Protein 8F90 (pdb70)

Secondary structure (DSSP, 8-state):
----PPP--EEEEEEEETTEE--SSS-EEEEHHHHHH-EEEEEEEEEES--TT-EEEEEEEEEEEETTEEEEEEEEEEEEEEPPTTS-EEEEEEEEEE----TT-EEEEEEEEEESS--B-SSSSSS--B----EE--TT-GGGEEEEE-/--PPP--EEEEEEEETTEE--SSS-EEEEHHHHHH-EEEEEEEEEESPPTT-EEEEEEEEEEEETTEEEEEEEEEEEEEEPPTTS-EEEEEEEEEEP---TT-EEEEEEEEEESSEEE-SSSSSS--EE---EE--TT-GGGEEEEE-/------EEEEEEEETTEE--SSS-EEEEHHHHHH-EEEEEEEEEESPPTT-EEEEEEEEEEEETTEEEEEEEEEEEEEEPPTTS-EEEEEEEEEE----TT-EEEEEEEEEESSEEE--SSSSS--EE---EE--TT-GGGEEEEE-/------EEEEEEEETTEE--SSS-EEEEHHHHHH-EEEEEEEEEESPPTT-EEEEEEEEEEEETTEEEEEEEEEEEEEEPPTTS-EEEEEEEEEE----TT-EEEEEEEEEESS--B-SSSSSS--B----EE--TT-GGGEEEEE-

Foldseek 3Di:
DDDADFFDKAKDKWKDWANFIFDQPAATEDEQVSQQVWIWIKMKIWMARAAAFFKWWKKKFKFWDDPQDGDDGQFMFIDIDGQHNRRTDMDMTTRGTGHDDHAATKIFMKMKTWTPDQRCDPPPPSDRDGTDIHIDDGSPRRSRMYHYHD/DADFFDKAKDKWKDKANFIFDQPAATEDEVVCQQVFIWIKMKIWMARAAAFFKWWKKKFKFWDDPQDRDDTQFMFIDIDGQHNRRTDMDMTTRGTGHDDDAPTKIFMKMKTWTPDQRCDPPPPSDRDGTDIHIDDGSPRRSGMYHYHD/DDFFDKAKDKWKDWANFIFDQPAATEDEQVCQQVFIWIKMKIWMARAAAFFKWWKKKFKFWDDPQRGDDTQFMWIDTDGAHNNRTDIDMTTRGTGHDDDAQIKIFMKMKIWTPDQRCDDPPPPDRDGIDIHIGDGSPRRSRMYHYHD/DDFFDKAKDKWKDWANFIFDQPAATEDEQVSQQVWIWIKMKIWMARAAAFFKWWKKKFKFWDDPFDGDDTQFMFIDIDGQHNRRTDIDMTTRGTGHDDHAAIKIFMKMKIWTPDQRCDDPPPPDRDGIDIHIDDGSPRRSGMYHYHD

B-factor: mean 24.86, std 7.73, range [13.95, 69.33]

Structure (mmCIF, N/CA/C/O backbone):
data_8F90
#
_entry.id   8F90
#
_cell.length_a   82.075
_cell.length_b   90.603
_cell.length_c   89.686
_cell.angle_alpha   90.000
_cell.angle_beta   90.000
_cell.angle_gamma   90.000
#
_symmetry.space_group_name_H-M   'P 21 21 2'
#
loop_
_entity.id
_entity.type
_entity.pdbx_description
1 polymer Adhesin
2 non-polymer 'MAGNESIUM ION'
3 water water
#
loop_
_atom_site.group_PDB
_atom_site.id
_atom_site.type_symbol
_atom_site.label_atom_id
_atom_site.label_alt_id
_atom_site.label_comp_id
_atom_site.label_asym_id
_atom_site.label_entity_id
_atom_site.label_seq_id
_atom_site.pdbx_PDB_ins_code
_atom_site.Cartn_x
_atom_site.Cartn_y
_atom_site.Cartn_z
_atom_site.occupancy
_atom_site.B_iso_or_equiv
_atom_site.auth_seq_id
_atom_site.auth_comp_id
_atom_site.auth_asym_id
_atom_site.auth_atom_id
_atom_site.pdbx_PDB_model_num
ATOM 1 N N . ALA A 1 2 ? -19.139 34.199 22.323 0.500 20.997 0 ALA A N 1
ATOM 2 C CA . ALA A 1 2 ? -20.063 33.505 21.381 0.500 20.910 0 ALA A CA 1
ATOM 3 C C . ALA A 1 2 ? -20.101 32.010 21.688 0.500 22.057 0 ALA A C 1
ATOM 4 O O . ALA A 1 2 ? -19.239 31.504 22.400 0.500 21.828 0 ALA A O 1
ATOM 6 N N . PRO A 1 3 ? -21.087 31.257 21.142 0.500 24.482 1 PRO A N 1
ATOM 7 C CA . PRO A 1 3 ? -21.159 29.806 21.339 0.500 25.058 1 PRO A CA 1
ATOM 8 C C . PRO A 1 3 ? -20.149 29.009 20.497 0.500 27.794 1 PRO A C 1
ATOM 9 O O . PRO A 1 3 ? -19.513 29.601 19.626 0.500 28.231 1 PRO A O 1
ATOM 13 N N . GLY A 1 4 ? -20.010 27.710 20.799 0.500 27.628 2 GLY A N 1
ATOM 14 C CA . GLY A 1 4 ? -19.088 26.757 20.144 0.500 27.710 2 GLY A CA 1
ATOM 15 C C . GLY A 1 4 ? -18.985 27.017 18.649 0.500 28.013 2 GLY A C 1
ATOM 16 O O . GLY A 1 4 ? -20.032 26.972 17.988 0.500 29.485 2 GLY A O 1
ATOM 17 N N . TYR A 1 5 ? -17.783 27.294 18.129 1.000 26.562 3 TYR A N 1
ATOM 18 C CA . TYR A 1 5 ? -17.532 27.459 16.670 1.000 25.826 3 TYR A CA 1
ATOM 19 C C . TYR A 1 5 ? -16.360 26.577 16.224 1.000 25.948 3 TYR A C 1
ATOM 20 O O . TYR A 1 5 ? -15.187 26.917 16.471 1.000 26.711 3 TYR A O 1
ATOM 29 N N . GLU A 1 6 ? -16.689 25.482 15.541 1.000 25.427 4 GLU A N 1
ATOM 30 C CA . GLU A 1 6 ? -15.711 24.557 14.923 1.000 25.876 4 GLU A CA 1
ATOM 31 C C . GLU A 1 6 ? -15.378 25.119 13.538 1.000 22.288 4 GLU A C 1
ATOM 32 O O . GLU A 1 6 ? -16.304 25.281 12.731 1.000 23.007 4 GLU A O 1
ATOM 38 N N . ASN A 1 7 ? -14.112 25.442 13.281 1.000 19.237 5 ASN A N 1
ATOM 39 C CA . ASN A 1 7 ? -13.702 26.019 11.977 1.000 18.996 5 ASN A CA 1
ATOM 40 C C . ASN A 1 7 ? -13.951 25.006 10.865 1.000 19.164 5 ASN A C 1
ATOM 41 O O . ASN A 1 7 ? -13.620 23.824 10.991 1.000 19.606 5 ASN A O 1
ATOM 46 N N . PRO A 1 8 ? -14.509 25.450 9.719 1.000 19.953 6 PRO A N 1
ATOM 47 C CA . PRO A 1 8 ? -14.570 24.596 8.534 1.000 20.577 6 PRO A CA 1
ATOM 48 C C . PRO A 1 8 ? -13.136 24.371 8.037 1.000 21.370 6 PRO A C 1
ATOM 49 O O . PRO A 1 8 ? -12.301 25.228 8.242 1.000 21.671 6 PRO A O 1
ATOM 53 N N . ALA A 1 9 ? -12.886 23.210 7.445 1.000 21.749 7 ALA A N 1
ATOM 54 C CA . ALA A 1 9 ? -11.580 22.799 6.895 1.000 22.280 7 ALA A CA 1
ATOM 55 C C . ALA A 1 9 ? -11.852 22.236 5.506 1.000 21.663 7 ALA A C 1
ATOM 56 O O . ALA A 1 9 ? -12.428 21.124 5.410 1.000 25.414 7 ALA A O 1
ATOM 58 N N . GLY A 1 10 ? -11.531 23.028 4.487 1.000 21.640 8 GLY A N 1
ATOM 59 C CA . GLY A 1 10 ? -11.932 22.769 3.098 1.000 22.468 8 GLY A CA 1
ATOM 60 C C . GLY A 1 10 ? -10.767 22.311 2.246 1.000 20.516 8 GLY A C 1
ATOM 61 O O . GLY A 1 10 ? -9.612 22.531 2.628 1.000 21.238 8 GLY A O 1
ATOM 62 N N . GLU A 1 11 ? -11.095 21.711 1.106 1.000 20.789 9 GLU A N 1
ATOM 63 C CA . GLU A 1 11 ? -10.140 21.231 0.081 1.000 21.172 9 GLU A CA 1
ATOM 64 C C . GLU A 1 11 ? -10.798 21.434 -1.279 1.000 19.404 9 GLU A C 1
ATOM 65 O O . GLU A 1 11 ? -12.008 21.162 -1.393 1.000 20.012 9 GLU A O 1
ATOM 71 N N . ILE A 1 12 ? -10.039 21.895 -2.265 1.000 18.791 10 ILE A N 1
ATOM 72 C CA . ILE A 1 12 ? -10.515 21.901 -3.675 1.000 19.546 10 ILE A CA 1
ATOM 73 C C . ILE A 1 12 ? -9.504 21.145 -4.550 1.000 20.172 10 ILE A C 1
ATOM 74 O O . ILE A 1 12 ? -8.287 21.187 -4.284 1.000 21.070 10 ILE A O 1
ATOM 79 N N . ARG A 1 13 ? -10.033 20.418 -5.526 1.000 19.325 11 ARG A N 1
ATOM 80 C CA . ARG A 1 13 ? -9.279 19.735 -6.600 1.000 17.858 11 ARG A CA 1
ATOM 81 C C . ARG A 1 13 ? -9.830 20.279 -7.919 1.000 18.156 11 ARG A C 1
ATOM 82 O O . ARG A 1 13 ? -10.951 20.835 -7.915 1.000 18.418 11 ARG A O 1
ATOM 84 N N . THR A 1 14 ? -9.071 20.159 -9.001 1.000 17.162 12 THR A N 1
ATOM 85 C CA . THR A 1 14 ? -9.425 20.797 -10.288 1.000 17.455 12 THR A CA 1
ATOM 86 C C . THR A 1 14 ? -9.215 19.822 -11.447 1.000 17.827 12 THR A C 1
ATOM 87 O O . THR A 1 14 ? -8.273 19.024 -11.410 1.000 19.547 12 THR A O 1
ATOM 91 N N . THR A 1 15 ? -10.070 19.922 -12.458 1.000 17.714 13 THR A N 1
ATOM 92 C CA . THR A 1 15 ? -9.931 19.165 -13.723 1.000 17.612 13 THR A CA 1
ATOM 93 C C . THR A 1 15 ? -10.198 20.120 -14.881 1.000 16.209 13 THR A C 1
ATOM 94 O O . THR A 1 15 ? -11.312 20.678 -14.953 1.000 18.975 13 THR A O 1
ATOM 98 N N . VAL A 1 16 ? -9.213 20.307 -15.750 1.000 16.665 14 VAL A N 1
ATOM 99 C CA . VAL A 1 16 ? -9.338 21.225 -16.915 1.000 16.838 14 VAL A CA 1
ATOM 100 C C . VAL A 1 16 ? -9.917 20.454 -18.103 1.000 17.556 14 VAL A C 1
ATOM 101 O O . VAL A 1 16 ? -9.609 19.269 -18.272 1.000 17.598 14 VAL A O 1
ATOM 105 N N . LYS A 1 17 ? -10.738 21.133 -18.900 1.000 17.079 15 LYS A N 1
ATOM 106 C CA . LYS A 1 17 ? -11.174 20.628 -20.218 1.000 17.930 15 LYS A CA 1
ATOM 107 C C . LYS A 1 17 ? -10.804 21.686 -21.252 1.000 18.127 15 LYS A C 1
ATOM 108 O O . LYS A 1 17 ? -11.143 22.872 -21.058 1.000 19.738 15 LYS A O 1
ATOM 114 N N . ALA A 1 18 ? -10.116 21.248 -22.299 1.000 17.946 16 ALA A N 1
ATOM 115 C CA . ALA A 1 18 ? -9.666 22.087 -23.428 1.000 18.310 16 ALA A CA 1
ATOM 116 C C . ALA A 1 18 ? -10.291 21.499 -24.695 1.000 18.153 16 ALA A C 1
ATOM 117 O O . ALA A 1 18 ? -9.950 20.361 -25.020 1.000 17.345 16 ALA A O 1
ATOM 119 N N . ASN A 1 19 ? -11.226 22.219 -25.324 1.000 18.792 17 ASN A N 1
ATOM 120 C CA . ASN A 1 19 ? -12.083 21.679 -26.414 1.000 20.154 17 ASN A CA 1
ATOM 121 C C . ASN A 1 19 ? -12.720 20.376 -25.900 1.000 21.190 17 ASN A C 1
ATOM 122 O O . ASN A 1 19 ? -13.453 20.450 -24.896 1.000 23.617 17 ASN A O 1
ATOM 127 N N . SER A 1 20 ? -12.434 19.218 -26.504 1.000 20.997 18 SER A N 1
ATOM 128 C CA . SER A 1 20 ? -13.065 17.933 -26.108 1.000 22.784 18 SER A CA 1
ATOM 129 C C . SER A 1 20 ? -12.108 17.076 -25.261 1.000 20.967 18 SER A C 1
ATOM 130 O O . SER A 1 20 ? -12.474 15.942 -24.973 1.000 23.879 18 SER A O 1
ATOM 133 N N . SER A 1 21 ? -10.945 17.593 -24.853 1.000 19.553 19 SER A N 1
ATOM 134 C CA . SER A 1 21 ? -9.911 16.833 -24.101 1.000 18.963 19 SER A CA 1
ATOM 135 C C . SER A 1 21 ? -9.940 17.242 -22.623 1.000 18.248 19 SER A C 1
ATOM 136 O O . SER A 1 21 ? -9.894 18.440 -22.344 1.000 20.104 19 SER A O 1
ATOM 139 N N . THR A 1 22 ? -9.988 16.271 -21.715 1.000 18.983 20 THR A N 1
ATOM 140 C CA . THR A 1 22 ? -10.033 16.486 -20.246 1.000 18.107 20 THR A CA 1
ATOM 141 C C . THR A 1 22 ? -8.737 15.947 -19.626 1.000 18.858 20 THR A C 1
ATOM 142 O O . THR A 1 22 ? -8.359 14.811 -19.940 1.000 19.609 20 THR A O 1
ATOM 146 N N . GLY A 1 23 ? -8.080 16.733 -18.770 1.000 18.814 21 GLY A N 1
ATOM 147 C CA . GLY A 1 23 ? -6.915 16.261 -18.005 1.000 18.603 21 GLY A CA 1
ATOM 148 C C . GLY A 1 23 ? -7.348 15.208 -17.004 1.000 18.421 21 GLY A C 1
ATOM 149 O O . GLY A 1 23 ? -8.522 15.221 -16.599 1.000 18.781 21 GLY A O 1
ATOM 150 N N . ASN A 1 24 ? -6.449 14.313 -16.611 1.000 17.688 22 ASN A N 1
ATOM 151 C CA . ASN A 1 24 ? -6.738 13.356 -15.508 1.000 18.375 22 ASN A CA 1
ATOM 152 C C . ASN A 1 24 ? -5.487 13.189 -14.642 1.000 18.225 22 ASN A C 1
ATOM 153 O O . ASN A 1 24 ? -4.476 13.875 -14.890 1.000 19.160 22 ASN A O 1
ATOM 158 N N . GLU A 1 25 ? -5.568 12.303 -13.650 1.000 19.979 23 GLU A N 1
ATOM 159 C CA . GLU A 1 25 ? -4.520 12.099 -12.620 1.000 23.121 23 GLU A CA 1
ATOM 160 C C . GLU A 1 25 ? -3.208 11.674 -13.292 1.000 21.771 23 GLU A C 1
ATOM 161 O O . GLU A 1 25 ? -2.146 11.867 -12.696 1.000 22.393 23 GLU A O 1
ATOM 167 N N . THR A 1 26 ? -3.278 11.115 -14.496 1.000 20.900 24 THR A N 1
ATOM 168 C CA . THR A 1 26 ? -2.119 10.495 -15.185 1.000 22.575 24 THR A CA 1
ATOM 169 C C . THR A 1 26 ? -1.557 11.433 -16.256 1.000 21.434 24 THR A C 1
ATOM 170 O O . THR A 1 26 ? -0.326 11.509 -16.364 1.000 27.558 24 THR A O 1
ATOM 174 N N . ALA A 1 27 ? -2.410 12.079 -17.050 1.000 21.565 25 ALA A N 1
ATOM 175 C CA . ALA A 1 27 ? -1.992 12.752 -18.302 1.000 21.678 25 ALA A CA 1
ATOM 176 C C . ALA A 1 27 ? -2.771 14.041 -18.512 1.000 18.976 25 ALA A C 1
ATOM 177 O O . ALA A 1 27 ? -3.984 14.096 -18.314 1.000 18.770 25 ALA A O 1
ATOM 179 N N . PRO A 1 28 ? -2.072 15.108 -18.943 1.000 19.789 26 PRO A N 1
ATOM 180 C CA . PRO A 1 28 ? -2.727 16.351 -19.333 1.000 19.027 26 PRO A CA 1
ATOM 181 C C . PRO A 1 28 ? -3.722 16.204 -20.487 1.000 19.145 26 PRO A C 1
ATOM 182 O O . PRO A 1 28 ? -3.613 15.289 -21.293 1.000 19.722 26 PRO A O 1
ATOM 186 N N . ALA A 1 29 ? -4.676 17.125 -20.540 1.000 19.894 27 ALA A N 1
ATOM 187 C CA . ALA A 1 29 ? -5.456 17.412 -21.760 1.000 21.028 27 ALA A CA 1
ATOM 188 C C . ALA A 1 29 ? -4.478 17.773 -22.880 1.000 20.468 27 ALA A C 1
ATOM 189 O O . ALA A 1 29 ? -3.380 18.307 -22.594 1.000 21.076 27 ALA A O 1
ATOM 191 N N . GLN A 1 30 ? -4.844 17.449 -24.115 1.000 21.551 28 GLN A N 1
ATOM 192 C CA . GLN A 1 30 ? -4.028 17.753 -25.314 1.000 21.988 28 GLN A CA 1
ATOM 193 C C . GLN A 1 30 ? -4.912 18.425 -26.359 1.000 21.058 28 GLN A C 1
ATOM 194 O O . GLN A 1 30 ? -6.066 17.984 -26.540 1.000 21.858 28 GLN A O 1
ATOM 200 N N . VAL A 1 31 ? -4.369 19.453 -27.006 1.000 21.538 29 VAL A N 1
ATOM 201 C CA . VAL A 1 31 ? -4.953 20.090 -28.220 1.000 22.192 29 VAL A CA 1
ATOM 202 C C . VAL A 1 31 ? -3.840 20.189 -29.266 1.000 21.015 29 VAL A C 1
ATOM 203 O O . VAL A 1 31 ? -2.671 20.330 -28.886 1.000 21.501 29 VAL A O 1
ATOM 207 N N . SER A 1 32 ? -4.195 20.076 -30.541 1.000 22.611 30 SER A N 1
ATOM 208 C CA . SER A 1 32 ? -3.246 20.202 -31.672 1.000 23.002 30 SER A CA 1
ATOM 209 C C . SER A 1 32 ? -2.857 21.671 -31.847 1.000 23.428 30 SER A C 1
ATOM 210 O O . SER A 1 32 ? -3.592 22.551 -31.356 1.000 23.689 30 SER A O 1
ATOM 213 N N . GLU A 1 33 ? -1.772 21.920 -32.578 1.000 24.600 31 GLU A N 1
ATOM 214 C CA . GLU A 1 33 ? -1.352 23.289 -32.970 1.000 25.509 31 GLU A CA 1
ATOM 215 C C . GLU A 1 33 ? -2.496 23.961 -33.747 1.000 25.804 31 GLU A C 1
ATOM 216 O O . GLU A 1 33 ? -2.728 25.156 -33.510 1.000 24.496 31 GLU A O 1
ATOM 222 N N . ASN A 1 34 ? -3.196 23.227 -34.622 1.000 27.148 32 ASN A N 1
ATOM 223 C CA . ASN A 1 34 ? -4.316 23.779 -35.438 1.000 29.123 32 ASN A CA 1
ATOM 224 C C . ASN A 1 34 ? -5.451 24.206 -34.500 1.000 26.575 32 ASN A C 1
ATOM 225 O O . ASN A 1 34 ? -5.993 25.307 -34.695 1.000 25.698 32 ASN A O 1
ATOM 230 N N . GLU A 1 35 ? -5.763 23.388 -33.491 1.000 21.564 33 GLU A N 1
ATOM 231 C CA . GLU A 1 35 ? -6.778 23.730 -32.459 1.000 21.759 33 GLU A CA 1
ATOM 232 C C . GLU A 1 35 ? -6.362 25.006 -31.721 1.000 20.930 33 GLU A C 1
ATOM 233 O O . GLU A 1 35 ? -7.231 25.857 -31.489 1.000 21.807 33 GLU A O 1
ATOM 239 N N . ALA A 1 36 ? -5.083 25.133 -31.362 1.000 20.046 34 ALA A N 1
ATOM 240 C CA . ALA A 1 36 ? -4.545 26.311 -30.643 1.000 21.424 34 ALA A CA 1
ATOM 241 C C . ALA A 1 36 ? -4.716 27.561 -31.523 1.000 22.612 34 ALA A C 1
ATOM 242 O O . ALA A 1 36 ? -5.170 28.599 -31.005 1.000 22.458 34 ALA A O 1
ATOM 244 N N . GLU A 1 37 ? -4.427 27.449 -32.823 1.000 22.469 35 GLU A N 1
ATOM 245 C CA . GLU A 1 37 ? -4.577 28.568 -33.795 1.000 24.814 35 GLU A CA 1
ATOM 246 C C . GLU A 1 37 ? -6.055 28.969 -33.935 1.000 22.483 35 GLU A C 1
ATOM 247 O O . GLU A 1 37 ? -6.304 30.144 -34.253 1.000 27.095 35 GLU A O 1
ATOM 253 N N . SER A 1 38 ? -6.997 28.048 -33.697 1.000 21.098 36 SER A N 1
ATOM 254 C CA . SER A 1 38 ? -8.455 28.232 -33.931 1.000 21.669 36 SER A CA 1
ATOM 255 C C . SER A 1 38 ? -9.179 28.777 -32.692 1.000 21.717 36 SER A C 1
ATOM 256 O O . SER A 1 38 ? -10.376 29.117 -32.817 1.000 20.998 36 SER A O 1
ATOM 259 N N . GLY A 1 39 ? -8.509 28.841 -31.542 1.000 22.742 37 GLY A N 1
ATOM 260 C CA . GLY A 1 39 ? -9.119 29.278 -30.273 1.000 21.819 37 GLY A CA 1
ATOM 261 C C . GLY A 1 39 ? -9.621 28.084 -29.490 1.000 22.159 37 GLY A C 1
ATOM 262 O O . GLY A 1 39 ? -10.452 27.318 -30.028 1.000 21.917 37 GLY A O 1
ATOM 263 N N . VAL A 1 40 ? -9.133 27.923 -28.261 1.000 20.396 38 VAL A N 1
ATOM 264 C CA . VAL A 1 40 ? -9.394 26.721 -27.423 1.000 20.508 38 VAL A CA 1
ATOM 265 C C . VAL A 1 40 ? -10.389 27.100 -26.323 1.000 19.495 38 VAL A C 1
ATOM 266 O O . VAL A 1 40 ? -10.080 28.015 -25.548 1.000 19.337 38 VAL A O 1
ATOM 270 N N . THR A 1 41 ? -11.535 26.419 -26.256 1.000 18.512 39 THR A N 1
ATOM 271 C CA A THR A 1 41 ? -12.502 26.609 -25.145 0.500 18.894 39 THR A CA 1
ATOM 272 C CA B THR A 1 41 ? -12.515 26.583 -25.151 0.500 19.336 39 THR A CA 1
ATOM 273 C C . THR A 1 41 ? -11.917 25.934 -23.900 1.000 18.737 39 THR A C 1
ATOM 274 O O . THR A 1 41 ? -11.588 24.724 -23.964 1.000 19.549 39 THR A O 1
ATOM 281 N N . VAL A 1 42 ? -11.755 26.709 -22.835 1.000 18.498 40 VAL A N 1
ATOM 282 C CA . VAL A 1 42 ? -11.166 26.198 -21.568 1.000 18.687 40 VAL A CA 1
ATOM 283 C C . VAL A 1 42 ? -12.198 26.361 -20.460 1.000 19.060 40 VAL A C 1
ATOM 284 O O . VAL A 1 42 ? -12.676 27.488 -20.226 1.000 18.021 40 VAL A O 1
ATOM 288 N N . THR A 1 43 ? -12.536 25.250 -19.819 1.000 18.922 41 THR A N 1
ATOM 289 C CA . THR A 1 43 ? -13.377 25.227 -18.603 1.000 19.078 41 THR A CA 1
ATOM 290 C C . THR A 1 43 ? -12.618 24.436 -17.546 1.000 17.957 41 THR A C 1
ATOM 291 O O . THR A 1 43 ? -11.795 23.573 -17.897 1.000 20.437 41 THR A O 1
ATOM 295 N N . ASP A 1 44 ? -12.884 24.737 -16.288 1.000 17.749 42 ASP A N 1
ATOM 296 C CA . ASP A 1 44 ? -12.229 24.029 -15.169 1.000 18.374 42 ASP A CA 1
ATOM 297 C C . ASP A 1 44 ? -13.327 23.581 -14.219 1.000 18.147 42 ASP A C 1
ATOM 298 O O . ASP A 1 44 ? -14.138 24.421 -13.827 1.000 19.980 42 ASP A O 1
ATOM 303 N N . THR A 1 45 ? -13.353 22.293 -13.895 1.000 18.494 43 THR A N 1
ATOM 304 C CA . THR A 1 45 ? -14.249 21.751 -12.854 1.000 18.587 43 THR A CA 1
ATOM 305 C C . THR A 1 45 ? -13.527 21.891 -11.515 1.000 18.519 43 THR A C 1
ATOM 306 O O . THR A 1 45 ? -12.381 21.430 -11.419 1.000 19.769 43 THR A O 1
ATOM 310 N N . ILE A 1 46 ? -14.168 22.517 -10.535 1.000 17.365 44 ILE A N 1
ATOM 311 C CA . ILE A 1 46 ? -13.625 22.634 -9.153 1.000 18.506 44 ILE A CA 1
ATOM 312 C C . ILE A 1 46 ? -14.440 21.700 -8.262 1.000 18.991 44 ILE A C 1
ATOM 313 O O . ILE A 1 46 ? -15.633 21.965 -8.081 1.000 19.482 44 ILE A O 1
ATOM 318 N N . SER A 1 47 ? -13.830 20.610 -7.796 1.000 18.598 45 SER A N 1
ATOM 319 C CA . SER A 1 47 ? -14.459 19.663 -6.840 1.000 19.802 45 SER A CA 1
ATOM 320 C C . SER A 1 47 ? -14.082 20.104 -5.428 1.000 19.403 45 SER A C 1
ATOM 321 O O . SER A 1 47 ? -12.887 20.207 -5.140 1.000 21.334 45 SER A O 1
ATOM 324 N N . TYR A 1 48 ? -15.072 20.393 -4.591 1.000 17.952 46 TYR A N 1
ATOM 325 C CA . TYR A 1 48 ? -14.836 20.939 -3.237 1.000 18.422 46 TYR A CA 1
ATOM 326 C C . TYR A 1 48 ? -15.431 20.023 -2.173 1.000 18.690 46 TYR A C 1
ATOM 327 O O . TYR A 1 48 ? -16.463 19.360 -2.411 1.000 19.977 46 TYR A O 1
ATOM 336 N N A THR A 1 49 ? -14.787 20.001 -1.005 0.500 19.531 47 THR A N 1
ATOM 337 N N B THR A 1 49 ? -14.764 19.994 -1.014 0.500 18.487 47 THR A N 1
ATOM 338 C CA A THR A 1 49 ? -15.300 19.349 0.226 0.500 20.516 47 THR A CA 1
ATOM 339 C CA B THR A 1 49 ? -15.214 19.331 0.238 0.500 18.626 47 THR A CA 1
ATOM 340 C C A THR A 1 49 ? -14.939 20.236 1.421 0.500 19.401 47 THR A C 1
ATOM 341 C C B THR A 1 49 ? -14.962 20.292 1.405 0.500 18.382 47 THR A C 1
ATOM 342 O O A THR A 1 49 ? -13.936 20.971 1.333 0.500 17.976 47 THR A O 1
ATOM 343 O O B THR A 1 49 ? -14.047 21.132 1.284 0.500 16.881 47 THR A O 1
ATOM 350 N N . GLY A 1 50 ? -15.759 20.185 2.471 1.000 19.707 48 GLY A N 1
ATOM 351 C CA . GLY A 1 50 ? -15.528 20.908 3.734 1.000 19.877 48 GLY A CA 1
ATOM 352 C C . GLY A 1 50 ? -15.754 22.405 3.620 1.000 19.608 48 GLY A C 1
ATOM 353 O O . GLY A 1 50 ? -15.196 23.151 4.457 1.000 20.115 48 GLY A O 1
ATOM 354 N N . LEU A 1 51 ? -16.542 22.851 2.640 1.000 18.884 49 LEU A N 1
ATOM 355 C CA . LEU A 1 51 ? -17.011 24.257 2.591 1.000 18.777 49 LEU A CA 1
ATOM 356 C C . LEU A 1 51 ? -18.245 24.379 3.489 1.000 18.858 49 LEU A C 1
ATOM 357 O O . LEU A 1 51 ? -18.743 23.356 4.008 1.000 20.132 49 LEU A O 1
ATOM 362 N N . VAL A 1 52 ? -18.710 25.602 3.691 1.000 20.335 50 VAL A N 1
ATOM 363 C CA . VAL A 1 52 ? -19.911 25.876 4.519 1.000 21.225 50 VAL A CA 1
ATOM 364 C C . VAL A 1 52 ? -21.111 25.914 3.576 1.000 21.699 50 VAL A C 1
ATOM 365 O O . VAL A 1 52 ? -21.130 26.769 2.676 1.000 20.829 50 VAL A O 1
ATOM 369 N N . GLY A 1 53 ? -22.035 24.966 3.754 1.000 23.529 51 GLY A N 1
ATOM 370 C CA . GLY A 1 53 ? -23.239 24.809 2.925 1.000 23.318 51 GLY A CA 1
ATOM 371 C C . GLY A 1 53 ? -23.997 26.117 2.792 1.000 22.131 51 GLY A C 1
ATOM 372 O O . GLY A 1 53 ? -24.237 26.770 3.815 1.000 23.099 51 GLY A O 1
ATOM 373 N N . GLY A 1 54 ? -24.327 26.501 1.559 1.000 22.671 52 GLY A N 1
ATOM 374 C CA . GLY A 1 54 ? -25.161 27.679 1.256 1.000 22.579 52 GLY A CA 1
ATOM 375 C C . GLY A 1 54 ? -24.371 28.980 1.217 1.000 22.459 52 GLY A C 1
ATOM 376 O O . GLY A 1 54 ? -24.976 30.009 0.848 1.000 24.542 52 GLY A O 1
ATOM 377 N N . LYS A 1 55 ? -23.083 28.966 1.574 1.000 21.064 53 LYS A N 1
ATOM 378 C CA . LYS A 1 55 ? -22.232 30.186 1.561 1.000 21.316 53 LYS A CA 1
ATOM 379 C C . LYS A 1 55 ? -21.656 30.403 0.158 1.000 20.796 53 LYS A C 1
ATOM 380 O O . LYS A 1 55 ? -21.412 29.420 -0.568 1.000 19.496 53 LYS A O 1
ATOM 386 N N . THR A 1 56 ? -21.443 31.667 -0.200 1.000 20.757 54 THR A N 1
ATOM 387 C CA . THR A 1 56 ? -20.922 32.062 -1.528 1.000 21.238 54 THR A CA 1
ATOM 388 C C . THR A 1 56 ? -19.404 32.227 -1.438 1.000 19.874 54 THR A C 1
ATOM 389 O O . THR A 1 56 ? -18.910 32.804 -0.456 1.000 20.347 54 THR A O 1
ATOM 393 N N . TYR A 1 57 ? -18.700 31.709 -2.439 1.000 20.492 55 TYR A N 1
ATOM 394 C CA . TYR A 1 57 ? -17.229 31.781 -2.575 1.000 19.057 55 TYR A CA 1
ATOM 395 C C . TYR A 1 57 ? -16.903 32.543 -3.859 1.000 19.202 55 TYR A C 1
ATOM 396 O O . TYR A 1 57 ? -17.496 32.240 -4.911 1.000 20.797 55 TYR A O 1
ATOM 405 N N . LYS A 1 58 ? -16.018 33.535 -3.760 1.000 19.101 56 LYS A N 1
ATOM 406 C CA . LYS A 1 58 ? -15.414 34.187 -4.943 1.000 21.006 56 LYS A CA 1
ATOM 407 C C . LYS A 1 58 ? -14.317 33.247 -5.425 1.000 20.824 56 LYS A C 1
ATOM 408 O O . LYS A 1 58 ? -13.306 33.100 -4.724 1.000 21.729 56 LYS A O 1
ATOM 414 N N . VAL A 1 59 ? -14.557 32.583 -6.548 1.000 20.324 57 VAL A N 1
ATOM 415 C CA . VAL A 1 59 ? -13.574 31.670 -7.175 1.000 18.684 57 VAL A CA 1
ATOM 416 C C . VAL A 1 59 ? -12.803 32.486 -8.206 1.000 18.282 57 VAL A C 1
ATOM 417 O O . VAL A 1 59 ? -13.456 33.137 -9.072 1.000 20.059 57 VAL A O 1
ATOM 421 N N . THR A 1 60 ? -11.478 32.478 -8.095 1.000 17.249 58 THR A N 1
ATOM 422 C CA . THR A 1 60 ? -10.570 33.019 -9.129 1.000 17.620 58 THR A CA 1
ATOM 423 C C . THR A 1 60 ? -9.725 31.871 -9.662 1.000 17.330 58 THR A C 1
ATOM 424 O O . THR A 1 60 ? -9.202 31.085 -8.853 1.000 19.032 58 THR A O 1
ATOM 428 N N . GLY A 1 61 ? -9.665 31.762 -10.983 1.000 17.532 59 GLY A N 1
ATOM 429 C CA . GLY A 1 61 ? -8.830 30.781 -11.683 1.000 18.639 59 GLY A CA 1
ATOM 430 C C . GLY A 1 61 ? -7.787 31.473 -12.527 1.000 17.560 59 GLY A C 1
ATOM 431 O O . GLY A 1 61 ? -8.052 32.576 -13.037 1.000 17.696 59 GLY A O 1
ATOM 432 N N . SER A 1 62 ? -6.624 30.850 -12.672 1.000 17.470 60 SER A N 1
ATOM 433 C CA . SER A 1 62 ? -5.552 31.339 -13.569 1.000 18.118 60 SER A CA 1
ATOM 434 C C . SER A 1 62 ? -5.073 30.183 -14.445 1.000 18.371 60 SER A C 1
ATOM 435 O O . SER A 1 62 ? -4.956 29.059 -13.939 1.000 19.667 60 SER A O 1
ATOM 438 N N . LEU A 1 63 ? -4.835 30.459 -15.725 1.000 18.322 61 LEU A N 1
ATOM 439 C CA . LEU A 1 63 ? -4.147 29.527 -16.643 1.000 18.118 61 LEU A CA 1
ATOM 440 C C . LEU A 1 63 ? -2.703 29.998 -16.764 1.000 18.577 61 LEU A C 1
ATOM 441 O O . LEU A 1 63 ? -2.495 31.164 -17.153 1.000 21.516 61 LEU A O 1
ATOM 446 N N . ASN A 1 64 ? -1.756 29.122 -16.431 1.000 18.191 62 ASN A N 1
ATOM 447 C CA . ASN A 1 64 ? -0.336 29.494 -16.210 1.000 18.477 62 ASN A CA 1
ATOM 448 C C . ASN A 1 64 ? 0.571 28.720 -17.170 1.000 19.870 62 ASN A C 1
ATOM 449 O O . ASN A 1 64 ? 0.492 27.480 -17.201 1.000 20.200 62 ASN A O 1
ATOM 454 N N . LEU A 1 65 ? 1.437 29.430 -17.888 1.000 20.643 63 LEU A N 1
ATOM 455 C CA . LEU A 1 65 ? 2.547 28.799 -18.640 1.000 22.271 63 LEU A CA 1
ATOM 456 C C . LEU A 1 65 ? 3.453 28.087 -17.634 1.000 23.497 63 LEU A C 1
ATOM 457 O O . LEU A 1 65 ? 3.821 28.711 -16.606 1.000 22.103 63 LEU A O 1
ATOM 462 N N . VAL A 1 66 ? 3.780 26.828 -17.914 1.000 22.602 64 VAL A N 1
ATOM 463 C CA . VAL A 1 66 ? 4.657 25.990 -17.054 1.000 25.131 64 VAL A CA 1
ATOM 464 C C . VAL A 1 66 ? 5.994 25.819 -17.771 1.000 27.467 64 VAL A C 1
ATOM 465 O O . VAL A 1 66 ? 5.980 25.493 -18.968 1.000 31.759 64 VAL A O 1
ATOM 469 N N . GLU A 1 67 ? 7.096 26.059 -17.064 1.000 29.819 65 GLU A N 1
ATOM 470 C CA . GLU A 1 67 ? 8.464 25.781 -17.567 1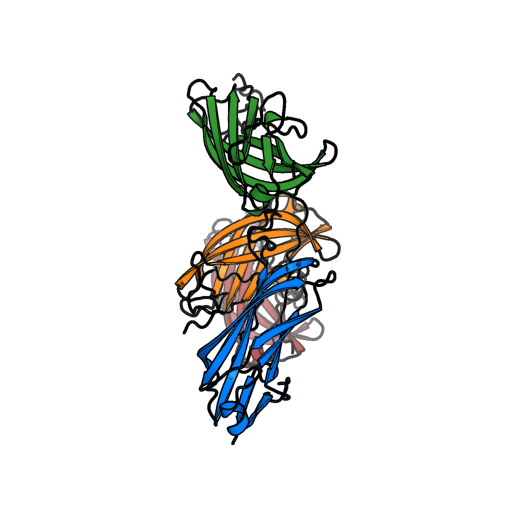.000 33.765 65 GLU A CA 1
ATOM 471 C C . GLU A 1 67 ? 9.279 25.203 -16.410 1.000 34.582 65 GLU A C 1
ATOM 472 O O . GLU A 1 67 ? 9.227 25.780 -15.305 1.000 33.286 65 GLU A O 1
ATOM 478 N N . ASN A 1 68 ? 9.917 24.053 -16.654 1.000 37.548 66 ASN A N 1
ATOM 479 C CA . ASN A 1 68 ? 10.727 23.288 -15.668 1.000 40.506 66 ASN A CA 1
ATOM 480 C C . ASN A 1 68 ? 9.906 23.098 -14.388 1.000 36.492 66 ASN A C 1
ATOM 481 O O . ASN A 1 68 ? 10.456 23.328 -13.296 1.000 37.943 66 ASN A O 1
ATOM 486 N N . GLY A 1 69 ? 8.630 22.723 -14.531 1.000 33.471 67 GLY A N 1
ATOM 487 C CA . GLY A 1 69 ? 7.741 22.335 -13.418 1.000 33.001 67 GLY A CA 1
ATOM 488 C C . GLY A 1 69 ? 7.292 23.513 -12.565 1.000 29.339 67 GLY A C 1
ATOM 489 O O . GLY A 1 69 ? 6.814 23.268 -11.443 1.000 29.950 67 GLY A O 1
ATOM 490 N N . LYS A 1 70 ? 7.421 24.747 -13.065 1.000 28.974 68 LYS A N 1
ATOM 491 C CA . LYS A 1 70 ? 7.064 25.988 -12.326 1.000 29.821 68 LYS A CA 1
ATOM 492 C C . LYS A 1 70 ? 6.145 26.854 -13.194 1.000 27.687 68 LYS A C 1
ATOM 493 O O . LYS A 1 70 ? 6.374 26.921 -14.418 1.000 30.144 68 LYS A O 1
ATOM 499 N N . ALA A 1 71 ? 5.147 27.493 -12.576 1.000 27.212 69 ALA A N 1
ATOM 500 C CA . ALA A 1 71 ? 4.241 28.471 -13.224 1.000 27.049 69 ALA A CA 1
ATOM 501 C C . ALA A 1 71 ? 5.018 29.772 -13.431 1.000 26.789 69 ALA A C 1
ATOM 502 O O . ALA A 1 71 ? 5.471 30.334 -12.418 1.000 31.630 69 ALA A O 1
ATOM 504 N N . VAL A 1 72 ? 5.212 30.214 -14.678 1.000 25.977 70 VAL A N 1
ATOM 505 C CA . VAL A 1 72 ? 6.141 31.346 -14.988 1.000 29.681 70 VAL A CA 1
ATOM 506 C C . VAL A 1 72 ? 5.392 32.530 -15.613 1.000 29.837 70 VAL A C 1
ATOM 507 O O . VAL A 1 72 ? 6.007 33.603 -15.704 1.000 33.661 70 VAL A O 1
ATOM 511 N N . LYS A 1 73 ? 4.126 32.373 -16.007 1.000 27.436 71 LYS A N 1
ATOM 512 C CA . LYS A 1 73 ? 3.348 33.472 -16.638 1.000 28.552 71 LYS A CA 1
ATOM 513 C C . LYS A 1 73 ? 1.846 33.197 -16.519 1.000 25.478 71 LYS A C 1
ATOM 514 O O . LYS A 1 73 ? 1.402 32.104 -16.921 1.000 25.058 71 LYS A O 1
ATOM 520 N N . VAL A 1 74 ? 1.080 34.169 -16.023 1.000 24.073 72 VAL A N 1
ATOM 521 C CA . VAL A 1 74 ? -0.406 34.107 -16.079 1.000 25.526 72 VAL A CA 1
ATOM 522 C C . VAL A 1 74 ? -0.822 34.463 -17.507 1.000 24.310 72 VAL A C 1
ATOM 523 O O . VAL A 1 74 ? -0.497 35.582 -17.962 1.000 26.589 72 VAL A O 1
ATOM 527 N N . VAL A 1 75 ? -1.496 33.535 -18.183 1.000 24.586 73 VAL A N 1
ATOM 528 C CA . VAL A 1 75 ? -1.964 33.717 -19.586 1.000 25.584 73 VAL A CA 1
ATOM 529 C C . VAL A 1 75 ? -3.344 34.377 -19.552 1.000 24.170 73 VAL A C 1
ATOM 530 O O . VAL A 1 75 ? -3.563 35.327 -20.321 1.000 25.806 73 VAL A O 1
ATOM 534 N N . VAL A 1 76 ? -4.241 33.876 -18.705 1.000 22.172 74 VAL A N 1
ATOM 535 C CA . VAL A 1 76 ? -5.621 34.422 -18.552 1.000 23.073 74 VAL A CA 1
ATOM 536 C C . VAL A 1 76 ? -6.118 34.079 -17.145 1.000 20.803 74 VAL A C 1
ATOM 537 O O . VAL A 1 76 ? -5.619 33.092 -16.548 1.000 18.650 74 VAL A O 1
ATOM 541 N N . THR A 1 77 ? -7.037 34.887 -16.622 1.000 21.340 75 THR A N 1
ATOM 542 C CA . THR A 1 77 ? -7.768 34.596 -15.368 1.000 21.905 75 THR A CA 1
ATOM 543 C C . THR A 1 77 ? -9.261 34.549 -15.681 1.000 20.368 75 THR A C 1
ATOM 544 O O . THR A 1 77 ? -9.681 35.059 -16.742 1.000 21.812 75 THR A O 1
ATOM 548 N N . ALA A 1 78 ? -10.024 33.946 -14.781 1.000 18.719 76 ALA A N 1
ATOM 549 C CA . ALA A 1 78 ? -11.498 33.929 -14.794 1.000 19.337 76 ALA A CA 1
ATOM 550 C C . ALA A 1 78 ? -11.983 34.010 -13.349 1.000 18.831 76 ALA A C 1
ATOM 551 O O . ALA A 1 78 ? -11.253 33.597 -12.423 1.000 19.400 76 ALA A O 1
ATOM 553 N N . THR A 1 79 ? -13.170 34.546 -13.139 1.000 19.211 77 THR A N 1
ATOM 554 C CA . THR A 1 79 ? -13.724 34.651 -11.770 1.000 20.407 77 THR A CA 1
ATOM 555 C C . THR A 1 79 ? -15.243 34.565 -11.828 1.000 19.248 77 THR A C 1
ATOM 556 O O . THR A 1 79 ? -15.862 35.009 -12.830 1.000 19.569 77 THR A O 1
ATOM 560 N N . ALA A 1 80 ? -15.805 34.005 -10.767 1.000 19.558 78 ALA A N 1
ATOM 561 C CA . ALA A 1 80 ? -17.258 33.902 -10.559 1.000 19.975 78 ALA A CA 1
ATOM 562 C C . ALA A 1 80 ? -17.501 33.744 -9.066 1.000 20.154 78 ALA A C 1
ATOM 563 O O . ALA A 1 80 ? -16.619 33.204 -8.377 1.000 22.571 78 ALA A O 1
ATOM 565 N N . GLU A 1 81 ? -18.658 34.195 -8.608 1.000 19.174 79 GLU A N 1
ATOM 566 C CA . GLU A 1 81 ? -19.137 33.948 -7.229 1.000 20.447 79 GLU A CA 1
ATOM 567 C C . GLU A 1 81 ? -20.098 32.758 -7.287 1.000 19.897 79 GLU A C 1
ATOM 568 O O . GLU A 1 81 ? -21.090 32.834 -8.024 1.000 22.400 79 GLU A O 1
ATOM 574 N N . LEU A 1 82 ? -19.773 31.698 -6.555 1.000 18.186 80 LEU A N 1
ATOM 575 C CA . LEU A 1 82 ? -20.457 30.383 -6.631 1.000 18.629 80 LEU A CA 1
ATOM 576 C C . LEU A 1 82 ? -20.888 29.964 -5.224 1.000 18.482 80 LEU A C 1
ATOM 577 O O . LEU A 1 82 ? -20.143 30.221 -4.257 1.000 20.772 80 LEU A O 1
ATOM 582 N N . LYS A 1 83 ? -22.055 29.334 -5.122 1.000 20.120 81 LYS A N 1
ATOM 583 C CA . LYS A 1 83 ? -22.638 28.910 -3.828 1.000 21.757 81 LYS A CA 1
ATOM 584 C C . LYS A 1 83 ? -22.243 27.454 -3.591 1.000 20.562 81 LYS A C 1
ATOM 585 O O . LYS A 1 83 ? -22.412 26.646 -4.516 1.000 21.486 81 LYS A O 1
ATOM 591 N N . ALA A 1 84 ? -21.757 27.130 -2.397 1.000 18.934 82 ALA A N 1
ATOM 592 C CA . ALA A 1 84 ? -21.516 25.733 -1.978 1.000 19.973 82 ALA A CA 1
ATOM 593 C C . ALA A 1 84 ? -22.859 25.028 -1.778 1.000 20.126 82 ALA A C 1
ATOM 594 O O . ALA A 1 84 ? -23.772 25.627 -1.154 1.000 22.442 82 ALA A O 1
ATOM 596 N N . ASP A 1 85 ? -22.956 23.787 -2.258 1.000 21.311 83 ASP A N 1
ATOM 597 C CA . ASP A 1 85 ? -24.102 22.875 -2.007 1.000 22.193 83 ASP A CA 1
ATOM 598 C C . ASP A 1 85 ? -24.300 22.750 -0.485 1.000 22.212 83 ASP A C 1
ATOM 599 O O . ASP A 1 85 ? -23.322 22.938 0.256 1.000 22.339 83 ASP A O 1
ATOM 604 N N . GLU A 1 86 ? -25.526 22.456 -0.038 1.000 23.799 84 GLU A N 1
ATOM 605 C CA . GLU A 1 86 ? -25.938 22.423 1.398 1.000 24.397 84 GLU A CA 1
ATOM 606 C C . GLU A 1 86 ? -25.011 21.516 2.226 1.000 24.762 84 GLU A C 1
ATOM 607 O O . GLU A 1 86 ? -24.772 21.839 3.408 1.000 28.108 84 GLU A O 1
ATOM 609 N N . SER A 1 87 ? -24.507 20.427 1.637 1.000 24.821 85 SER A N 1
ATOM 610 C CA . SER A 1 87 ? -23.615 19.432 2.296 1.000 26.926 85 SER A CA 1
ATOM 611 C C . SER A 1 87 ? -22.199 19.988 2.510 1.000 24.797 85 SER A C 1
ATOM 612 O O . SER A 1 87 ? -21.453 19.379 3.293 1.000 28.054 85 SER A O 1
ATOM 615 N N . GLY A 1 88 ? -21.817 21.049 1.791 1.000 24.241 86 GLY A N 1
ATOM 616 C CA . GLY A 1 88 ? -20.454 21.620 1.803 1.000 22.362 86 GLY A CA 1
ATOM 617 C C . GLY A 1 88 ? -19.516 20.869 0.868 1.000 21.795 86 GLY A C 1
ATOM 618 O O . GLY A 1 88 ? -18.305 21.166 0.868 1.000 20.979 86 GLY A O 1
ATOM 619 N N . LYS A 1 89 ? -20.057 19.918 0.099 1.000 22.369 87 LYS A N 1
ATOM 620 C CA . LYS A 1 89 ? -19.308 19.081 -0.868 1.000 21.482 87 LYS A CA 1
ATOM 621 C C . LYS A 1 89 ? -20.048 19.093 -2.208 1.000 20.976 87 LYS A C 1
ATOM 622 O O . LYS A 1 89 ? -21.289 18.955 -2.214 1.000 22.628 87 LYS A O 1
ATOM 628 N N . GLY A 1 90 ? -19.312 19.223 -3.312 1.000 19.715 88 GLY A N 1
ATOM 629 C CA . GLY A 1 90 ? -19.914 19.247 -4.655 1.000 20.172 88 GLY A CA 1
ATOM 630 C C . GLY A 1 90 ? -18.915 19.688 -5.697 1.000 20.055 88 GLY A C 1
ATOM 631 O O . GLY A 1 90 ? -17.701 19.573 -5.445 1.000 19.471 88 GLY A O 1
ATOM 632 N N . SER A 1 91 ? -19.396 20.183 -6.834 1.000 20.980 89 SER A N 1
ATOM 633 C CA . SER A 1 91 ? -18.490 20.686 -7.887 1.000 20.171 89 SER A CA 1
ATOM 634 C C . SER A 1 91 ? -19.071 21.935 -8.545 1.000 18.860 89 SER A C 1
ATOM 635 O O . SER A 1 91 ? -20.303 22.138 -8.536 1.000 19.096 89 SER A O 1
ATOM 638 N N . TRP A 1 92 ? -18.165 22.769 -9.037 1.000 17.935 90 TRP A N 1
ATOM 639 C CA . TRP A 1 92 ? -18.477 23.987 -9.819 1.000 18.653 90 TRP A CA 1
ATOM 640 C C . TRP A 1 92 ? -17.775 23.889 -11.167 1.000 19.239 90 TRP A C 1
ATOM 641 O O . TRP A 1 92 ? -16.737 23.189 -11.253 1.000 21.428 90 TRP A O 1
ATOM 652 N N . GLU A 1 93 ? -18.282 24.630 -12.147 1.000 19.743 91 GLU A N 1
ATOM 653 C CA . GLU A 1 93 ? -17.618 24.824 -13.457 1.000 21.254 91 GLU A CA 1
ATOM 654 C C . GLU A 1 93 ? -17.233 26.296 -13.569 1.000 19.857 91 GLU A C 1
ATOM 655 O O . GLU A 1 93 ? -18.109 27.138 -13.370 1.000 22.492 91 GLU A O 1
ATOM 661 N N . LEU A 1 94 ? -15.969 26.584 -13.864 1.000 18.776 92 LEU A N 1
ATOM 662 C CA . LEU A 1 94 ? -15.531 27.962 -14.182 1.000 17.891 92 LEU A CA 1
ATOM 663 C C . LEU A 1 94 ? -15.167 28.028 -15.668 1.000 16.836 92 LEU A C 1
ATOM 664 O O . LEU A 1 94 ? -14.296 27.267 -16.088 1.000 17.208 92 LEU A O 1
ATOM 669 N N . ASP A 1 95 ? -15.827 28.913 -16.417 1.000 17.915 93 ASP A N 1
ATOM 670 C CA . ASP A 1 95 ? -15.636 29.074 -17.882 1.000 18.173 93 ASP A CA 1
ATOM 671 C C . ASP A 1 95 ? -14.610 30.189 -18.136 1.000 18.320 93 ASP A C 1
ATOM 672 O O . ASP A 1 95 ? -14.893 31.349 -17.801 1.000 20.732 93 ASP A O 1
ATOM 677 N N . PHE A 1 96 ? -13.463 29.852 -18.726 1.000 17.472 94 PHE A N 1
ATOM 678 C CA . PHE A 1 96 ? -12.380 30.817 -19.062 1.000 18.266 94 PHE A CA 1
ATOM 679 C C . PHE A 1 96 ? -12.639 31.449 -20.436 1.000 18.915 94 PHE A C 1
ATOM 680 O O . PHE A 1 96 ? -11.943 32.410 -20.782 1.000 23.401 94 PHE A O 1
ATOM 688 N N . GLY A 1 97 ? -13.602 30.920 -21.192 1.000 18.970 95 GLY A N 1
ATOM 689 C CA . GLY A 1 97 ? -13.936 31.374 -22.554 1.000 19.640 95 GLY A CA 1
ATOM 690 C C . GLY A 1 97 ? -13.064 30.700 -23.599 1.000 19.805 95 GLY A C 1
ATOM 691 O O . GLY A 1 97 ? -12.641 29.558 -23.380 1.000 20.518 95 GLY A O 1
ATOM 692 N N . THR A 1 98 ? -12.771 31.405 -24.689 1.000 18.635 96 THR A N 1
ATOM 693 C CA . THR A 1 98 ? -12.062 30.863 -25.875 1.000 18.896 96 THR A CA 1
ATOM 694 C C . THR A 1 98 ? -10.672 31.492 -25.916 1.000 19.968 96 THR A C 1
ATOM 695 O O . THR A 1 98 ? -10.590 32.711 -26.119 1.000 21.220 96 THR A O 1
ATOM 699 N N . ILE A 1 99 ? -9.637 30.691 -25.675 1.000 19.065 97 ILE A N 1
ATOM 700 C CA . ILE A 1 99 ? -8.252 31.169 -25.411 1.000 19.985 97 ILE A CA 1
ATOM 701 C C . ILE A 1 99 ? -7.443 31.134 -26.706 1.000 20.578 97 ILE A C 1
ATOM 702 O O . ILE A 1 99 ? -7.327 30.051 -27.321 1.000 21.859 97 ILE A O 1
ATOM 707 N N . ALA A 1 100 ? -6.870 32.285 -27.061 1.000 23.076 98 ALA A N 1
ATOM 708 C CA . ALA A 1 100 ? -5.971 32.467 -28.221 1.000 24.608 98 ALA A CA 1
ATOM 709 C C . ALA A 1 100 ? -4.516 32.389 -27.749 1.000 24.069 98 ALA A C 1
ATOM 710 O O . ALA A 1 100 ? -4.251 32.684 -26.559 1.000 26.246 98 ALA A O 1
ATOM 712 N N . GLY A 1 101 ? -3.609 31.975 -28.636 1.000 25.545 99 GLY A N 1
ATOM 713 C CA . GLY A 1 101 ? -2.155 32.159 -28.466 1.000 28.731 99 GLY A CA 1
ATOM 714 C C . GLY A 1 101 ? -1.457 31.039 -27.704 1.000 26.836 99 GLY A C 1
ATOM 715 O O . GLY A 1 101 ? -0.261 31.215 -27.399 1.000 30.443 99 GLY A O 1
ATOM 716 N N . LEU A 1 102 ? -2.125 29.924 -27.395 1.000 23.574 100 LEU A N 1
ATOM 717 C CA . LEU A 1 102 ? -1.423 28.759 -26.784 1.000 23.418 100 LEU A CA 1
ATOM 718 C C . LEU A 1 102 ? -0.456 28.204 -27.836 1.000 25.226 100 LEU A C 1
ATOM 719 O O . LEU A 1 102 ? -0.846 28.125 -29.024 1.000 28.117 100 LEU A O 1
ATOM 724 N N . GLU A 1 103 ? 0.776 27.895 -27.428 1.000 26.101 101 GLU A N 1
ATOM 725 C CA . GLU A 1 103 ? 1.887 27.587 -28.367 1.000 27.682 101 GLU A CA 1
ATOM 726 C C . GLU A 1 103 ? 2.203 26.091 -28.366 1.000 26.685 101 GLU A C 1
ATOM 727 O O . GLU A 1 103 ? 2.281 25.498 -27.272 1.000 25.814 101 GLU A O 1
ATOM 733 N N . GLU A 1 104 ? 2.440 25.535 -29.557 1.000 26.877 102 GLU A N 1
ATOM 734 C CA . GLU A 1 104 ? 2.904 24.134 -29.747 1.000 27.671 102 GLU A CA 1
ATOM 735 C C . GLU A 1 104 ? 4.133 23.888 -28.864 1.000 26.848 102 GLU A C 1
ATOM 736 O O . GLU A 1 104 ? 5.012 24.784 -28.786 1.000 28.303 102 GLU A O 1
ATOM 742 N N . GLY A 1 105 ? 4.171 22.725 -28.211 1.000 27.585 103 GLY A N 1
ATOM 743 C CA . GLY A 1 105 ? 5.303 22.265 -27.382 1.000 27.893 103 GLY A CA 1
ATOM 744 C C . GLY A 1 105 ? 5.236 22.789 -25.954 1.000 27.641 103 GLY A C 1
ATOM 745 O O . GLY A 1 105 ? 6.108 22.407 -25.157 1.000 30.470 103 GLY A O 1
ATOM 746 N N . LYS A 1 106 ? 4.248 23.627 -25.621 1.000 25.081 104 LYS A N 1
ATOM 747 C CA . LYS A 1 106 ? 4.138 24.249 -24.276 1.000 23.976 104 LYS A CA 1
ATOM 748 C C . LYS A 1 106 ? 2.981 23.620 -23.502 1.000 23.029 104 LYS A C 1
ATOM 749 O O . LYS A 1 106 ? 2.037 23.121 -24.125 1.000 20.971 104 LYS A O 1
ATOM 755 N N . SER A 1 107 ? 3.089 23.646 -22.173 1.000 23.717 105 SER A N 1
ATOM 756 C CA . SER A 1 107 ? 2.050 23.176 -21.235 1.000 23.451 105 SER A CA 1
ATOM 757 C C . SER A 1 107 ? 1.576 24.359 -20.394 1.000 21.475 105 SER A C 1
ATOM 758 O O . SER A 1 107 ? 2.396 25.264 -20.075 1.000 21.836 105 SER A O 1
ATOM 761 N N . TYR A 1 108 ? 0.286 24.343 -20.072 1.000 20.025 106 TYR A N 1
ATOM 762 C CA . TYR A 1 108 ? -0.412 25.393 -19.302 1.000 19.339 106 TYR A CA 1
ATOM 763 C C . TYR A 1 108 ? -1.182 24.718 -18.170 1.000 17.982 106 TYR A C 1
ATOM 764 O O . TYR A 1 108 ? -1.823 23.671 -18.407 1.000 20.714 106 TYR A O 1
ATOM 773 N N . VAL A 1 109 ? -1.133 25.301 -16.974 1.000 18.256 107 VAL A N 1
ATOM 774 C CA . VAL A 1 109 ? -1.749 24.659 -15.780 1.000 18.198 107 VAL A CA 1
ATOM 775 C C . VAL A 1 109 ? -2.745 25.628 -15.139 1.000 18.183 107 VAL A C 1
ATOM 776 O O . VAL A 1 109 ? -2.454 26.843 -15.037 1.000 18.201 107 VAL A O 1
ATOM 780 N N . VAL A 1 110 ? -3.883 25.091 -14.711 1.000 16.885 108 VAL A N 1
ATOM 781 C CA . VAL A 1 110 ? -4.946 25.873 -14.030 1.000 17.588 108 VAL A CA 1
ATOM 782 C C . VAL A 1 110 ? -4.707 25.851 -12.519 1.000 16.782 108 VAL A C 1
ATOM 783 O O . VAL A 1 110 ? -4.490 24.765 -11.946 1.000 16.425 108 VAL A O 1
ATOM 787 N N . TYR A 1 111 ? -4.776 27.032 -11.912 1.000 16.135 109 TYR A N 1
ATOM 788 C CA . TYR A 1 111 ? -4.831 27.225 -10.445 1.000 17.347 109 TYR A CA 1
ATOM 789 C C . TYR A 1 111 ? -6.226 27.724 -10.080 1.000 17.929 109 TYR A C 1
ATOM 790 O O . TYR A 1 111 ? -6.820 28.441 -10.897 1.000 18.076 109 TYR A O 1
ATOM 799 N N . GLU A 1 112 ? -6.723 27.365 -8.891 1.000 17.813 110 GLU A N 1
ATOM 800 C CA . GLU A 1 112 ? -8.036 27.842 -8.399 1.000 17.011 110 GLU A CA 1
ATOM 801 C C . GLU A 1 112 ? -7.904 28.281 -6.943 1.000 16.568 110 GLU A C 1
ATOM 802 O O . GLU A 1 112 ? -7.201 27.623 -6.166 1.000 17.408 110 GLU A O 1
ATOM 808 N N . SER A 1 113 ? -8.576 29.371 -6.623 1.000 16.945 111 SER A N 1
ATOM 809 C CA . SER A 1 113 ? -8.688 29.949 -5.265 1.000 17.020 111 SER A CA 1
ATOM 810 C C . SER A 1 113 ? -10.168 30.194 -4.981 1.000 17.921 111 SER A C 1
ATOM 811 O O . SER A 1 113 ? -10.787 30.942 -5.745 1.000 20.095 111 SER A O 1
ATOM 814 N N . ALA A 1 114 ? -10.721 29.571 -3.936 1.000 17.127 112 ALA A N 1
ATOM 815 C CA . ALA A 1 114 ? -12.151 29.704 -3.576 1.000 17.711 112 ALA A CA 1
ATOM 816 C C . ALA A 1 114 ? -12.243 30.415 -2.223 1.000 17.862 112 ALA A C 1
ATOM 817 O O . ALA A 1 114 ? -11.983 29.768 -1.198 1.000 17.914 112 ALA A O 1
ATOM 819 N N . ARG A 1 115 ? -12.579 31.710 -2.238 1.000 18.686 113 ARG A N 1
ATOM 820 C CA . ARG A 1 115 ? -12.503 32.599 -1.052 1.000 18.794 113 ARG A CA 1
ATOM 821 C C . ARG A 1 115 ? -13.912 33.037 -0.640 1.000 18.567 113 ARG A C 1
ATOM 822 O O . ARG A 1 115 ? -14.562 33.747 -1.411 1.000 19.479 113 ARG A O 1
ATOM 830 N N . SER A 1 116 ? -14.372 32.638 0.544 1.000 18.305 114 SER A N 1
ATOM 831 C CA . SER A 1 116 ? -15.744 32.967 1.013 1.000 18.606 114 SER A CA 1
ATOM 832 C C . SER A 1 116 ? -15.912 34.492 1.043 1.000 19.670 114 SER A C 1
ATOM 833 O O . SER A 1 116 ? -14.947 35.208 1.395 1.000 19.292 114 SER A O 1
ATOM 836 N N . LEU A 1 117 ? -17.089 34.975 0.653 1.000 19.119 115 LEU A N 1
ATOM 837 C CA . LEU A 1 117 ? -17.466 36.404 0.812 1.000 21.245 115 LEU A CA 1
ATOM 838 C C . LEU A 1 117 ? -17.570 36.734 2.305 1.000 21.686 115 LEU A C 1
ATOM 839 O O . LEU A 1 117 ? -17.209 37.866 2.686 1.000 24.916 115 LEU A O 1
ATOM 844 N N . GLU A 1 118 ? -18.055 35.790 3.116 1.000 20.402 116 GLU A N 1
ATOM 845 C CA . GLU A 1 118 ? -18.291 35.996 4.568 1.000 22.188 116 GLU A CA 1
ATOM 846 C C . GLU A 1 118 ? -17.058 35.562 5.367 1.000 21.338 116 GLU A C 1
ATOM 847 O O . GLU A 1 118 ? -16.246 34.732 4.883 1.000 19.738 116 GLU A O 1
ATOM 853 N N . ARG A 1 119 ? -16.907 36.113 6.567 1.000 21.110 117 ARG A N 1
ATOM 854 C CA . ARG A 1 119 ? -15.874 35.643 7.523 1.000 21.120 117 ARG A CA 1
ATOM 855 C C . ARG A 1 119 ? -16.368 34.312 8.096 1.000 20.189 117 ARG A C 1
ATOM 856 O O . ARG A 1 119 ? -17.442 34.316 8.718 1.000 21.656 117 ARG A O 1
ATOM 864 N N . LEU A 1 120 ? -15.645 33.213 7.860 1.000 18.722 118 LEU A N 1
ATOM 865 C CA . LEU A 1 120 ? -16.090 31.855 8.282 1.000 18.999 118 LEU A CA 1
ATOM 866 C C . LEU A 1 120 ? -15.033 31.147 9.134 1.000 18.366 118 LEU A C 1
ATOM 867 O O . LEU A 1 120 ? -15.354 30.059 9.639 1.000 19.448 118 LEU A O 1
ATOM 872 N N . ILE A 1 121 ? -13.829 31.707 9.254 1.000 18.158 119 ILE A N 1
ATOM 873 C CA . ILE A 1 121 ? -12.699 31.121 10.027 1.000 18.836 119 ILE A CA 1
ATOM 874 C C . ILE A 1 121 ? -12.444 31.996 11.255 1.000 18.011 119 ILE A C 1
ATOM 875 O O . ILE A 1 121 ? -12.210 33.210 11.094 1.000 20.525 119 ILE A O 1
ATOM 880 N N . ASP A 1 122 ? -12.473 31.378 12.433 1.000 17.752 120 ASP A N 1
ATOM 881 C CA . ASP A 1 122 ? -12.062 32.010 13.708 1.000 18.222 120 ASP A CA 1
ATOM 882 C C . ASP A 1 122 ? -10.552 31.807 13.864 1.000 18.387 120 ASP A C 1
ATOM 883 O O . ASP A 1 122 ? -10.129 30.667 14.068 1.000 21.110 120 ASP A O 1
ATOM 888 N N . THR A 1 123 ? -9.781 32.890 13.782 1.000 19.135 121 THR A N 1
ATOM 889 C CA . THR A 1 123 ? -8.297 32.875 13.829 1.000 21.020 121 THR A CA 1
ATOM 890 C C . THR A 1 123 ? -7.797 33.094 15.259 1.000 21.179 121 THR A C 1
ATOM 891 O O . THR A 1 123 ? -6.612 32.864 15.487 1.000 24.337 121 THR A O 1
ATOM 895 N N . ASP A 1 124 ? -8.654 33.548 16.172 1.000 21.213 122 ASP A N 1
ATOM 896 C CA . ASP A 1 124 ? -8.209 34.041 17.502 1.000 22.211 122 ASP A CA 1
ATOM 897 C C . ASP A 1 124 ? -8.960 33.351 18.645 1.000 21.075 122 ASP A C 1
ATOM 898 O O . ASP A 1 124 ? -8.718 33.746 19.793 1.000 21.044 122 ASP A O 1
ATOM 903 N N . TYR A 1 125 ? -9.808 32.354 18.354 1.000 19.874 123 TYR A N 1
ATOM 904 C CA . TYR A 1 125 ? -10.431 31.449 19.360 1.000 20.590 123 TYR A CA 1
ATOM 905 C C . TYR A 1 125 ? -11.288 32.262 20.347 1.000 20.796 123 TYR A C 1
ATOM 906 O O . TYR A 1 125 ? -11.313 31.939 21.547 1.000 22.221 123 TYR A O 1
ATOM 915 N N . ASP A 1 126 ? -11.995 33.279 19.843 1.000 20.731 124 ASP A N 1
ATOM 916 C CA . ASP A 1 126 ? -13.028 34.040 20.595 1.000 21.937 124 ASP A CA 1
ATOM 917 C C . ASP A 1 126 ? -14.413 33.488 20.232 1.000 20.757 124 ASP A C 1
ATOM 918 O O . ASP A 1 126 ? -15.421 34.044 20.713 1.000 23.391 124 ASP A O 1
ATOM 923 N N . ASN A 1 127 ? -14.441 32.445 19.394 1.000 21.718 125 ASN A N 1
ATOM 924 C CA . ASN A 1 127 ? -15.644 31.729 18.902 1.000 23.085 125 ASN A CA 1
ATOM 925 C C . ASN A 1 127 ? -16.367 32.591 17.865 1.000 21.899 125 ASN A C 1
ATOM 926 O O . ASN A 1 127 ? -17.493 32.217 17.477 1.000 24.462 125 ASN A O 1
ATOM 931 N N . ILE A 1 128 ? -15.727 33.670 17.400 1.000 20.600 126 ILE A N 1
ATOM 932 C CA . ILE A 1 128 ? -16.290 34.584 16.365 1.000 21.393 126 ILE A CA 1
ATOM 933 C C . ILE A 1 128 ? -15.431 34.468 15.110 1.000 19.450 126 ILE A C 1
ATOM 934 O O . ILE A 1 128 ? -14.239 34.777 15.133 1.000 20.066 126 ILE A O 1
ATOM 939 N N . PRO A 1 129 ? -16.014 33.995 13.987 1.000 22.020 127 PRO A N 1
ATOM 940 C CA . PRO A 1 129 ? -15.278 33.916 12.730 1.000 22.283 127 PRO A CA 1
ATOM 941 C C . PRO A 1 129 ? -14.892 35.337 12.312 1.000 23.306 127 PRO A C 1
ATOM 942 O O . PRO A 1 129 ? -15.688 36.250 12.514 1.000 25.346 127 PRO A O 1
ATOM 946 N N . ASP A 1 130 ? -13.672 35.501 11.801 1.000 21.317 128 ASP A N 1
ATOM 947 C CA . ASP A 1 130 ? -13.079 36.841 11.564 1.000 25.913 128 ASP A CA 1
ATOM 948 C C . ASP A 1 130 ? -12.295 36.899 10.239 1.000 24.357 128 ASP A C 1
ATOM 949 O O . ASP A 1 130 ? -11.822 38.003 9.910 1.000 25.298 128 ASP A O 1
ATOM 954 N N . THR A 1 131 ? -12.167 35.801 9.478 1.000 20.854 129 THR A N 1
ATOM 955 C CA . THR A 1 131 ? -11.485 35.828 8.151 1.000 20.731 129 THR A CA 1
ATOM 956 C C . THR A 1 131 ? -12.169 34.854 7.201 1.000 18.838 129 THR A C 1
ATOM 957 O O . THR A 1 131 ? -12.754 33.864 7.637 1.000 19.135 129 THR A O 1
ATOM 961 N N . PRO A 1 132 ? -12.156 35.118 5.875 1.000 19.577 130 PRO A N 1
ATOM 962 C CA . PRO A 1 132 ? -12.724 34.171 4.927 1.000 18.350 130 PRO A CA 1
ATOM 963 C C . PRO A 1 132 ? -12.064 32.789 4.980 1.000 17.956 130 PRO A C 1
ATOM 964 O O . PRO A 1 132 ? -10.887 32.679 5.318 1.000 19.058 130 PRO A O 1
ATOM 968 N N . GLN A 1 133 ? -12.857 31.771 4.653 1.000 18.105 131 GLN A N 1
ATOM 969 C CA . GLN A 1 133 ? -12.361 30.418 4.307 1.000 17.882 131 GLN A CA 1
ATOM 970 C C . GLN A 1 133 ? -11.826 30.479 2.872 1.000 17.582 131 GLN A C 1
ATOM 971 O O . GLN A 1 133 ? -12.550 30.978 1.999 1.000 18.262 131 GLN A O 1
ATOM 977 N N . ASN A 1 134 ? -10.611 29.988 2.628 1.000 17.709 132 ASN A N 1
ATOM 978 C CA . ASN A 1 134 ? -9.964 30.110 1.294 1.000 17.712 132 ASN A CA 1
ATOM 979 C C . ASN A 1 134 ? -9.066 28.913 0.998 1.000 16.623 132 ASN A C 1
ATOM 980 O O . ASN A 1 134 ? -7.845 29.052 0.984 1.000 18.924 132 ASN A O 1
ATOM 985 N N . PRO A 1 135 ? -9.617 27.717 0.697 1.000 17.651 133 PRO A N 1
ATOM 986 C CA . PRO A 1 135 ? -8.812 26.644 0.122 1.000 17.998 133 PRO A CA 1
ATOM 987 C C . PRO A 1 135 ? -8.375 27.042 -1.291 1.000 17.529 133 PRO A C 1
ATOM 988 O O . PRO A 1 135 ? -9.052 27.844 -1.933 1.000 18.341 133 PRO A O 1
ATOM 992 N N . VAL A 1 136 ? -7.250 26.485 -1.724 1.000 17.490 134 VAL A N 1
ATOM 993 C CA . VAL A 1 136 ? -6.653 26.725 -3.063 1.000 17.118 134 VAL A CA 1
ATOM 994 C C . VAL A 1 136 ? -6.141 25.402 -3.612 1.000 16.546 134 VAL A C 1
ATOM 995 O O . VAL A 1 136 ? -5.919 24.451 -2.845 1.000 18.933 134 VAL A O 1
ATOM 999 N N . HIS A 1 137 ? -5.916 25.390 -4.914 1.000 16.766 135 HIS A N 1
ATOM 1000 C CA . HIS A 1 137 ? -5.215 24.294 -5.613 1.000 17.709 135 HIS A CA 1
ATOM 1001 C C . HIS A 1 137 ? -4.271 24.948 -6.620 1.000 17.993 135 HIS A C 1
ATOM 1002 O O . HIS A 1 137 ? -4.768 25.520 -7.609 1.000 18.957 135 HIS A O 1
ATOM 1009 N N . GLU A 1 138 ? -2.972 24.912 -6.315 1.000 18.296 136 GLU A N 1
ATOM 1010 C CA . GLU A 1 138 ? -1.917 25.688 -7.016 1.000 19.477 136 GLU A CA 1
ATOM 1011 C C . GLU A 1 138 ? -0.726 24.758 -7.247 1.000 18.403 136 GLU A C 1
ATOM 1012 O O . GLU A 1 138 ? 0.390 25.091 -6.821 1.000 23.187 136 GLU A O 1
ATOM 1018 N N . ASP A 1 139 ? -0.968 23.631 -7.919 1.000 18.350 137 ASP A N 1
ATOM 1019 C CA . ASP A 1 139 ? 0.054 22.592 -8.188 1.000 19.384 137 ASP A CA 1
ATOM 1020 C C . ASP A 1 139 ? 0.490 22.712 -9.645 1.000 19.175 137 ASP A C 1
ATOM 1021 O O . ASP A 1 139 ? -0.261 22.336 -10.544 1.000 20.268 137 ASP A O 1
ATOM 1026 N N . PRO A 1 140 ? 1.700 23.245 -9.927 1.000 19.171 138 PRO A N 1
ATOM 1027 C CA . PRO A 1 140 ? 2.144 23.445 -11.307 1.000 20.669 138 PRO A CA 1
ATOM 1028 C C . PRO A 1 140 ? 2.359 22.139 -12.084 1.000 20.950 138 PRO A C 1
ATOM 1029 O O . PRO A 1 140 ? 2.431 22.206 -13.314 1.000 22.180 138 PRO A O 1
ATOM 1033 N N . LYS A 1 141 ? 2.453 21.004 -11.375 1.000 20.686 139 LYS A N 1
ATOM 1034 C CA . LYS A 1 141 ? 2.737 19.664 -11.959 1.000 22.395 139 LYS A CA 1
ATOM 1035 C C . LYS A 1 141 ? 1.488 18.769 -11.958 1.000 21.078 139 LYS A C 1
ATOM 1036 O O . LYS A 1 141 ? 1.630 17.580 -12.295 1.000 24.514 139 LYS A O 1
ATOM 1042 N N . ASP A 1 142 ? 0.300 19.297 -11.653 1.000 19.450 140 ASP A N 1
ATOM 1043 C CA . ASP A 1 142 ? -0.940 18.471 -11.607 1.000 18.586 140 ASP A CA 1
ATOM 1044 C C . ASP A 1 142 ? -1.419 18.207 -13.036 1.000 18.909 140 ASP A C 1
ATOM 1045 O O . ASP A 1 142 ? -1.919 19.114 -13.693 1.000 17.854 140 ASP A O 1
ATOM 1050 N N . PRO A 1 143 ? -1.305 16.966 -13.562 1.000 19.218 141 PRO A N 1
ATOM 1051 C CA . PRO A 1 143 ? -1.710 16.694 -14.943 1.000 18.568 141 PRO A CA 1
ATOM 1052 C C . PRO A 1 143 ? -3.212 16.936 -15.170 1.000 17.182 141 PRO A C 1
ATOM 1053 O O . PRO A 1 143 ? -3.595 17.283 -16.263 1.000 16.962 141 PRO A O 1
ATOM 1057 N N . ALA A 1 144 ? -4.040 16.782 -14.137 1.000 17.469 142 ALA A N 1
ATOM 1058 C CA . ALA A 1 144 ? -5.504 16.951 -14.264 1.000 17.127 142 ALA A CA 1
ATOM 1059 C C . ALA A 1 144 ? -5.836 18.411 -14.591 1.000 16.032 142 ALA A C 1
ATOM 1060 O O . ALA A 1 144 ? -6.913 18.642 -15.150 1.000 16.963 142 ALA A O 1
ATOM 1062 N N . GLN A 1 145 ? -4.958 19.350 -14.223 1.000 17.083 143 GLN A N 1
ATOM 1063 C CA . GLN A 1 145 ? -5.146 20.807 -14.433 1.000 17.760 143 GLN A CA 1
ATOM 1064 C C . GLN A 1 145 ? -4.348 21.302 -15.648 1.000 18.291 143 GLN A C 1
ATOM 1065 O O . GLN A 1 145 ? -4.330 22.539 -15.874 1.000 17.694 143 GLN A O 1
ATOM 1070 N N . THR A 1 146 ? -3.708 20.403 -16.399 1.000 17.582 144 THR A N 1
ATOM 1071 C CA . THR A 1 146 ? -2.707 20.778 -17.431 1.000 17.298 144 THR A CA 1
ATOM 1072 C C . THR A 1 146 ? -3.273 20.575 -18.842 1.000 17.379 144 THR A C 1
ATOM 1073 O O . THR A 1 146 ? -3.968 19.575 -19.084 1.000 18.068 144 THR A O 1
ATOM 1077 N N . ILE A 1 147 ? -2.964 21.524 -19.725 1.000 17.705 145 ILE A N 1
ATOM 1078 C CA . ILE A 1 147 ? -3.215 21.461 -21.192 1.000 18.099 145 ILE A CA 1
ATOM 1079 C C . ILE A 1 147 ? -1.850 21.454 -21.864 1.000 18.238 145 ILE A C 1
ATOM 1080 O O . ILE A 1 147 ? -1.078 22.383 -21.599 1.000 19.573 145 ILE A O 1
ATOM 1085 N N . THR A 1 148 ? -1.590 20.487 -22.743 1.000 20.431 146 THR A N 1
ATOM 1086 C CA . THR A 1 148 ? -0.365 20.459 -23.576 1.000 21.102 146 THR A CA 1
ATOM 1087 C C . THR A 1 148 ? -0.780 20.659 -25.037 1.000 20.633 146 THR A C 1
ATOM 1088 O O . THR A 1 148 ? -1.768 20.039 -25.470 1.000 21.573 146 THR A O 1
ATOM 1092 N N . VAL A 1 149 ? -0.070 21.525 -25.753 1.000 20.822 147 VAL A N 1
ATOM 1093 C CA . VAL A 1 149 ? -0.270 21.724 -27.213 1.000 20.500 147 VAL A CA 1
ATOM 1094 C C . VAL A 1 149 ? 0.729 20.816 -27.935 1.000 22.188 147 VAL A C 1
ATOM 1095 O O . VAL A 1 149 ? 1.948 20.953 -27.706 1.000 24.240 147 VAL A O 1
ATOM 1099 N N . VAL A 1 150 ? 0.210 19.903 -28.752 1.000 23.402 148 VAL A N 1
ATOM 1100 C CA . VAL A 1 150 ? 1.009 18.905 -29.515 1.000 25.980 148 VAL A CA 1
ATOM 1101 C C . VAL A 1 150 ? 0.963 19.306 -30.986 1.000 27.456 148 VAL A C 1
ATOM 1102 O O . VAL A 1 150 ? 0.105 20.086 -31.392 1.000 30.108 148 VAL A O 1
ATOM 1106 N N . PRO A 1 151 ? 1.906 18.824 -31.822 1.000 30.945 149 PRO A N 1
ATOM 1107 C CA . PRO A 1 151 ? 1.859 19.093 -33.262 1.000 33.247 149 PRO A CA 1
ATOM 1108 C C . PRO A 1 151 ? 0.467 18.833 -33.865 1.000 36.590 149 PRO A C 1
ATOM 1109 O O . PRO A 1 151 ? -0.251 17.904 -33.463 1.000 39.137 149 PRO A O 1
ATOM 1114 N N . GLY B 1 4 ? 5.973 37.589 -11.373 1.000 45.824 2 GLY B N 1
ATOM 1115 C CA . GLY B 1 4 ? 5.230 36.353 -10.986 1.000 39.291 2 GLY B CA 1
ATOM 1116 C C . GLY B 1 4 ? 5.430 36.035 -9.515 1.000 38.070 2 GLY B C 1
ATOM 1117 O O . GLY B 1 4 ? 6.590 36.012 -9.074 1.000 45.318 2 GLY B O 1
ATOM 1118 N N . TYR B 1 5 ? 4.344 35.820 -8.771 1.000 31.570 3 TYR B N 1
ATOM 1119 C CA . TYR B 1 5 ? 4.377 35.574 -7.307 1.000 28.847 3 TYR B CA 1
ATOM 1120 C C . TYR B 1 5 ? 3.931 34.136 -7.029 1.000 28.828 3 TYR B C 1
ATOM 1121 O O . TYR B 1 5 ? 2.762 33.803 -7.283 1.000 29.460 3 TYR B O 1
ATOM 1130 N N . GLU B 1 6 ? 4.856 33.315 -6.526 1.000 28.394 4 GLU B N 1
ATOM 1131 C CA . GLU B 1 6 ? 4.572 31.933 -6.071 1.000 27.534 4 GLU B CA 1
ATOM 1132 C C . GLU B 1 6 ? 4.102 31.990 -4.613 1.000 25.086 4 GLU B C 1
ATOM 1133 O O . GLU B 1 6 ? 4.870 32.466 -3.752 1.000 26.049 4 GLU B O 1
ATOM 1139 N N . ASN B 1 7 ? 2.890 31.517 -4.328 1.000 22.053 5 ASN B N 1
ATOM 1140 C CA . ASN B 1 7 ? 2.356 31.547 -2.941 1.000 20.710 5 ASN B CA 1
ATOM 1141 C C . ASN B 1 7 ? 3.163 30.609 -2.055 1.000 21.042 5 ASN B C 1
ATOM 1142 O O . ASN B 1 7 ? 3.482 29.493 -2.452 1.000 22.107 5 ASN B O 1
ATOM 1147 N N . PRO B 1 8 ? 3.496 31.031 -0.815 1.000 21.432 6 PRO B N 1
ATOM 1148 C CA . PRO B 1 8 ? 4.015 30.101 0.182 1.000 21.871 6 PRO B CA 1
ATOM 1149 C C . PRO B 1 8 ? 2.896 29.137 0.594 1.000 21.281 6 PRO B C 1
ATOM 1150 O O . PRO B 1 8 ? 1.736 29.507 0.512 1.000 22.593 6 PRO B O 1
ATOM 1154 N N . ALA B 1 9 ? 3.263 27.922 0.997 1.000 20.422 7 ALA B N 1
ATOM 1155 C CA . ALA B 1 9 ? 2.317 26.894 1.489 1.000 22.431 7 ALA B CA 1
ATOM 1156 C C . ALA B 1 9 ? 2.960 26.211 2.694 1.000 22.039 7 ALA B C 1
ATOM 1157 O O . ALA B 1 9 ? 4.005 25.540 2.523 1.000 24.054 7 ALA B O 1
ATOM 1159 N N . GLY B 1 10 ? 2.374 26.441 3.867 1.000 20.855 8 GLY B N 1
ATOM 1160 C CA . GLY B 1 10 ? 2.956 26.075 5.160 1.000 21.879 8 GLY B CA 1
ATOM 1161 C C . GLY B 1 10 ? 2.115 25.061 5.903 1.000 21.146 8 GLY B C 1
ATOM 1162 O O . GLY B 1 10 ? 0.962 24.793 5.499 1.000 21.450 8 GLY B O 1
ATOM 1163 N N . GLU B 1 11 ? 2.695 24.520 6.970 1.000 19.792 9 GLU B N 1
ATOM 1164 C CA . GLU B 1 11 ? 2.063 23.514 7.855 1.000 20.030 9 GLU B CA 1
ATOM 1165 C C . GLU B 1 11 ? 2.619 23.751 9.253 1.000 18.753 9 GLU B C 1
ATOM 1166 O O . GLU B 1 11 ? 3.820 24.078 9.363 1.000 20.049 9 GLU B O 1
ATOM 1168 N N . ILE B 1 12 ? 1.783 23.614 10.272 1.000 17.740 10 ILE B N 1
ATOM 1169 C CA . ILE B 1 12 ? 2.257 23.603 11.683 1.000 18.648 10 ILE B CA 1
ATOM 1170 C C . ILE B 1 12 ? 1.761 22.326 12.360 1.000 18.631 10 ILE B C 1
ATOM 1171 O O . ILE B 1 12 ? 0.675 21.842 12.004 1.000 19.265 10 ILE B O 1
ATOM 1176 N N . ARG B 1 13 ? 2.584 21.789 13.260 1.000 19.525 11 ARG B N 1
ATOM 1177 C CA . ARG B 1 13 ? 2.253 20.657 14.157 1.000 18.041 11 ARG B CA 1
ATOM 1178 C C . ARG B 1 13 ? 2.536 21.139 15.581 1.000 17.365 11 ARG B C 1
ATOM 1179 O O . ARG B 1 13 ? 3.265 22.134 15.741 1.000 17.609 11 ARG B O 1
ATOM 1181 N N . THR B 1 14 ? 1.963 20.489 16.588 1.000 16.501 12 THR B N 1
ATOM 1182 C CA . THR B 1 14 ? 2.045 20.976 17.982 1.000 16.882 12 THR B CA 1
ATOM 1183 C C . THR B 1 14 ? 2.339 19.833 18.951 1.000 17.308 12 THR B C 1
ATOM 1184 O O . THR B 1 14 ? 1.870 18.697 18.725 1.000 18.255 12 THR B O 1
ATOM 1188 N N . THR B 1 15 ? 3.074 20.152 20.015 1.000 16.749 13 THR B N 1
ATOM 1189 C CA . THR B 1 15 ? 3.389 19.206 21.111 1.000 16.600 13 THR B CA 1
ATOM 1190 C C . THR B 1 15 ? 3.223 19.941 22.440 1.000 16.806 13 THR B C 1
ATOM 1191 O O . THR B 1 15 ? 3.982 20.899 22.683 1.000 17.878 13 THR B O 1
ATOM 1195 N N . VAL B 1 16 ? 2.253 19.514 23.247 1.000 16.530 14 VAL B N 1
ATOM 1196 C CA . VAL B 1 16 ? 1.928 20.168 24.547 1.000 16.424 14 VAL B CA 1
ATOM 1197 C C . VAL B 1 16 ? 2.837 19.596 25.643 1.000 17.079 14 VAL B C 1
ATOM 1198 O O . VAL B 1 16 ? 3.210 18.399 25.585 1.000 17.480 14 VAL B O 1
ATOM 1202 N N . LYS B 1 17 ? 3.183 20.446 26.605 1.000 16.760 15 LYS B N 1
ATOM 1203 C CA . LYS B 1 17 ? 3.848 20.049 27.865 1.000 18.205 15 LYS B CA 1
ATOM 1204 C C . LYS B 1 17 ? 3.014 20.595 29.028 1.000 18.477 15 LYS B C 1
ATOM 1205 O O . LYS B 1 17 ? 2.715 21.798 29.048 1.000 19.916 15 LYS B O 1
ATOM 1211 N N . ALA B 1 18 ? 2.616 19.711 29.932 1.000 18.154 16 ALA B N 1
ATOM 1212 C CA . ALA B 1 18 ? 1.825 20.029 31.138 1.000 18.662 16 ALA B CA 1
ATOM 1213 C C . ALA B 1 18 ? 2.655 19.615 32.354 1.000 20.333 16 ALA B C 1
ATOM 1214 O O . ALA B 1 18 ? 2.901 18.408 32.510 1.000 19.937 16 ALA B O 1
ATOM 1216 N N . ASN B 1 19 ? 3.113 20.585 33.150 1.000 21.454 17 ASN B N 1
ATOM 1217 C CA . ASN B 1 19 ? 4.112 20.343 34.224 1.000 21.982 17 ASN B CA 1
ATOM 1218 C C . ASN B 1 19 ? 5.277 19.560 33.593 1.000 23.075 17 ASN B C 1
ATOM 1219 O O . ASN B 1 19 ? 5.901 20.109 32.646 1.000 24.241 17 ASN B O 1
ATOM 1224 N N . SER B 1 20 ? 5.535 18.323 34.029 1.000 21.458 18 SER B N 1
ATOM 1225 C CA . SER B 1 20 ? 6.708 17.509 33.607 1.000 23.766 18 SER B CA 1
ATOM 1226 C C . SER B 1 20 ? 6.336 16.555 32.469 1.000 22.044 18 SER B C 1
ATOM 1227 O O . SER B 1 20 ? 7.227 15.827 32.007 1.000 22.665 18 SER B O 1
ATOM 1230 N N . SER B 1 21 ? 5.074 16.545 32.043 1.000 19.262 19 SER B N 1
ATOM 1231 C CA . SER B 1 21 ? 4.530 15.542 31.094 1.000 18.142 19 SER B CA 1
ATOM 1232 C C . SER B 1 21 ? 4.399 16.145 29.692 1.000 18.299 19 SER B C 1
ATOM 1233 O O . SER B 1 21 ? 3.772 17.210 29.556 1.000 19.597 19 SER B O 1
ATOM 1236 N N . THR B 1 22 ? 4.919 15.454 28.679 1.000 17.523 20 THR B N 1
ATOM 1237 C CA . THR B 1 22 ? 4.866 15.898 27.259 1.000 16.908 20 THR B CA 1
ATOM 1238 C C . THR B 1 22 ? 3.955 14.952 26.467 1.000 17.725 20 THR B C 1
ATOM 1239 O O . THR B 1 22 ? 4.105 13.729 26.602 1.000 19.015 20 THR B O 1
ATOM 1243 N N . GLY B 1 23 ? 3.027 15.491 25.678 1.000 17.068 21 GLY B N 1
ATOM 1244 C CA . GLY B 1 23 ? 2.229 14.663 24.756 1.000 16.850 21 GLY B CA 1
ATOM 1245 C C . GLY B 1 23 ? 3.119 14.044 23.688 1.000 17.250 21 GLY B C 1
ATOM 1246 O O . GLY B 1 23 ? 4.181 14.619 23.385 1.000 17.357 21 GLY B O 1
ATOM 1247 N N . ASN B 1 24 ? 2.734 12.898 23.132 1.000 17.161 22 ASN B N 1
ATOM 1248 C CA . ASN B 1 24 ? 3.463 12.340 21.967 1.000 17.173 22 ASN B CA 1
ATOM 1249 C C . ASN B 1 24 ? 2.452 11.775 20.969 1.000 17.619 22 ASN B C 1
ATOM 1250 O O . ASN B 1 24 ? 1.236 11.902 21.215 1.000 17.630 22 ASN B O 1
ATOM 1255 N N . GLU B 1 25 ? 2.953 11.198 19.874 1.000 20.545 23 GLU B N 1
ATOM 1256 C CA . GLU B 1 25 ? 2.125 10.707 18.741 1.000 20.099 23 GLU B CA 1
ATOM 1257 C C . GLU B 1 25 ? 1.180 9.595 19.219 1.000 18.970 23 GLU B C 1
ATOM 1258 O O . GLU B 1 25 ? 0.206 9.314 18.506 1.000 21.360 23 GLU B O 1
ATOM 1260 N N . THR B 1 26 ? 1.458 8.964 20.363 1.000 17.823 24 THR B N 1
ATOM 1261 C CA . THR B 1 26 ? 0.690 7.790 20.850 1.000 19.841 24 THR B CA 1
ATOM 1262 C C . THR B 1 26 ? -0.296 8.200 21.954 1.000 19.128 24 THR B C 1
ATOM 1263 O O . THR B 1 26 ? -1.457 7.727 21.918 1.000 21.320 24 THR B O 1
ATOM 1267 N N . ALA B 1 27 ? 0.124 9.000 22.930 1.000 17.508 25 ALA B N 1
ATOM 1268 C CA . ALA B 1 27 ? -0.676 9.219 24.157 1.000 18.949 25 ALA B CA 1
ATOM 1269 C C . ALA B 1 27 ? -0.590 10.664 24.626 1.000 18.214 25 ALA B C 1
ATOM 1270 O O . ALA B 1 27 ? 0.451 11.310 24.510 1.000 17.745 25 ALA B O 1
ATOM 1272 N N . PRO B 1 28 ? -1.706 11.208 25.159 1.000 18.397 26 PRO B N 1
ATOM 1273 C CA . PRO B 1 28 ? -1.697 12.527 25.792 1.000 18.613 26 PRO B CA 1
ATOM 1274 C C . PRO B 1 28 ? -0.715 12.650 26.964 1.000 18.594 26 PRO B C 1
ATOM 1275 O O . PRO B 1 28 ? -0.369 11.637 27.590 1.000 17.816 26 PRO B O 1
ATOM 1279 N N . ALA B 1 29 ? -0.288 13.888 27.236 1.000 17.094 27 ALA B N 1
ATOM 1280 C CA . ALA B 1 29 ? 0.319 14.273 28.527 1.000 18.741 27 ALA B CA 1
ATOM 1281 C C . ALA B 1 29 ? -0.698 13.963 29.630 1.000 18.436 27 ALA B C 1
ATOM 1282 O O . ALA B 1 29 ? -1.917 13.878 29.339 1.000 19.987 27 ALA B O 1
ATOM 1284 N N . GLN B 1 30 ? -0.209 13.749 30.845 1.000 19.635 28 GLN B N 1
ATOM 1285 C CA . GLN B 1 30 ? -1.035 13.388 32.016 1.000 21.685 28 GLN B CA 1
ATOM 1286 C C . GLN B 1 30 ? -0.597 14.242 33.211 1.000 21.928 28 GLN B C 1
ATOM 1287 O O . GLN B 1 30 ? 0.618 14.421 33.414 1.000 23.039 28 GLN B O 1
ATOM 1293 N N . VAL B 1 31 ? -1.560 14.763 33.966 1.000 21.702 29 VAL B N 1
ATOM 1294 C CA . VAL B 1 31 ? -1.308 15.387 35.296 1.000 22.763 29 VAL B CA 1
ATOM 1295 C C . VAL B 1 31 ? -2.326 14.813 36.284 1.000 22.418 29 VAL B C 1
ATOM 1296 O O . VAL B 1 31 ? -3.402 14.361 35.838 1.000 21.640 29 VAL B O 1
ATOM 1300 N N . SER B 1 32 ? -1.980 14.826 37.572 1.000 23.757 30 SER B N 1
ATOM 1301 C CA . SER B 1 32 ? -2.831 14.351 38.692 1.000 26.282 30 SER B CA 1
ATOM 1302 C C . SER B 1 32 ? -3.829 15.443 39.089 1.000 26.530 30 SER B C 1
ATOM 1303 O O . SER B 1 32 ? -3.599 16.622 38.757 1.000 26.661 30 SER B O 1
ATOM 1306 N N . GLU B 1 33 ? -4.879 15.069 39.820 1.000 27.886 31 GLU B N 1
ATOM 1307 C CA . GLU B 1 33 ? -5.854 16.034 40.388 1.000 30.609 31 GLU B CA 1
ATOM 1308 C C . GLU B 1 33 ? -5.110 17.006 41.318 1.000 30.168 31 GLU B C 1
ATOM 1309 O O . GLU B 1 33 ? -5.412 18.215 41.266 1.000 31.554 31 GLU B O 1
ATOM 1315 N N . ASN B 1 34 ? -4.168 16.510 42.128 1.000 30.826 32 ASN B N 1
ATOM 1316 C CA . ASN B 1 34 ? -3.361 17.355 43.053 1.000 33.007 32 ASN B CA 1
ATOM 1317 C C . ASN B 1 34 ? -2.612 18.426 42.244 1.000 30.356 32 ASN B C 1
ATOM 1318 O O . ASN B 1 34 ? -2.623 19.597 42.667 1.000 30.491 32 ASN B O 1
ATOM 1323 N N . GLU B 1 35 ? -1.999 18.048 41.118 1.000 30.390 33 GLU B N 1
ATOM 1324 C CA . GLU B 1 35 ? -1.307 18.997 40.204 1.000 30.204 33 GLU B CA 1
ATOM 1325 C C . GLU B 1 35 ? -2.315 20.015 39.657 1.000 27.786 33 GLU B C 1
ATOM 1326 O O . GLU B 1 35 ? -1.971 21.201 39.614 1.000 29.922 33 GLU B O 1
ATOM 1332 N N . ALA B 1 36 ? -3.501 19.562 39.234 1.000 27.393 34 ALA B N 1
ATOM 1333 C CA . ALA B 1 36 ? -4.579 20.413 38.673 1.000 26.670 34 ALA B CA 1
ATOM 1334 C C . ALA B 1 36 ? -5.010 21.450 39.720 1.000 27.044 34 ALA B C 1
ATOM 1335 O O . ALA B 1 36 ? -5.170 22.638 39.367 1.000 28.624 34 ALA B O 1
ATOM 1337 N N . GLU B 1 37 ? -5.167 21.017 40.972 1.000 29.529 35 GLU B N 1
ATOM 1338 C CA . GLU B 1 37 ? -5.578 21.883 42.114 1.000 32.736 35 GLU B CA 1
ATOM 1339 C C . GLU B 1 37 ? -4.529 22.980 42.362 1.000 30.560 35 GLU B C 1
ATOM 1340 O O . GLU B 1 37 ? -4.936 24.105 42.718 1.000 35.468 35 GLU B O 1
ATOM 1346 N N . SER B 1 38 ? -3.240 22.673 42.177 1.000 32.555 36 SER B N 1
ATOM 1347 C CA . SER B 1 38 ? -2.092 23.594 42.411 1.000 33.631 36 SER B CA 1
ATOM 1348 C C . SER B 1 38 ? -1.919 24.562 41.236 1.000 31.125 36 SER B C 1
ATOM 1349 O O . SER B 1 38 ? -1.272 25.608 41.425 1.000 31.717 36 SER B O 1
ATOM 1352 N N . GLY B 1 39 ? -2.450 24.215 40.063 1.000 29.054 37 GLY B N 1
ATOM 1353 C CA . GLY B 1 39 ? -2.252 24.986 38.824 1.000 25.626 37 GLY B CA 1
ATOM 1354 C C . GLY B 1 39 ? -1.165 24.351 37.978 1.000 24.587 37 GLY B C 1
ATOM 1355 O O . GLY B 1 39 ? -0.085 24.042 38.517 1.000 26.960 37 GLY B O 1
ATOM 1356 N N . VAL B 1 40 ? -1.447 24.147 36.696 1.000 23.197 38 VAL B N 1
ATOM 1357 C CA . VAL B 1 40 ? -0.597 23.348 35.770 1.000 22.791 38 VAL B CA 1
ATOM 1358 C C . VAL B 1 40 ? 0.085 24.300 34.786 1.000 21.482 38 VAL B C 1
ATOM 1359 O O . VAL B 1 40 ? -0.620 25.090 34.141 1.000 21.663 38 VAL B O 1
ATOM 1363 N N . THR B 1 41 ? 1.411 24.236 34.686 1.000 22.797 39 THR B N 1
ATOM 1364 C CA . THR B 1 41 ? 2.173 25.009 33.680 1.000 21.061 39 THR B CA 1
ATOM 1365 C C . THR B 1 41 ? 1.921 24.342 32.334 1.000 19.484 39 THR B C 1
ATOM 1366 O O . THR B 1 41 ? 2.130 23.116 32.222 1.000 21.426 39 THR B O 1
ATOM 1370 N N . VAL B 1 42 ? 1.449 25.115 31.363 1.000 19.220 40 VAL B N 1
ATOM 1371 C CA . VAL B 1 42 ? 1.156 24.589 30.005 1.000 19.066 40 VAL B CA 1
ATOM 1372 C C . VAL B 1 42 ? 1.959 25.402 28.993 1.000 19.367 40 VAL B C 1
ATOM 1373 O O . VAL B 1 42 ? 1.802 26.624 28.946 1.000 19.630 40 VAL B O 1
ATOM 1377 N N . THR B 1 43 ? 2.831 24.720 28.258 1.000 19.498 41 THR B N 1
ATOM 1378 C CA . THR B 1 43 ? 3.584 25.282 27.117 1.000 18.802 41 THR B CA 1
ATOM 1379 C C . THR B 1 43 ? 3.297 24.395 25.912 1.000 18.154 41 THR B C 1
ATOM 1380 O O . THR B 1 43 ? 2.853 23.238 26.093 1.000 18.935 41 THR B O 1
ATOM 1384 N N . ASP B 1 44 ? 3.483 24.946 24.725 1.000 19.326 42 ASP B N 1
ATOM 1385 C CA . ASP B 1 44 ? 3.221 24.220 23.464 1.000 18.744 42 ASP B CA 1
ATOM 1386 C C . ASP B 1 44 ? 4.362 24.508 22.492 1.000 18.256 42 ASP B C 1
ATOM 1387 O O . ASP B 1 44 ? 4.694 25.695 22.275 1.000 19.603 42 ASP B O 1
ATOM 1392 N N . THR B 1 45 ? 4.956 23.454 21.947 1.000 17.269 43 THR B N 1
ATOM 1393 C CA . THR B 1 45 ? 5.962 23.568 20.867 1.000 18.676 43 THR B CA 1
ATOM 1394 C C . THR B 1 45 ? 5.200 23.571 19.548 1.000 19.055 43 THR B C 1
ATOM 1395 O O . THR B 1 45 ? 4.419 22.639 19.321 1.000 20.250 43 THR B O 1
ATOM 1399 N N . ILE B 1 46 ? 5.405 24.606 18.743 1.000 18.620 44 ILE B N 1
ATOM 1400 C CA . ILE B 1 46 ? 4.842 24.701 17.372 1.000 19.345 44 ILE B CA 1
ATOM 1401 C C . ILE B 1 46 ? 5.984 24.455 16.385 1.000 19.887 44 ILE B C 1
ATOM 1402 O O . ILE B 1 46 ? 6.877 25.294 16.307 1.000 20.641 44 ILE B O 1
ATOM 1407 N N . SER B 1 47 ? 5.939 23.321 15.682 1.000 20.545 45 SER B N 1
ATOM 1408 C CA . SER B 1 47 ? 6.881 22.951 14.599 1.000 20.469 45 SER B CA 1
ATOM 1409 C C . SER B 1 47 ? 6.261 23.402 13.281 1.000 20.283 45 SER B C 1
ATOM 1410 O O . SER B 1 47 ? 5.122 23.003 13.002 1.000 23.399 45 SER B O 1
ATOM 1413 N N . TYR B 1 48 ? 6.957 24.251 12.537 1.000 18.329 46 TYR B N 1
ATOM 1414 C CA . TYR B 1 48 ? 6.433 24.865 11.295 1.000 18.773 46 TYR B CA 1
ATOM 1415 C C . TYR B 1 48 ? 7.341 24.505 10.120 1.000 19.842 46 TYR B C 1
ATOM 1416 O O . TYR B 1 48 ? 8.566 24.327 10.306 1.000 20.305 46 TYR B O 1
ATOM 1425 N N . THR B 1 49 ? 6.738 24.429 8.934 1.000 21.362 47 THR B N 1
ATOM 1426 C CA . THR B 1 49 ? 7.444 24.300 7.634 1.000 21.901 47 THR B CA 1
ATOM 1427 C C . THR B 1 49 ? 6.704 25.159 6.610 1.000 20.479 47 THR B C 1
ATOM 1428 O O . THR B 1 49 ? 5.504 25.446 6.830 1.000 19.893 47 THR B O 1
ATOM 1432 N N . GLY B 1 50 ? 7.411 25.577 5.560 1.000 20.533 48 GLY B N 1
ATOM 1433 C CA . GLY B 1 50 ? 6.847 26.343 4.435 1.000 21.137 48 GLY B CA 1
ATOM 1434 C C . GLY B 1 50 ? 6.369 27.732 4.828 1.000 20.048 48 GLY B C 1
ATOM 1435 O O . GLY B 1 50 ? 5.493 28.267 4.136 1.000 20.394 48 GLY B O 1
ATOM 1436 N N . LEU B 1 51 ? 6.922 28.327 5.883 1.000 19.823 49 LEU B N 1
ATOM 1437 C CA . LEU B 1 51 ? 6.654 29.750 6.204 1.000 19.213 49 LEU B CA 1
ATOM 1438 C C . LEU B 1 51 ? 7.652 30.610 5.425 1.000 20.909 49 LEU B C 1
ATOM 1439 O O . LEU B 1 51 ? 8.582 30.057 4.814 1.000 21.163 49 LEU B O 1
ATOM 1444 N N . VAL B 1 52 ? 7.430 31.918 5.400 1.000 21.436 50 VAL B N 1
ATOM 1445 C CA . VAL B 1 52 ? 8.315 32.858 4.665 1.000 21.716 50 VAL B CA 1
ATOM 1446 C C . VAL B 1 52 ? 9.431 33.288 5.617 1.000 22.360 50 VAL B C 1
ATOM 1447 O O . VAL B 1 52 ? 9.127 33.885 6.685 1.000 20.850 50 VAL B O 1
ATOM 1451 N N . GLY B 1 53 ? 10.673 32.975 5.242 1.000 22.724 51 GLY B N 1
ATOM 1452 C CA . GLY B 1 53 ? 11.858 33.224 6.079 1.000 24.575 51 GLY B CA 1
ATOM 1453 C C . GLY B 1 53 ? 11.911 34.667 6.534 1.000 23.832 51 GLY B C 1
ATOM 1454 O O . GLY B 1 53 ? 11.736 35.566 5.678 1.000 24.885 51 GLY B O 1
ATOM 1455 N N . GLY B 1 54 ? 12.089 34.886 7.840 1.000 23.195 52 GLY B N 1
ATOM 1456 C CA . GLY B 1 54 ? 12.311 36.225 8.421 1.000 23.546 52 GLY B CA 1
ATOM 1457 C C . GLY B 1 54 ? 11.026 37.015 8.637 1.000 22.723 52 GLY B C 1
ATOM 1458 O O . GLY B 1 54 ? 11.124 38.146 9.171 1.000 24.642 52 GLY B O 1
ATOM 1459 N N . LYS B 1 55 ? 9.858 36.469 8.269 1.000 21.186 53 LYS B N 1
ATOM 1460 C CA . LYS B 1 55 ? 8.558 37.167 8.462 1.000 21.561 53 LYS B CA 1
ATOM 1461 C C . LYS B 1 55 ? 8.013 36.845 9.853 1.000 20.534 53 LYS B C 1
ATOM 1462 O O . LYS B 1 55 ? 8.273 35.749 10.364 1.000 20.651 53 LYS B O 1
ATOM 1468 N N . THR B 1 56 ? 7.261 37.777 10.429 1.000 20.835 54 THR B N 1
ATOM 1469 C CA . THR B 1 56 ? 6.676 37.634 11.782 1.000 21.372 54 THR B CA 1
ATOM 1470 C C . THR B 1 56 ? 5.253 37.102 11.661 1.000 19.614 54 THR B C 1
ATOM 1471 O O . THR B 1 56 ? 4.485 37.603 10.819 1.000 19.459 54 THR B O 1
ATOM 1475 N N . TYR B 1 57 ? 4.935 36.136 12.513 1.000 19.577 55 TYR B N 1
ATOM 1476 C CA . TYR B 1 57 ? 3.612 35.486 12.614 1.000 19.880 55 TYR B CA 1
ATOM 1477 C C . TYR B 1 57 ? 3.035 35.804 13.989 1.000 19.297 55 TYR B C 1
ATOM 1478 O O . TYR B 1 57 ? 3.755 35.647 14.995 1.000 21.925 55 TYR B O 1
ATOM 1487 N N . LYS B 1 58 ? 1.784 36.260 14.015 1.000 19.950 56 LYS B N 1
ATOM 1488 C CA . LYS B 1 58 ? 0.978 36.324 15.256 1.000 21.780 56 LYS B CA 1
ATOM 1489 C C . LYS B 1 58 ? 0.435 34.918 15.509 1.000 20.479 56 LYS B C 1
ATOM 1490 O O . LYS B 1 58 ? -0.453 34.473 14.753 1.000 18.832 56 LYS B O 1
ATOM 1496 N N . VAL B 1 59 ? 1.010 34.230 16.497 1.000 18.793 57 VAL B N 1
ATOM 1497 C CA . VAL B 1 59 ? 0.583 32.862 16.891 1.000 19.765 57 VAL B CA 1
ATOM 1498 C C . VAL B 1 59 ? -0.463 33.009 17.990 1.000 19.734 57 VAL B C 1
ATOM 1499 O O . VAL B 1 59 ? -0.193 33.696 18.989 1.000 21.527 57 VAL B O 1
ATOM 1503 N N . THR B 1 60 ? -1.641 32.440 17.778 1.000 18.510 58 THR B N 1
ATOM 1504 C CA . THR B 1 60 ? -2.691 32.365 18.817 1.000 18.592 58 THR B CA 1
ATOM 1505 C C . THR B 1 60 ? -2.954 30.892 19.103 1.000 17.404 58 THR B C 1
ATOM 1506 O O . THR B 1 60 ? -3.134 30.127 18.136 1.000 18.904 58 THR B O 1
ATOM 1510 N N . GLY B 1 61 ? -2.928 30.533 20.385 1.000 16.860 59 GLY B N 1
ATOM 1511 C CA . GLY B 1 61 ? -3.214 29.174 20.860 1.000 17.091 59 GLY B CA 1
ATOM 1512 C C . GLY B 1 61 ? -4.432 29.160 21.758 1.000 16.671 59 GLY B C 1
ATOM 1513 O O . GLY B 1 61 ? -4.719 30.182 22.398 1.000 17.448 59 GLY B O 1
ATOM 1514 N N . SER B 1 62 ? -5.146 28.044 21.786 1.000 17.094 60 SER B N 1
ATOM 1515 C CA . SER B 1 62 ? -6.259 27.800 22.730 1.000 17.510 60 SER B CA 1
ATOM 1516 C C . SER B 1 62 ? -6.093 26.410 23.351 1.000 16.998 60 SER B C 1
ATOM 1517 O O . SER B 1 62 ? -5.590 25.483 22.677 1.000 16.512 60 SER B O 1
ATOM 1520 N N . LEU B 1 63 ? -6.428 26.301 24.629 1.000 16.076 61 LEU B N 1
ATOM 1521 C CA . LEU B 1 63 ? -6.596 25.003 25.317 1.000 16.896 61 LEU B CA 1
ATOM 1522 C C . LEU B 1 63 ? -8.098 24.761 25.428 1.000 16.676 61 LEU B C 1
ATOM 1523 O O . LEU B 1 63 ? -8.799 25.646 25.964 1.000 19.680 61 LEU B O 1
ATOM 1528 N N . ASN B 1 64 ? -8.554 23.608 24.940 1.000 16.724 62 ASN B N 1
ATOM 1529 C CA . ASN B 1 64 ? -9.985 23.298 24.708 1.000 16.750 62 ASN B CA 1
ATOM 1530 C C . ASN B 1 64 ? -10.369 22.029 25.463 1.000 18.002 62 ASN B C 1
ATOM 1531 O O . ASN B 1 64 ? -9.685 21.013 25.267 1.000 18.073 62 ASN B O 1
ATOM 1536 N N . LEU B 1 65 ? -11.457 22.075 26.240 1.000 18.850 63 LEU B N 1
ATOM 1537 C CA . LEU B 1 65 ? -12.109 20.848 26.773 1.000 19.855 63 LEU B CA 1
ATOM 1538 C C . LEU B 1 65 ? -12.542 19.991 25.580 1.000 19.824 63 LEU B C 1
ATOM 1539 O O . LEU B 1 65 ? -13.168 20.540 24.663 1.000 20.745 63 LEU B O 1
ATOM 1544 N N . VAL B 1 66 ? -12.221 18.700 25.588 1.000 19.474 64 VAL B N 1
ATOM 1545 C CA . VAL B 1 66 ? -12.632 17.754 24.513 1.000 22.877 64 VAL B CA 1
ATOM 1546 C C . VAL B 1 66 ? -13.676 16.791 25.081 1.000 24.342 64 VAL B C 1
ATOM 1547 O O . VAL B 1 66 ? -13.395 16.155 26.108 1.000 27.451 64 VAL B O 1
ATOM 1551 N N . GLU B 1 67 ? -14.825 16.685 24.412 1.000 25.935 65 GLU B N 1
ATOM 1552 C CA . GLU B 1 67 ? -15.869 15.673 24.711 1.000 27.539 65 GLU B CA 1
ATOM 1553 C C . GLU B 1 67 ? -16.351 15.073 23.388 1.000 27.299 65 GLU B C 1
ATOM 1554 O O . GLU B 1 67 ? -16.576 15.843 22.434 1.000 25.985 65 GLU B O 1
ATOM 1560 N N . ASN B 1 68 ? -16.470 13.745 23.328 1.000 32.995 66 ASN B N 1
ATOM 1561 C CA . ASN B 1 68 ? -16.983 13.004 22.144 1.000 35.973 66 ASN B CA 1
ATOM 1562 C C . ASN B 1 68 ? -16.163 13.403 20.910 1.000 33.584 66 ASN B C 1
ATOM 1563 O O . ASN B 1 68 ? -16.765 13.588 19.833 1.000 36.732 66 ASN B O 1
ATOM 1568 N N . GLY B 1 69 ? -14.846 13.566 21.074 1.000 32.074 67 GLY B N 1
ATOM 1569 C CA . GLY B 1 69 ? -13.896 13.855 19.982 1.000 32.155 67 GLY B CA 1
ATOM 1570 C C . GLY B 1 69 ? -14.042 15.254 19.401 1.000 28.169 67 GLY B C 1
ATOM 1571 O O . GLY B 1 69 ? -13.547 15.460 18.276 1.000 30.012 67 GLY B O 1
ATOM 1572 N N . LYS B 1 70 ? -14.680 16.185 20.121 1.000 27.078 68 LYS B N 1
ATOM 1573 C CA . LYS B 1 70 ? -14.891 17.591 19.665 1.000 29.557 68 LYS B CA 1
ATOM 1574 C C . LYS B 1 70 ? -14.387 18.556 20.745 1.000 25.829 68 LYS B C 1
ATOM 1575 O O . LYS B 1 70 ? -14.561 18.247 21.937 1.000 27.274 68 LYS B O 1
ATOM 1581 N N . ALA B 1 71 ? -13.777 19.673 20.341 1.000 23.713 69 ALA B N 1
ATOM 1582 C CA . ALA B 1 71 ? -13.489 20.824 21.225 1.000 24.317 69 ALA B CA 1
ATOM 1583 C C . ALA B 1 71 ? -14.818 21.485 21.583 1.000 26.462 69 ALA B C 1
ATOM 1584 O O . ALA B 1 71 ? -15.519 21.929 20.648 1.000 33.923 69 ALA B O 1
ATOM 1586 N N . VAL B 1 72 ? -15.166 21.538 22.871 1.000 23.407 70 VAL B N 1
ATOM 1587 C CA . VAL B 1 72 ? -16.508 22.017 23.313 1.000 26.679 70 VAL B CA 1
ATOM 1588 C C . VAL B 1 72 ? -16.394 23.320 24.113 1.000 28.105 70 VAL B C 1
ATOM 1589 O O . VAL B 1 72 ? -17.446 23.924 24.333 1.000 34.543 70 VAL B O 1
ATOM 1593 N N . LYS B 1 73 ? -15.198 23.735 24.552 1.000 24.821 71 LYS B N 1
ATOM 1594 C CA . LYS B 1 73 ? -15.045 24.942 25.409 1.000 26.942 71 LYS B CA 1
ATOM 1595 C C . LYS B 1 73 ? -13.583 25.393 25.438 1.000 23.110 71 LYS B C 1
ATOM 1596 O O . LYS B 1 73 ? -12.719 24.565 25.716 1.000 23.067 71 LYS B O 1
ATOM 1602 N N . VAL B 1 74 ? -13.328 26.677 25.187 1.000 21.920 72 VAL B N 1
ATOM 1603 C CA . VAL B 1 74 ? -11.989 27.304 25.375 1.000 21.203 72 VAL B CA 1
ATOM 1604 C C . VAL B 1 74 ? -11.785 27.563 26.876 1.000 22.303 72 VAL B C 1
ATOM 1605 O O . VAL B 1 74 ? -12.638 28.222 27.492 1.000 25.079 72 VAL B O 1
ATOM 1609 N N . VAL B 1 75 ? -10.688 27.055 27.438 1.000 20.670 73 VAL B N 1
ATOM 1610 C CA . VAL B 1 75 ? -10.308 27.220 28.872 1.000 21.988 73 VAL B CA 1
ATOM 1611 C C . VAL B 1 75 ? -9.399 28.447 29.004 1.000 21.742 73 VAL B C 1
ATOM 1612 O O . VAL B 1 75 ? -9.596 29.232 29.946 1.000 24.897 73 VAL B O 1
ATOM 1616 N N . VAL B 1 76 ? -8.438 28.590 28.093 1.000 18.789 74 VAL B N 1
ATOM 1617 C CA . VAL B 1 76 ? -7.448 29.703 28.079 1.000 18.834 74 VAL B CA 1
ATOM 1618 C C . VAL B 1 76 ? -6.941 29.869 26.649 1.000 19.173 74 VAL B C 1
ATOM 1619 O O . VAL B 1 76 ? -6.986 28.889 25.864 1.000 19.500 74 VAL B O 1
ATOM 1623 N N . THR B 1 77 ? -6.500 31.077 26.324 1.000 18.833 75 THR B N 1
ATOM 1624 C CA . THR B 1 77 ? -5.765 31.374 25.077 1.000 19.228 75 THR B CA 1
ATOM 1625 C C . THR B 1 77 ? -4.436 32.018 25.451 1.000 18.166 75 THR B C 1
ATOM 1626 O O . THR B 1 77 ? -4.283 32.512 26.591 1.000 20.021 75 THR B O 1
ATOM 1630 N N . ALA B 1 78 ? -3.517 32.009 24.499 1.000 18.574 76 ALA B N 1
ATOM 1631 C CA . ALA B 1 78 ? -2.208 32.679 24.586 1.000 18.489 76 ALA B CA 1
ATOM 1632 C C . ALA B 1 78 ? -1.848 33.172 23.188 1.000 18.838 76 ALA B C 1
ATOM 1633 O O . ALA B 1 78 ? -2.323 32.577 22.196 1.000 18.330 76 ALA B O 1
ATOM 1635 N N . THR B 1 79 ? -1.036 34.219 23.114 1.000 19.111 77 THR B N 1
ATOM 1636 C CA . THR B 1 79 ? -0.608 34.795 21.819 1.000 20.744 77 THR B CA 1
ATOM 1637 C C . THR B 1 79 ? 0.812 35.338 21.959 1.000 20.123 77 THR B C 1
ATOM 1638 O O . THR B 1 79 ? 1.200 35.747 23.074 1.000 21.754 77 THR B O 1
ATOM 1642 N N . ALA B 1 80 ? 1.562 35.295 20.861 1.000 20.535 78 ALA B N 1
ATOM 1643 C CA . ALA B 1 80 ? 2.914 35.876 20.753 1.000 21.591 78 ALA B CA 1
ATOM 1644 C C . ALA B 1 80 ? 3.203 36.196 19.290 1.000 20.094 78 ALA B C 1
ATOM 1645 O O . ALA B 1 80 ? 2.680 35.487 18.410 1.000 21.529 78 ALA B O 1
ATOM 1647 N N . GLU B 1 81 ? 4.028 37.212 19.047 1.000 20.621 79 GLU B N 1
ATOM 1648 C CA . GLU B 1 81 ? 4.551 37.511 17.692 1.000 21.837 79 GLU B CA 1
ATOM 1649 C C . GLU B 1 81 ? 5.925 36.856 17.585 1.000 22.873 79 GLU B C 1
ATOM 1650 O O . GLU B 1 81 ? 6.806 37.208 18.397 1.000 24.737 79 GLU B O 1
ATOM 1656 N N . LEU B 1 82 ? 6.059 35.908 16.655 1.000 21.155 80 LEU B N 1
ATOM 1657 C CA . LEU B 1 82 ? 7.236 35.013 16.498 1.000 22.061 80 LEU B CA 1
ATOM 1658 C C . LEU B 1 82 ? 7.749 35.086 15.062 1.000 21.380 80 LEU B C 1
ATOM 1659 O O . LEU B 1 82 ? 6.932 35.150 14.137 1.000 22.168 80 LEU B O 1
ATOM 1664 N N . LYS B 1 83 ? 9.067 35.089 14.898 1.000 22.498 81 LYS B N 1
ATOM 1665 C CA . LYS B 1 83 ? 9.727 35.238 13.579 1.000 24.107 81 LYS B CA 1
ATOM 1666 C C . LYS B 1 83 ? 10.054 33.844 13.040 1.000 22.286 81 LYS B C 1
ATOM 1667 O O . LYS B 1 83 ? 10.658 33.042 13.779 1.000 22.729 81 LYS B O 1
ATOM 1673 N N . ALA B 1 84 ? 9.667 33.565 11.799 1.000 22.032 82 ALA B N 1
ATOM 1674 C CA . ALA B 1 84 ? 10.049 32.324 11.091 1.000 22.286 82 ALA B CA 1
ATOM 1675 C C . ALA B 1 84 ? 11.550 32.376 10.799 1.000 23.039 82 ALA B C 1
ATOM 1676 O O . ALA B 1 84 ? 12.042 33.436 10.334 1.000 23.804 82 ALA B O 1
ATOM 1678 N N . ASP B 1 85 ? 12.247 31.268 11.065 1.000 23.687 83 ASP B N 1
ATOM 1679 C CA . ASP B 1 85 ? 13.660 31.050 10.660 1.000 25.584 83 ASP B CA 1
ATOM 1680 C C . ASP B 1 85 ? 13.805 31.368 9.168 1.000 25.504 83 ASP B C 1
ATOM 1681 O O . ASP B 1 85 ? 12.832 31.155 8.418 1.000 22.926 83 ASP B O 1
ATOM 1686 N N . GLU B 1 86 ? 14.991 31.825 8.756 1.000 26.858 84 GLU B N 1
ATOM 1687 C CA . GLU B 1 86 ? 15.332 32.173 7.350 1.000 29.103 84 GLU B CA 1
ATOM 1688 C C . GLU B 1 86 ? 14.960 31.013 6.411 1.000 27.276 84 GLU B C 1
ATOM 1689 O O . GLU B 1 86 ? 14.584 31.300 5.269 1.000 27.716 84 GLU B O 1
ATOM 1691 N N . SER B 1 87 ? 15.061 29.761 6.874 1.000 25.901 85 SER B N 1
ATOM 1692 C CA . SER B 1 87 ? 14.795 28.533 6.077 1.000 27.369 85 SER B CA 1
ATOM 1693 C C . SER B 1 87 ? 13.292 28.310 5.864 1.000 25.152 85 SER B C 1
ATOM 1694 O O . SER B 1 87 ? 12.944 27.485 5.005 1.000 26.059 85 SER B O 1
ATOM 1697 N N . GLY B 1 88 ? 12.435 28.988 6.633 1.000 24.102 86 GLY B N 1
ATOM 1698 C CA . GLY B 1 88 ? 10.973 28.788 6.614 1.000 23.674 86 GLY B CA 1
ATOM 1699 C C . GLY B 1 88 ? 10.543 27.590 7.449 1.000 21.896 86 GLY B C 1
ATOM 1700 O O . GLY B 1 88 ? 9.343 27.300 7.470 1.000 21.624 86 GLY B O 1
ATOM 1701 N N . LYS B 1 89 ? 11.486 26.922 8.118 1.000 22.360 87 LYS B N 1
ATOM 1702 C CA . LYS B 1 89 ? 11.253 25.710 8.950 1.000 21.538 87 LYS B CA 1
ATOM 1703 C C . LYS B 1 89 ? 11.926 25.924 10.306 1.000 21.078 87 LYS B C 1
ATOM 1704 O O . LYS B 1 89 ? 13.012 26.523 10.350 1.000 23.216 87 LYS B O 1
ATOM 1706 N N . GLY B 1 90 ? 11.296 25.454 11.375 1.000 20.731 88 GLY B N 1
ATOM 1707 C CA . GLY B 1 90 ? 11.848 25.526 12.734 1.000 20.690 88 GLY B CA 1
ATOM 1708 C C . GLY B 1 90 ? 10.774 25.248 13.753 1.000 20.718 88 GLY B C 1
ATOM 1709 O O . GLY B 1 90 ? 9.746 24.620 13.406 1.000 20.334 88 GLY B O 1
ATOM 1710 N N . SER B 1 91 ? 10.999 25.681 14.981 1.000 20.933 89 SER B N 1
ATOM 1711 C CA . SER B 1 91 ? 9.999 25.510 16.053 1.000 22.329 89 SER B CA 1
ATOM 1712 C C . SER B 1 91 ? 9.956 26.755 16.934 1.000 20.083 89 SER B C 1
ATOM 1713 O O . SER B 1 91 ? 10.953 27.509 17.013 1.000 21.439 89 SER B O 1
ATOM 1716 N N . TRP B 1 92 ? 8.789 26.955 17.526 1.000 19.199 90 TRP B N 1
ATOM 1717 C CA . TRP B 1 92 ? 8.460 28.057 18.455 1.000 19.599 90 TRP B CA 1
ATOM 1718 C C . TRP B 1 92 ? 7.929 27.448 19.747 1.000 20.019 90 TRP B C 1
ATOM 1719 O O . TRP B 1 92 ? 7.339 26.350 19.685 1.000 20.172 90 TRP B O 1
ATOM 1730 N N . GLU B 1 93 ? 8.062 28.183 20.847 1.000 19.909 91 GLU B N 1
ATOM 1731 C CA . GLU B 1 93 ? 7.418 27.855 22.139 1.000 21.413 91 GLU B CA 1
ATOM 1732 C C . GLU B 1 93 ? 6.340 28.901 22.408 1.000 20.014 91 GLU B C 1
ATOM 1733 O O . GLU B 1 93 ? 6.643 30.092 22.277 1.000 24.238 91 GLU B O 1
ATOM 1739 N N . LEU B 1 94 ? 5.127 28.466 22.733 1.000 18.206 92 LEU B N 1
ATOM 1740 C CA . LEU B 1 94 ? 4.059 29.362 23.237 1.000 19.529 92 LEU B CA 1
ATOM 1741 C C . LEU B 1 94 ? 3.755 28.988 24.693 1.000 19.098 92 LEU B C 1
ATOM 1742 O O . LEU B 1 94 ? 3.490 27.800 24.983 1.000 19.307 92 LEU B O 1
ATOM 1747 N N . ASP B 1 95 ? 3.773 29.987 25.564 1.000 19.053 93 ASP B N 1
ATOM 1748 C CA . ASP B 1 95 ? 3.583 29.822 27.027 1.000 19.654 93 ASP B CA 1
ATOM 1749 C C . ASP B 1 95 ? 2.146 30.211 27.381 1.000 19.183 93 ASP B C 1
ATOM 1750 O O . ASP B 1 95 ? 1.794 31.394 27.223 1.000 22.617 93 ASP B O 1
ATOM 1755 N N . PHE B 1 96 ? 1.339 29.251 27.840 1.000 19.192 94 PHE B N 1
ATOM 1756 C CA . PHE B 1 96 ? -0.064 29.492 28.270 1.000 20.961 94 PHE B CA 1
ATOM 1757 C C . PHE B 1 96 ? -0.091 29.948 29.734 1.000 22.686 94 PHE B C 1
ATOM 1758 O O . PHE B 1 96 ? -1.134 30.456 30.188 1.000 26.698 94 PHE B O 1
ATOM 1766 N N . GLY B 1 97 ? 1.031 29.778 30.435 1.000 22.200 95 GLY B N 1
ATOM 1767 C CA . GLY B 1 97 ? 1.200 30.125 31.855 1.000 22.934 95 GLY B CA 1
ATOM 1768 C C . GLY B 1 97 ? 0.694 29.025 32.770 1.000 23.555 95 GLY B C 1
ATOM 1769 O O . GLY B 1 97 ? 0.658 27.848 32.358 1.000 22.341 95 GLY B O 1
ATOM 1770 N N . THR B 1 98 ? 0.327 29.390 33.994 1.000 24.247 96 THR B N 1
ATOM 1771 C CA . THR B 1 98 ? -0.132 28.430 35.020 1.000 24.485 96 THR B CA 1
ATOM 1772 C C . THR B 1 98 ? -1.653 28.394 34.952 1.000 24.267 96 THR B C 1
ATOM 1773 O O . THR B 1 98 ? -2.261 29.433 35.211 1.000 26.369 96 THR B O 1
ATOM 1777 N N . ILE B 1 99 ? -2.228 27.246 34.599 1.000 22.711 97 ILE B N 1
ATOM 1778 C CA . ILE B 1 99 ? -3.682 27.118 34.306 1.000 24.190 97 ILE B CA 1
ATOM 1779 C C . ILE B 1 99 ? -4.387 26.542 35.532 1.000 24.089 97 ILE B C 1
ATOM 1780 O O . ILE B 1 99 ? -4.033 25.440 35.961 1.000 24.346 97 ILE B O 1
ATOM 1785 N N . ALA B 1 100 ? -5.370 27.278 36.049 1.000 25.752 98 ALA B N 1
ATOM 1786 C CA . ALA B 1 100 ? -6.242 26.865 37.169 1.000 28.226 98 ALA B CA 1
ATOM 1787 C C . ALA B 1 100 ? -7.499 26.198 36.610 1.000 27.688 98 ALA B C 1
ATOM 1788 O O . ALA B 1 100 ? -7.890 26.536 35.491 1.000 27.259 98 ALA B O 1
ATOM 1790 N N . GLY B 1 101 ? -8.089 25.277 37.373 1.000 29.202 99 GLY B N 1
ATOM 1791 C CA . GLY B 1 101 ? -9.455 24.771 37.146 1.000 31.509 99 GLY B CA 1
ATOM 1792 C C . GLY B 1 101 ? -9.548 23.646 36.124 1.000 30.361 99 GLY B C 1
ATOM 1793 O O . GLY B 1 101 ? -10.682 23.342 35.719 1.000 31.503 99 GLY B O 1
ATOM 1794 N N . LEU B 1 102 ? -8.435 23.030 35.713 1.000 27.801 100 LEU B N 1
ATOM 1795 C CA . LEU B 1 102 ? -8.497 21.747 34.964 1.000 26.137 100 LEU B CA 1
ATOM 1796 C C . LEU B 1 102 ? -9.105 20.708 35.911 1.000 26.533 100 LEU B C 1
ATOM 1797 O O . LEU B 1 102 ? -8.808 20.763 37.128 1.000 28.600 100 LEU B O 1
ATOM 1802 N N . GLU B 1 103 ? -9.964 19.836 35.385 1.000 26.647 101 GLU B N 1
ATOM 1803 C CA . GLU B 1 103 ? -10.815 18.933 36.196 1.000 27.389 101 GLU B CA 1
ATOM 1804 C C . GLU B 1 103 ? -10.372 17.483 35.999 1.000 24.514 101 GLU B C 1
ATOM 1805 O O . GLU B 1 103 ? -10.144 17.068 34.839 1.000 24.443 101 GLU B O 1
ATOM 1811 N N . GLU B 1 104 ? -10.263 16.744 37.102 1.000 26.247 102 GLU B N 1
ATOM 1812 C CA . GLU B 1 104 ? -10.007 15.282 37.088 1.000 27.970 102 GLU B CA 1
ATOM 1813 C C . GLU B 1 104 ? -11.076 14.611 36.215 1.000 26.347 102 GLU B C 1
ATOM 1814 O O . GLU B 1 104 ? -12.246 15.024 36.293 1.000 26.490 102 GLU B O 1
ATOM 1820 N N . GLY B 1 105 ? -10.676 13.628 35.405 1.000 27.149 103 GLY B N 1
ATOM 1821 C CA . GLY B 1 105 ? -11.583 12.862 34.529 1.000 26.255 103 GLY B CA 1
ATOM 1822 C C . GLY B 1 105 ? -11.866 13.582 33.217 1.000 27.650 103 GLY B C 1
ATOM 1823 O O . GLY B 1 105 ? -12.727 13.092 32.464 1.000 29.491 103 GLY B O 1
ATOM 1824 N N . LYS B 1 106 ? -11.205 14.718 32.949 1.000 22.992 104 LYS B N 1
ATOM 1825 C CA . LYS B 1 106 ? -11.391 15.482 31.686 1.000 21.596 104 LYS B CA 1
ATOM 1826 C C . LYS B 1 106 ? -10.077 15.535 30.903 1.000 20.092 104 LYS B C 1
ATOM 1827 O O . LYS B 1 106 ? -8.989 15.400 31.506 1.000 20.778 104 LYS B O 1
ATOM 1833 N N . SER B 1 107 ? -10.196 15.720 29.591 1.000 19.719 105 SER B N 1
ATOM 1834 C CA . SER B 1 107 ? -9.058 15.888 28.654 1.000 18.825 105 SER B CA 1
ATOM 1835 C C . SER B 1 107 ? -9.204 17.223 27.925 1.000 18.354 105 SER B C 1
ATOM 1836 O O . SER B 1 107 ? -10.342 17.667 27.676 1.000 19.323 105 SER B O 1
ATOM 1839 N N . TYR B 1 108 ? -8.066 17.829 27.618 1.000 18.753 106 TYR B N 1
ATOM 1840 C CA . TYR B 1 108 ? -7.944 19.175 27.019 1.000 18.839 106 TYR B CA 1
ATOM 1841 C C . TYR B 1 108 ? -6.949 19.098 25.864 1.000 19.493 106 TYR B C 1
ATOM 1842 O O . TYR B 1 108 ? -5.935 18.382 25.975 1.000 22.036 106 TYR B O 1
ATOM 1851 N N . VAL B 1 109 ? -7.234 19.825 24.788 1.000 17.557 107 VAL B N 1
ATOM 1852 C CA . VAL B 1 109 ? -6.429 19.758 23.542 1.000 17.271 107 VAL B CA 1
ATOM 1853 C C . VAL B 1 109 ? -6.011 21.175 23.151 1.000 16.344 107 VAL B C 1
ATOM 1854 O O . VAL B 1 109 ? -6.846 22.112 23.232 1.000 17.034 107 VAL B O 1
ATOM 1858 N N . VAL B 1 110 ? -4.764 21.318 22.720 1.000 15.507 108 VAL B N 1
ATOM 1859 C CA . VAL B 1 110 ? -4.232 22.622 22.239 1.000 16.122 108 VAL B CA 1
ATOM 1860 C C . VAL B 1 110 ? -4.485 22.739 20.737 1.000 16.493 108 VAL B C 1
ATOM 1861 O O . VAL B 1 110 ? -4.157 21.792 19.984 1.000 16.922 108 VAL B O 1
ATOM 1865 N N . TYR B 1 111 ? -5.020 23.891 20.337 1.000 16.032 109 TYR B N 1
ATOM 1866 C CA . TYR B 1 111 ? -5.096 24.363 18.934 1.000 16.503 109 TYR B CA 1
ATOM 1867 C C . TYR B 1 111 ? -4.092 25.504 18.747 1.000 16.328 109 TYR B C 1
ATOM 1868 O O . TYR B 1 111 ? -3.874 26.275 19.701 1.000 16.383 109 TYR B O 1
ATOM 1877 N N . GLU B 1 112 ? -3.520 25.635 17.550 1.000 16.333 110 GLU B N 1
ATOM 1878 C CA . GLU B 1 112 ? -2.613 26.758 17.212 1.000 15.895 110 GLU B CA 1
ATOM 1879 C C . GLU B 1 112 ? -2.978 27.332 15.842 1.000 16.029 110 GLU B C 1
ATOM 1880 O O . GLU B 1 112 ? -3.365 26.575 14.928 1.000 15.874 110 GLU B O 1
ATOM 1886 N N . SER B 1 113 ? -2.830 28.648 15.728 1.000 16.871 111 SER B N 1
ATOM 1887 C CA . SER B 1 113 ? -3.054 29.426 14.488 1.000 16.656 111 SER B CA 1
ATOM 1888 C C . SER B 1 113 ? -1.874 30.382 14.319 1.000 17.514 111 SER B C 1
ATOM 1889 O O . SER B 1 113 ? -1.663 31.202 15.229 1.000 18.938 111 SER B O 1
ATOM 1892 N N . ALA B 1 114 ? -1.104 30.246 13.234 1.000 16.671 112 ALA B N 1
ATOM 1893 C CA . ALA B 1 114 ? 0.095 31.081 12.974 1.000 17.358 112 ALA B CA 1
ATOM 1894 C C . ALA B 1 114 ? -0.210 31.991 11.786 1.000 18.178 112 ALA B C 1
ATOM 1895 O O . ALA B 1 114 ? -0.191 31.499 10.648 1.000 18.704 112 ALA B O 1
ATOM 1897 N N . ARG B 1 115 ? -0.525 33.261 12.050 1.000 19.032 113 ARG B N 1
ATOM 1898 C CA . ARG B 1 115 ? -1.072 34.197 11.034 1.000 18.737 113 ARG B CA 1
ATOM 1899 C C . ARG B 1 115 ? -0.068 35.330 10.796 1.000 19.103 113 ARG B C 1
ATOM 1900 O O . ARG B 1 115 ? 0.198 36.090 11.744 1.000 19.681 113 ARG B O 1
ATOM 1908 N N . SER B 1 116 ? 0.460 35.444 9.577 1.000 17.834 114 SER B N 1
ATOM 1909 C CA . SER B 1 116 ? 1.511 36.440 9.234 1.000 17.671 114 SER B CA 1
ATOM 1910 C C . SER B 1 116 ? 0.965 37.854 9.452 1.000 17.417 114 SER B C 1
ATOM 1911 O O . SER B 1 116 ? -0.217 38.098 9.167 1.000 19.067 114 SER B O 1
ATOM 1914 N N . LEU B 1 117 ? 1.795 38.758 9.962 1.000 18.387 115 LEU B N 1
ATOM 1915 C CA . LEU B 1 117 ? 1.426 40.192 10.079 1.000 19.309 115 LEU B CA 1
ATOM 1916 C C . LEU B 1 117 ? 1.278 40.787 8.671 1.000 20.415 115 LEU B C 1
ATOM 1917 O O . LEU B 1 117 ? 0.371 41.623 8.466 1.000 21.667 115 LEU B O 1
ATOM 1922 N N . GLU B 1 118 ? 2.136 40.372 7.734 1.000 21.206 116 GLU B N 1
ATOM 1923 C CA . GLU B 1 118 ? 2.152 40.923 6.353 1.000 22.194 116 GLU B CA 1
ATOM 1924 C C . GLU B 1 118 ? 1.219 40.094 5.468 1.000 22.027 116 GLU B C 1
ATOM 1925 O O . GLU B 1 118 ? 0.946 38.907 5.782 1.000 22.171 116 GLU B O 1
ATOM 1931 N N . ARG B 1 119 ? 0.736 40.712 4.399 1.000 21.587 117 ARG B N 1
ATOM 1932 C CA . ARG B 1 119 ? -0.019 40.013 3.334 1.000 21.358 117 ARG B CA 1
ATOM 1933 C C . ARG B 1 119 ? 0.989 39.208 2.509 1.000 21.927 117 ARG B C 1
ATOM 1934 O O . ARG B 1 119 ? 1.864 39.831 1.896 1.000 22.208 117 ARG B O 1
ATOM 1942 N N . LEU B 1 120 ? 0.893 37.878 2.533 1.000 20.258 118 LEU B N 1
ATOM 1943 C CA . LEU B 1 120 ? 1.898 36.974 1.910 1.000 19.761 118 LEU B CA 1
ATOM 1944 C C . LEU B 1 120 ? 1.252 36.024 0.900 1.000 18.263 118 LEU B C 1
ATOM 1945 O O . LEU B 1 120 ? 2.017 35.327 0.216 1.000 19.610 118 LEU B O 1
ATOM 1950 N N . ILE B 1 121 ? -0.081 35.957 0.844 1.000 17.940 119 ILE B N 1
ATOM 1951 C CA . ILE B 1 121 ? -0.835 35.043 -0.063 1.000 18.884 119 ILE B CA 1
ATOM 1952 C C . ILE B 1 121 ? -1.543 35.897 -1.111 1.000 18.267 119 ILE B C 1
ATOM 1953 O O . ILE B 1 121 ? -2.336 36.782 -0.729 1.000 19.508 119 ILE B O 1
ATOM 1958 N N . ASP B 1 122 ? -1.296 35.601 -2.383 1.000 19.950 120 ASP B N 1
ATOM 1959 C CA . ASP B 1 122 ? -2.050 36.170 -3.527 1.000 19.544 120 ASP B CA 1
ATOM 1960 C C . ASP B 1 122 ? -3.267 35.273 -3.756 1.000 18.927 120 ASP B C 1
ATOM 1961 O O . ASP B 1 122 ? -3.081 34.123 -4.187 1.000 21.538 120 ASP B O 1
ATOM 1966 N N . THR B 1 123 ? -4.464 35.775 -3.457 1.000 19.523 121 THR B N 1
ATOM 1967 C CA . THR B 1 123 ? -5.726 34.992 -3.506 1.000 21.082 121 THR B CA 1
ATOM 1968 C C . THR B 1 123 ? -6.439 35.179 -4.846 1.000 21.888 121 THR B C 1
ATOM 1969 O O . THR B 1 123 ? -7.408 34.438 -5.068 1.000 21.857 121 THR B O 1
ATOM 1973 N N . ASP B 1 124 ? -6.005 36.129 -5.684 1.000 21.457 122 ASP B N 1
ATOM 1974 C CA . ASP B 1 124 ? -6.774 36.563 -6.889 1.000 23.174 122 ASP B CA 1
ATOM 1975 C C . ASP B 1 124 ? -5.896 36.599 -8.151 1.000 23.129 122 ASP B C 1
ATOM 1976 O O . ASP B 1 124 ? -6.382 37.116 -9.178 1.000 25.939 122 ASP B O 1
ATOM 1981 N N . TYR B 1 125 ? -4.667 36.072 -8.083 1.000 21.526 123 TYR B N 1
ATOM 1982 C CA . TYR B 1 125 ? -3.745 35.825 -9.231 1.000 22.080 123 TYR B CA 1
ATOM 1983 C C . TYR B 1 125 ? -3.500 37.111 -10.022 1.000 23.138 123 TYR B C 1
ATOM 1984 O O . TYR B 1 125 ? -3.360 37.062 -11.262 1.000 26.384 123 TYR B O 1
ATOM 1993 N N . ASP B 1 126 ? -3.376 38.223 -9.298 1.000 23.841 124 ASP B N 1
ATOM 1994 C CA . ASP B 1 126 ? -2.897 39.515 -9.843 1.000 23.942 124 ASP B CA 1
ATOM 1995 C C . ASP B 1 126 ? -1.402 39.665 -9.547 1.000 24.874 124 ASP B C 1
ATOM 1996 O O . ASP B 1 126 ? -0.864 40.728 -9.873 1.000 26.237 124 ASP B O 1
ATOM 2001 N N . ASN B 1 127 ? -0.774 38.637 -8.958 1.000 25.546 125 ASN B N 1
ATOM 2002 C CA . ASN B 1 127 ? 0.666 38.589 -8.582 1.000 27.324 125 ASN B CA 1
ATOM 2003 C C . ASN B 1 127 ? 0.926 39.547 -7.413 1.000 24.810 125 ASN B C 1
ATOM 2004 O O . ASN B 1 127 ? 2.107 39.769 -7.111 1.000 28.456 125 ASN B O 1
ATOM 2009 N N . ILE B 1 128 ? -0.125 40.094 -6.788 1.000 24.360 126 ILE B N 1
ATOM 2010 C CA . ILE B 1 128 ? -0.021 40.966 -5.578 1.000 25.401 126 ILE B CA 1
ATOM 2011 C C . ILE B 1 128 ? -0.552 40.169 -4.387 1.000 23.728 126 ILE B C 1
ATOM 2012 O O . ILE B 1 128 ? -1.740 39.840 -4.343 1.000 24.257 126 ILE B O 1
ATOM 2017 N N . PRO B 1 129 ? 0.304 39.832 -3.390 1.000 25.697 127 PRO B N 1
ATOM 2018 C CA . PRO B 1 129 ? -0.169 39.180 -2.171 1.000 24.146 127 PRO B CA 1
ATOM 2019 C C . PRO B 1 129 ? -1.140 40.115 -1.443 1.000 24.313 127 PRO B C 1
ATOM 2020 O O . PRO B 1 129 ? -0.872 41.308 -1.388 1.000 27.501 127 PRO B O 1
ATOM 2024 N N . ASP B 1 130 ? -2.246 39.568 -0.936 1.000 21.323 128 ASP B N 1
ATOM 2025 C CA . ASP B 1 130 ? -3.394 40.385 -0.473 1.000 23.794 128 ASP B CA 1
ATOM 2026 C C . ASP B 1 130 ? -4.008 39.839 0.826 1.000 23.112 128 ASP B C 1
ATOM 2027 O O . ASP B 1 130 ? -4.925 40.489 1.330 1.000 25.976 128 ASP B O 1
ATOM 2032 N N . THR B 1 131 ? -3.518 38.729 1.386 1.000 21.036 129 THR B N 1
ATOM 2033 C CA . THR B 1 131 ? -4.022 38.186 2.680 1.000 21.313 129 THR B CA 1
ATOM 2034 C C . THR B 1 131 ? -2.869 37.520 3.424 1.000 20.274 129 THR B C 1
ATOM 2035 O O . THR B 1 131 ? -1.909 37.063 2.808 1.000 19.648 129 THR B O 1
ATOM 2039 N N . PRO B 1 132 ? -2.896 37.493 4.776 1.000 20.447 130 PRO B N 1
ATOM 2040 C CA . PRO B 1 132 ? -1.892 36.755 5.545 1.000 19.727 130 PRO B CA 1
ATOM 2041 C C . PRO B 1 132 ? -1.794 35.269 5.186 1.000 18.652 130 PRO B C 1
ATOM 2042 O O . PRO B 1 132 ? -2.781 34.654 4.820 1.000 19.311 130 PRO B O 1
ATOM 2046 N N . GLN B 1 133 ? -0.587 34.728 5.297 1.000 18.723 131 GLN B N 1
ATOM 2047 C CA . GLN B 1 133 ? -0.380 33.262 5.357 1.000 18.643 131 GLN B CA 1
ATOM 2048 C C . GLN B 1 133 ? -0.836 32.803 6.745 1.000 17.468 131 GLN B C 1
ATOM 2049 O O . GLN B 1 133 ? -0.452 33.447 7.732 1.000 18.851 131 GLN B O 1
ATOM 2055 N N . ASN B 1 134 ? -1.634 31.740 6.832 1.000 18.005 132 ASN B N 1
ATOM 2056 C CA . ASN B 1 134 ? -2.218 31.320 8.134 1.000 17.967 132 ASN B CA 1
ATOM 2057 C C . ASN B 1 134 ? -2.473 29.815 8.164 1.000 18.268 132 ASN B C 1
ATOM 2058 O O . ASN B 1 134 ? -3.619 29.383 8.163 1.000 19.792 132 ASN B O 1
ATOM 2063 N N . PRO B 1 135 ? -1.431 28.963 8.280 1.000 18.151 133 PRO B N 1
ATOM 2064 C CA . PRO B 1 135 ? -1.652 27.560 8.613 1.000 17.833 133 PRO B CA 1
ATOM 2065 C C . PRO B 1 135 ? -2.175 27.433 10.051 1.000 18.169 133 PRO B C 1
ATOM 2066 O O . PRO B 1 135 ? -1.920 28.315 10.877 1.000 17.663 133 PRO B O 1
ATOM 2070 N N . VAL B 1 136 ? -2.907 26.354 10.317 1.000 17.178 134 VAL B N 1
ATOM 2071 C CA . VAL B 1 136 ? -3.475 26.070 11.662 1.000 17.235 134 VAL B CA 1
ATOM 2072 C C . VAL B 1 136 ? -3.250 24.600 11.974 1.000 16.936 134 VAL B C 1
ATOM 2073 O O . VAL B 1 136 ? -3.039 23.796 11.037 1.000 17.681 134 VAL B O 1
ATOM 2077 N N . HIS B 1 137 ? -3.355 24.267 13.256 1.000 16.267 135 HIS B N 1
ATOM 2078 C CA . HIS B 1 137 ? -3.463 22.869 13.722 1.000 16.466 135 HIS B CA 1
ATOM 2079 C C . HIS B 1 137 ? -4.575 22.820 14.768 1.000 15.467 135 HIS B C 1
ATOM 2080 O O . HIS B 1 137 ? -4.363 23.328 15.885 1.000 16.581 135 HIS B O 1
ATOM 2087 N N . GLU B 1 138 ? -5.724 22.275 14.380 1.000 16.402 136 GLU B N 1
ATOM 2088 C CA . GLU B 1 138 ? -6.981 22.307 15.164 1.000 17.569 136 GLU B CA 1
ATOM 2089 C C . GLU B 1 138 ? -7.574 20.900 15.156 1.000 17.879 136 GLU B C 1
ATOM 2090 O O . GLU B 1 138 ? -8.709 20.717 14.679 1.000 20.748 136 GLU B O 1
ATOM 2096 N N . ASP B 1 139 ? -6.802 19.937 15.661 1.000 18.280 137 ASP B N 1
ATOM 2097 C CA . ASP B 1 139 ? -7.176 18.503 15.679 1.000 18.972 137 ASP B CA 1
ATOM 2098 C C . ASP B 1 139 ? -7.572 18.139 17.106 1.000 18.909 137 ASP B C 1
ATOM 2099 O O . ASP B 1 139 ? -6.701 17.980 17.968 1.000 19.618 137 ASP B O 1
ATOM 2104 N N . PRO B 1 140 ? -8.883 17.956 17.381 1.000 19.318 138 PRO B N 1
ATOM 2105 C CA . PRO B 1 140 ? -9.351 17.673 18.738 1.000 20.152 138 PRO B CA 1
ATOM 2106 C C . PRO B 1 140 ? -8.893 16.303 19.252 1.000 19.630 138 PRO B C 1
ATOM 2107 O O . PRO B 1 140 ? -8.944 16.095 20.445 1.000 21.406 138 PRO B O 1
ATOM 2111 N N . LYS B 1 141 ? -8.456 15.410 18.358 1.000 20.770 139 LYS B N 1
ATOM 2112 C CA . LYS B 1 141 ? -8.078 14.019 18.728 1.000 21.611 139 LYS B CA 1
ATOM 2113 C C . LYS B 1 141 ? -6.558 13.821 18.659 1.000 20.786 139 LYS B C 1
ATOM 2114 O O . LYS B 1 141 ? -6.124 12.654 18.735 1.000 23.311 139 LYS B O 1
ATOM 2120 N N . ASP B 1 142 ? -5.765 14.890 18.538 1.000 17.449 140 ASP B N 1
ATOM 2121 C CA . ASP B 1 142 ? -4.287 14.761 18.426 1.000 17.563 140 ASP B CA 1
ATOM 2122 C C . ASP B 1 142 ? -3.705 14.485 19.810 1.000 17.535 140 ASP B C 1
ATOM 2123 O O . ASP B 1 142 ? -3.652 15.385 20.641 1.000 17.299 140 ASP B O 1
ATOM 2128 N N . PRO B 1 143 ? -3.195 13.269 20.101 1.000 17.766 141 PRO B N 1
ATOM 2129 C CA . PRO B 1 143 ? -2.651 12.992 21.431 1.000 17.992 141 PRO B CA 1
ATOM 2130 C C . PRO B 1 143 ? -1.471 13.906 21.788 1.000 16.912 141 PRO B C 1
ATOM 2131 O O . PRO B 1 143 ? -1.306 14.200 22.960 1.000 16.831 141 PRO B O 1
ATOM 2135 N N . ALA B 1 144 ? -0.687 14.347 20.796 1.000 17.417 142 ALA B N 1
ATOM 2136 C CA . ALA B 1 144 ? 0.526 15.154 21.051 1.000 17.988 142 ALA B CA 1
ATOM 2137 C C . ALA B 1 144 ? 0.120 16.522 21.622 1.000 16.771 142 ALA B C 1
ATOM 2138 O O . ALA B 1 144 ? 0.964 17.153 22.273 1.000 16.042 142 ALA B O 1
ATOM 2140 N N . GLN B 1 145 ? -1.134 16.933 21.417 1.000 16.402 143 GLN B N 1
ATOM 2141 C CA . GLN B 1 145 ? -1.666 18.255 21.841 1.000 17.817 143 GLN B CA 1
ATOM 2142 C C . GLN B 1 145 ? -2.588 18.110 23.058 1.000 17.174 143 GLN B C 1
ATOM 2143 O O . GLN B 1 145 ? -3.185 19.127 23.453 1.000 17.869 143 GLN B O 1
ATOM 2148 N N . THR B 1 146 ? -2.731 16.906 23.613 1.000 16.464 144 THR B N 1
ATOM 2149 C CA . THR B 1 146 ? -3.769 16.595 24.624 1.000 17.526 144 THR B CA 1
ATOM 2150 C C . THR B 1 146 ? -3.146 16.461 26.019 1.000 17.883 144 THR B C 1
ATOM 2151 O O . THR B 1 146 ? -2.021 15.931 26.152 1.000 17.425 144 THR B O 1
ATOM 2155 N N . ILE B 1 147 ? -3.887 16.941 27.016 1.000 17.657 145 ILE B N 1
ATOM 2156 C CA . ILE B 1 147 ? -3.603 16.778 28.466 1.000 18.295 145 ILE B CA 1
ATOM 2157 C C . ILE B 1 147 ? -4.797 16.045 29.077 1.000 18.384 145 ILE B C 1
ATOM 2158 O O . ILE B 1 147 ? -5.929 16.534 28.923 1.000 18.858 145 ILE B O 1
ATOM 2163 N N . THR B 1 148 ? -4.550 14.932 29.761 1.000 19.816 146 THR B N 1
ATOM 2164 C CA . THR B 1 148 ? -5.592 14.182 30.502 1.000 20.084 146 THR B CA 1
ATOM 2165 C C . THR B 1 148 ? -5.320 14.346 32.002 1.000 19.794 146 THR B C 1
ATOM 2166 O O . THR B 1 148 ? -4.155 14.199 32.426 1.000 20.080 146 THR B O 1
ATOM 2170 N N . VAL B 1 149 ? -6.354 14.674 32.771 1.000 21.550 147 VAL B N 1
ATOM 2171 C CA . VAL B 1 149 ? -6.256 14.801 34.253 1.000 23.500 147 VAL B CA 1
ATOM 2172 C C . VAL B 1 149 ? -6.757 13.495 34.875 1.000 24.557 147 VAL B C 1
ATOM 2173 O O . VAL B 1 149 ? -7.934 13.135 34.655 1.000 24.645 147 VAL B O 1
ATOM 2177 N N . VAL B 1 150 ? -5.874 12.820 35.611 1.000 25.251 148 VAL B N 1
ATOM 2178 C CA . VAL B 1 150 ? -6.134 11.498 36.250 1.000 27.162 148 VAL B CA 1
ATOM 2179 C C . VAL B 1 150 ? -6.127 11.695 37.762 1.000 27.651 148 VAL B C 1
ATOM 2180 O O . VAL B 1 150 ? -5.705 12.739 38.250 1.000 28.428 148 VAL B O 1
ATOM 2184 N N . PRO B 1 151 ? -6.618 10.716 38.549 1.000 31.717 149 PRO B N 1
ATOM 2185 C CA . PRO B 1 151 ? -6.487 10.775 40.003 1.000 34.611 149 PRO B CA 1
ATOM 2186 C C . PRO B 1 151 ? -5.006 10.796 40.417 1.000 36.404 149 PRO B C 1
ATOM 2187 O O . PRO B 1 151 ? -4.682 11.469 41.395 1.000 47.638 149 PRO B O 1
ATOM 2191 N N . TYR C 1 5 ? -13.148 52.210 54.348 1.000 31.688 3 TYR C N 1
ATOM 2192 C CA . TYR C 1 5 ? -13.128 52.278 52.855 1.000 27.655 3 TYR C CA 1
ATOM 2193 C C . TYR C 1 5 ? -14.540 52.036 52.324 1.000 27.695 3 TYR C C 1
ATOM 2194 O O . TYR C 1 5 ? -15.057 50.906 52.469 1.000 29.539 3 TYR C O 1
ATOM 2203 N N . GLU C 1 6 ? -15.151 53.071 51.752 1.000 27.681 4 GLU C N 1
ATOM 2204 C CA . GLU C 1 6 ? -16.495 52.983 51.134 1.000 28.519 4 GLU C CA 1
ATOM 2205 C C . GLU C 1 6 ? -16.333 52.509 49.688 1.000 24.427 4 GLU C C 1
ATOM 2206 O O . GLU C 1 6 ? -15.726 53.232 48.874 1.000 25.373 4 GLU C O 1
ATOM 2212 N N . ASN C 1 7 ? -16.858 51.329 49.380 1.000 21.785 5 ASN C N 1
ATOM 2213 C CA . ASN C 1 7 ? -16.770 50.761 48.015 1.000 20.710 5 ASN C CA 1
ATOM 2214 C C . ASN C 1 7 ? -17.480 51.695 47.042 1.000 20.833 5 ASN C C 1
ATOM 2215 O O . ASN C 1 7 ? -18.574 52.174 47.325 1.000 22.119 5 ASN C O 1
ATOM 2220 N N . PRO C 1 8 ? -16.884 51.969 45.862 1.000 22.398 6 PRO C N 1
ATOM 2221 C CA . PRO C 1 8 ? -17.591 52.700 44.814 1.000 23.310 6 PRO C CA 1
ATOM 2222 C C . PRO C 1 8 ? -18.786 51.864 44.330 1.000 24.401 6 PRO C C 1
ATOM 2223 O O . PRO C 1 8 ? -18.707 50.632 44.340 1.000 26.081 6 PRO C O 1
ATOM 2227 N N . ALA C 1 9 ? -19.874 52.546 43.970 1.000 24.107 7 ALA C N 1
ATOM 2228 C CA . ALA C 1 9 ? -21.123 51.951 43.440 1.000 24.649 7 ALA C CA 1
ATOM 2229 C C . ALA C 1 9 ? -21.237 52.321 41.958 1.000 22.011 7 ALA C C 1
ATOM 2230 O O . ALA C 1 9 ? -21.906 53.313 41.634 1.000 25.105 7 ALA C O 1
ATOM 2232 N N . GLY C 1 10 ? -20.559 51.564 41.099 1.000 21.619 8 GLY C N 1
ATOM 2233 C CA . GLY C 1 10 ? -20.463 51.851 39.660 1.000 21.962 8 GLY C CA 1
ATOM 2234 C C . GLY C 1 10 ? -21.749 51.521 38.930 1.000 21.189 8 GLY C C 1
ATOM 2235 O O . GLY C 1 10 ? -22.383 50.507 39.266 1.000 21.963 8 GLY C O 1
ATOM 2236 N N . GLU C 1 11 ? -22.096 52.334 37.930 1.000 21.093 9 GLU C N 1
ATOM 2237 C CA . GLU C 1 11 ? -23.271 52.113 37.056 1.000 22.489 9 GLU C CA 1
ATOM 2238 C C . GLU C 1 11 ? -22.899 52.576 35.652 1.000 20.819 9 GLU C C 1
ATOM 2239 O O . GLU C 1 11 ? -22.307 53.669 35.527 1.000 21.548 9 GLU C O 1
ATOM 2245 N N . ILE C 1 12 ? -23.205 51.764 34.646 1.000 19.664 10 ILE C N 1
ATOM 2246 C CA . ILE C 1 12 ? -23.009 52.168 33.228 1.000 20.174 10 ILE C CA 1
ATOM 2247 C C . ILE C 1 12 ? -24.334 52.015 32.473 1.000 20.120 10 ILE C C 1
ATOM 2248 O O . ILE C 1 12 ? -25.103 51.091 32.759 1.000 21.424 10 ILE C O 1
ATOM 2253 N N . ARG C 1 13 ? -24.594 52.977 31.593 1.000 19.295 11 ARG C N 1
ATOM 2254 C CA . ARG C 1 13 ? -25.706 53.004 30.623 1.000 18.932 11 ARG C CA 1
ATOM 2255 C C . ARG C 1 13 ? -25.061 53.128 29.239 1.000 19.008 11 ARG C C 1
ATOM 2256 O O . ARG C 1 13 ? -23.871 53.532 29.148 1.000 18.343 11 ARG C O 1
ATOM 2258 N N . THR C 1 14 ? -25.779 52.748 28.193 1.000 19.702 12 THR C N 1
ATOM 2259 C CA . THR C 1 14 ? -25.193 52.628 26.840 1.000 19.099 12 THR C CA 1
ATOM 2260 C C . THR C 1 14 ? -26.165 53.191 25.803 1.000 18.945 12 THR C C 1
ATOM 2261 O O . THR C 1 14 ? -27.387 53.076 25.985 1.000 20.000 12 THR C O 1
ATOM 2265 N N . THR C 1 15 ? -25.617 53.771 24.743 1.000 18.748 13 THR C N 1
ATOM 2266 C CA . THR C 1 15 ? -26.394 54.300 23.600 1.000 19.348 13 THR C CA 1
ATOM 2267 C C . THR C 1 15 ? -25.657 53.937 22.312 1.000 17.331 13 THR C C 1
ATOM 2268 O O . THR C 1 15 ? -24.536 54.442 22.111 1.000 20.300 13 THR C O 1
ATOM 2272 N N . VAL C 1 16 ? -26.262 53.077 21.496 1.000 17.228 14 VAL C N 1
ATOM 2273 C CA . VAL C 1 16 ? -25.647 52.554 20.243 1.000 18.029 14 VAL C CA 1
ATOM 2274 C C . VAL C 1 16 ? -25.886 53.564 19.117 1.000 18.392 14 VAL C C 1
ATOM 2275 O O . VAL C 1 16 ? -26.941 54.225 19.103 1.000 18.423 14 VAL C O 1
ATOM 2279 N N . LYS C 1 17 ? -24.925 53.671 18.202 1.000 19.057 15 LYS C N 1
ATOM 2280 C CA . LYS C 1 17 ? -25.116 54.369 16.910 1.000 18.066 15 LYS C CA 1
ATOM 2281 C C . LYS C 1 17 ? -24.750 53.393 15.790 1.000 19.928 15 LYS C C 1
ATOM 2282 O O . LYS C 1 17 ? -23.661 52.782 15.869 1.000 21.236 15 LYS C O 1
ATOM 2288 N N . ALA C 1 18 ? -25.651 53.234 14.818 1.000 19.887 16 ALA C N 1
ATOM 2289 C CA . ALA C 1 18 ? -25.480 52.368 13.633 1.000 19.199 16 ALA C CA 1
ATOM 2290 C C . ALA C 1 18 ? -25.608 53.245 12.391 1.000 20.277 16 ALA C C 1
ATOM 2291 O O . ALA C 1 18 ? -26.698 53.799 12.184 1.000 20.667 16 ALA C O 1
ATOM 2293 N N . ASN C 1 19 ? -24.527 53.391 11.622 1.000 22.565 17 ASN C N 1
ATOM 2294 C CA . ASN C 1 19 ? -24.441 54.408 10.541 1.000 23.972 17 ASN C CA 1
ATOM 2295 C C . ASN C 1 19 ? -24.912 55.746 11.134 1.000 23.123 17 ASN C C 1
ATOM 2296 O O . ASN C 1 19 ? -24.283 56.194 12.096 1.000 23.463 17 ASN C O 1
ATOM 2301 N N . SER C 1 20 ? -25.994 56.353 10.642 1.000 23.262 18 SER C N 1
ATOM 2302 C CA . SER C 1 20 ? -26.415 57.708 11.089 1.000 24.509 18 SER C CA 1
ATOM 2303 C C . SER C 1 20 ? -27.555 57.632 12.117 1.000 23.052 18 SER C C 1
ATOM 2304 O O . SER C 1 20 ? -28.026 58.711 12.526 1.000 22.658 18 SER C O 1
ATOM 2307 N N . SER C 1 21 ? -27.960 56.426 12.542 1.000 22.662 19 SER C N 1
ATOM 2308 C CA . SER C 1 21 ? -29.123 56.182 13.443 1.000 21.118 19 SER C CA 1
ATOM 2309 C C . SER C 1 21 ? -28.642 55.892 14.872 1.000 20.305 19 SER C C 1
ATOM 2310 O O . SER C 1 21 ? -27.816 54.987 15.041 1.000 21.664 19 SER C O 1
ATOM 2313 N N . THR C 1 22 ? -29.184 56.603 15.861 1.000 17.218 20 THR C N 1
ATOM 2314 C CA . THR C 1 22 ? -28.846 56.452 17.299 1.000 19.385 20 THR C CA 1
ATOM 2315 C C . THR C 1 22 ? -30.047 55.864 18.051 1.000 18.854 20 THR C C 1
ATOM 2316 O O . THR C 1 22 ? -31.165 56.348 17.852 1.000 18.882 20 THR C O 1
ATOM 2320 N N . GLY C 1 23 ? -29.816 54.872 18.910 1.000 18.872 21 GLY C N 1
ATOM 2321 C CA . GLY C 1 23 ? -30.858 54.366 19.818 1.000 17.685 21 GLY C CA 1
ATOM 2322 C C . GLY C 1 23 ? -31.236 55.428 20.835 1.000 18.321 21 GLY C C 1
ATOM 2323 O O . GLY C 1 23 ? -30.412 56.313 21.123 1.000 19.276 21 GLY C O 1
ATOM 2324 N N . ASN C 1 24 ? -32.449 55.368 21.364 1.000 18.760 22 ASN C N 1
ATOM 2325 C CA . ASN C 1 24 ? -32.848 56.256 22.482 1.000 18.772 22 ASN C CA 1
ATOM 2326 C C . ASN C 1 24 ? -33.694 55.444 23.461 1.000 19.113 22 ASN C C 1
ATOM 2327 O O . ASN C 1 24 ? -33.854 54.228 23.227 1.000 19.175 22 ASN C O 1
ATOM 2332 N N . GLU C 1 25 ? -34.182 56.083 24.529 1.000 20.058 23 GLU C N 1
ATOM 2333 C CA . GLU C 1 25 ? -34.892 55.398 25.646 1.000 19.620 23 GLU C CA 1
ATOM 2334 C C . GLU C 1 25 ? -36.213 54.810 25.135 1.000 20.566 23 GLU C C 1
ATOM 2335 O O . GLU C 1 25 ? -36.766 53.927 25.822 1.000 24.115 23 GLU C O 1
ATOM 2337 N N . THR C 1 26 ? -36.697 55.264 23.972 1.000 20.380 24 THR C N 1
ATOM 2338 C CA . THR C 1 26 ? -38.013 54.869 23.413 1.000 21.751 24 THR C CA 1
ATOM 2339 C C . THR C 1 26 ? -37.850 53.765 22.360 1.000 21.611 24 THR C C 1
ATOM 2340 O O . THR C 1 26 ? -38.645 52.810 22.389 1.000 24.230 24 THR C O 1
ATOM 2344 N N . ALA C 1 27 ? -36.904 53.893 21.431 1.000 21.147 25 ALA C N 1
ATOM 2345 C CA . ALA C 1 27 ? -36.871 53.038 20.221 1.000 21.076 25 ALA C CA 1
ATOM 2346 C C . ALA C 1 27 ? -35.443 52.744 19.786 1.000 19.302 25 ALA C C 1
ATOM 2347 O O . ALA C 1 27 ? -34.556 53.589 19.898 1.000 19.438 25 ALA C O 1
ATOM 2349 N N . PRO C 1 28 ? -35.200 51.520 19.271 1.000 19.409 26 PRO C N 1
ATOM 2350 C CA . PRO C 1 28 ? -33.910 51.158 18.686 1.000 19.231 26 PRO C CA 1
ATOM 2351 C C . PRO C 1 28 ? -33.482 52.048 17.515 1.000 18.881 26 PRO C C 1
ATOM 2352 O O . PRO C 1 28 ? -34.333 52.642 16.860 1.000 19.908 26 PRO C O 1
ATOM 2356 N N . ALA C 1 29 ? -32.172 52.117 17.285 1.000 19.275 27 ALA C N 1
ATOM 2357 C CA . ALA C 1 29 ? -31.595 52.531 15.990 1.000 20.199 27 ALA C CA 1
ATOM 2358 C C . ALA C 1 29 ? -32.107 51.583 14.901 1.000 21.246 27 ALA C C 1
ATOM 2359 O O . ALA C 1 29 ? -32.519 50.438 15.214 1.000 19.653 27 ALA C O 1
ATOM 2361 N N . GLN C 1 30 ? -32.089 52.061 13.660 1.000 22.867 28 GLN C N 1
ATOM 2362 C CA . GLN C 1 30 ? -32.557 51.320 12.469 1.000 25.448 28 GLN C CA 1
ATOM 2363 C C . GLN C 1 30 ? -31.557 51.536 11.338 1.000 24.166 28 GLN C C 1
ATOM 2364 O O . GLN C 1 30 ? -31.059 52.672 11.188 1.000 26.148 28 GLN C O 1
ATOM 2370 N N . VAL C 1 31 ? -31.274 50.473 10.592 1.000 22.745 29 VAL C N 1
ATOM 2371 C CA . VAL C 1 31 ? -30.566 50.533 9.282 1.000 24.485 29 VAL C CA 1
ATOM 2372 C C . VAL C 1 31 ? -31.348 49.670 8.292 1.000 25.371 29 VAL C C 1
ATOM 2373 O O . VAL C 1 31 ? -32.000 48.703 8.727 1.000 26.497 29 VAL C O 1
ATOM 2377 N N . SER C 1 32 ? -31.286 50.016 7.010 1.000 26.234 30 SER C N 1
ATOM 2378 C CA . SER C 1 32 ? -31.967 49.276 5.918 1.000 28.412 30 SER C CA 1
ATOM 2379 C C . SER C 1 32 ? -31.168 48.011 5.589 1.000 29.144 30 SER C C 1
ATOM 2380 O O . SER C 1 32 ? -29.982 47.949 5.958 1.000 25.947 30 SER C O 1
ATOM 2383 N N . GLU C 1 33 ? -31.797 47.055 4.900 1.000 29.858 31 GLU C N 1
ATOM 2384 C CA . GLU C 1 33 ? -31.129 45.839 4.367 1.000 31.786 31 GLU C CA 1
ATOM 2385 C C . GLU C 1 33 ? -29.951 46.270 3.478 1.000 31.069 31 GLU C C 1
ATOM 2386 O O . GLU C 1 33 ? -28.863 45.694 3.640 1.000 32.335 31 GLU C O 1
ATOM 2392 N N . ASN C 1 34 ? -30.159 47.257 2.596 1.000 32.851 32 ASN C N 1
ATOM 2393 C CA . ASN C 1 34 ? -29.114 47.831 1.702 1.000 31.813 32 ASN C CA 1
ATOM 2394 C C . ASN C 1 34 ? -27.890 48.235 2.534 1.000 30.846 32 ASN C C 1
ATOM 2395 O O . ASN C 1 34 ? -26.769 47.845 2.163 1.000 31.932 32 ASN C O 1
ATOM 2397 N N . GLU C 1 35 ? -28.095 48.995 3.613 1.000 29.281 33 GLU C N 1
ATOM 2398 C CA . GLU C 1 35 ? -26.999 49.440 4.514 1.000 30.866 33 GLU C CA 1
ATOM 2399 C C . GLU C 1 35 ? -26.302 48.223 5.131 1.000 29.172 33 GLU C C 1
ATOM 2400 O O . GLU C 1 35 ? -25.061 48.238 5.196 1.000 31.487 33 GLU C O 1
ATOM 2406 N N . ALA C 1 36 ? -27.067 47.227 5.590 1.000 29.164 34 ALA C N 1
ATOM 2407 C CA . ALA C 1 36 ? -26.530 46.009 6.245 1.000 29.238 34 ALA C CA 1
ATOM 2408 C C . ALA C 1 36 ? -25.649 45.243 5.251 1.000 30.878 34 ALA C C 1
ATOM 2409 O O . ALA C 1 36 ? -24.591 44.748 5.667 1.000 32.051 34 ALA C O 1
ATOM 2411 N N . GLU C 1 37 ? -26.053 45.184 3.978 1.000 31.783 35 GLU C N 1
ATOM 2412 C CA . GLU C 1 37 ? -25.295 44.483 2.907 1.000 33.770 35 GLU C CA 1
ATOM 2413 C C . GLU C 1 37 ? -23.935 45.168 2.693 1.000 32.882 35 GLU C C 1
ATOM 2414 O O . GLU C 1 37 ? -22.962 44.446 2.405 1.000 38.051 35 GLU C O 1
ATOM 2420 N N . SER C 1 38 ? -23.857 46.494 2.841 1.000 32.701 36 SER C N 1
ATOM 2421 C CA . SER C 1 38 ? -22.634 47.309 2.601 1.000 36.046 36 SER C CA 1
ATOM 2422 C C . SER C 1 38 ? -21.737 47.350 3.843 1.000 35.238 36 SER C C 1
ATOM 2423 O O . SER C 1 38 ? -20.573 47.770 3.711 1.000 38.038 36 SER C O 1
ATOM 2426 N N . GLY C 1 39 ? -22.253 46.944 5.005 1.000 32.567 37 GLY C N 1
ATOM 2427 C CA . GLY C 1 39 ? -21.519 47.013 6.279 1.000 29.556 37 GLY C CA 1
ATOM 2428 C C . GLY C 1 39 ? -21.916 48.243 7.073 1.000 28.342 37 GLY C C 1
ATOM 2429 O O . GLY C 1 39 ? -21.916 49.352 6.503 1.000 29.414 37 GLY C O 1
ATOM 2430 N N . VAL C 1 40 ? -22.223 48.046 8.352 1.000 25.221 38 VAL C N 1
ATOM 2431 C CA . VAL C 1 40 ? -22.820 49.070 9.253 1.000 25.454 38 VAL C CA 1
ATOM 2432 C C . VAL C 1 40 ? -21.745 49.510 10.249 1.000 24.161 38 VAL C C 1
ATOM 2433 O O . VAL C 1 40 ? -21.183 48.632 10.920 1.000 24.593 38 VAL C O 1
ATOM 2437 N N . THR C 1 41 ? -21.465 50.815 10.328 1.000 23.674 39 THR C N 1
ATOM 2438 C CA . THR C 1 41 ? -20.551 51.399 11.341 1.000 25.463 39 THR C CA 1
ATOM 2439 C C . THR C 1 41 ? -21.293 51.367 12.680 1.000 25.016 39 THR C C 1
ATOM 2440 O O . THR C 1 41 ? -22.399 51.934 12.769 1.000 26.970 39 THR C O 1
ATOM 2444 N N . VAL C 1 42 ? -20.724 50.694 13.675 1.000 23.285 40 VAL C N 1
ATOM 2445 C CA . VAL C 1 42 ? -21.359 50.568 15.014 1.000 21.253 40 VAL C CA 1
ATOM 2446 C C . VAL C 1 42 ? -20.415 51.173 16.054 1.000 21.904 40 VAL C C 1
ATOM 2447 O O . VAL C 1 42 ? -19.253 50.731 16.150 1.000 22.468 40 VAL C O 1
ATOM 2451 N N . THR C 1 43 ? -20.901 52.182 16.772 1.000 20.816 41 THR C N 1
ATOM 2452 C CA . THR C 1 43 ? -20.211 52.795 17.931 1.000 21.961 41 THR C CA 1
ATOM 2453 C C . THR C 1 43 ? -21.175 52.779 19.116 1.000 20.202 41 THR C C 1
ATOM 2454 O O . THR C 1 43 ? -22.399 52.633 18.919 1.000 19.775 41 THR C O 1
ATOM 2458 N N . ASP C 1 44 ? -20.634 52.886 20.320 1.000 19.400 42 ASP C N 1
ATOM 2459 C CA . ASP C 1 44 ? -21.468 52.855 21.543 1.000 19.731 42 ASP C CA 1
ATOM 2460 C C . ASP C 1 44 ? -20.963 53.925 22.501 1.000 19.217 42 ASP C C 1
ATOM 2461 O O . ASP C 1 44 ? -19.757 53.972 22.746 1.000 21.763 42 ASP C O 1
ATOM 2466 N N . THR C 1 45 ? -21.867 54.754 23.015 1.000 20.214 43 THR C N 1
ATOM 2467 C CA . THR C 1 45 ? -21.560 55.708 24.104 1.000 20.753 43 THR C CA 1
ATOM 2468 C C . THR C 1 45 ? -21.823 54.997 25.429 1.000 19.622 43 THR C C 1
ATOM 2469 O O . THR C 1 45 ? -22.933 54.461 25.608 1.000 22.192 43 THR C O 1
ATOM 2473 N N . ILE C 1 46 ? -20.818 54.968 26.296 1.000 19.806 44 ILE C N 1
ATOM 2474 C CA . ILE C 1 46 ? -20.914 54.383 27.657 1.000 19.604 44 ILE C CA 1
ATOM 2475 C C . ILE C 1 46 ? -20.917 55.556 28.633 1.000 20.061 44 ILE C C 1
ATOM 2476 O O . ILE C 1 46 ? -19.869 56.225 28.757 1.000 22.245 44 ILE C O 1
ATOM 2481 N N . SER C 1 47 ? -22.071 55.817 29.244 1.000 19.170 45 SER C N 1
ATOM 2482 C CA . SER C 1 47 ? -22.248 56.837 30.305 1.000 20.457 45 SER C CA 1
ATOM 2483 C C . SER C 1 47 ? -22.072 56.143 31.647 1.000 21.005 45 SER C C 1
ATOM 2484 O O . SER C 1 47 ? -22.807 55.166 31.904 1.000 22.410 45 SER C O 1
ATOM 2487 N N . TYR C 1 48 ? -21.115 56.608 32.448 1.000 19.437 46 TYR C N 1
ATOM 2488 C CA . TYR C 1 48 ? -20.748 55.964 33.732 1.000 18.822 46 TYR C CA 1
ATOM 2489 C C . TYR C 1 48 ? -20.945 56.937 34.893 1.000 20.383 46 TYR C C 1
ATOM 2490 O O . TYR C 1 48 ? -20.801 58.161 34.715 1.000 21.046 46 TYR C O 1
ATOM 2499 N N . THR C 1 49 ? -21.258 56.366 36.059 1.000 19.159 47 THR C N 1
ATOM 2500 C CA . THR C 1 49 ? -21.242 57.045 37.377 1.000 20.296 47 THR C CA 1
ATOM 2501 C C . THR C 1 49 ? -20.649 56.083 38.408 1.000 20.095 47 THR C C 1
ATOM 2502 O O . THR C 1 49 ? -20.649 54.865 38.155 1.000 21.323 47 THR C O 1
ATOM 2506 N N . GLY C 1 50 ? -20.169 56.617 39.528 1.000 21.752 48 GLY C N 1
ATOM 2507 C CA . GLY C 1 50 ? -19.648 55.819 40.648 1.000 21.637 48 GLY C CA 1
ATOM 2508 C C . GLY C 1 50 ? -18.383 55.057 40.286 1.000 21.451 48 GLY C C 1
ATOM 2509 O O . GLY C 1 50 ? -18.129 54.020 40.910 1.000 22.840 48 GLY C O 1
ATOM 2510 N N . LEU C 1 51 ? -17.598 55.542 39.322 1.000 20.743 49 LEU C N 1
ATOM 2511 C CA . LEU C 1 51 ? -16.243 54.995 39.064 1.000 20.775 49 LEU C CA 1
ATOM 2512 C C . LEU C 1 51 ? -15.239 55.778 39.908 1.000 21.931 49 LEU C C 1
ATOM 2513 O O . LEU C 1 51 ? -15.629 56.808 40.498 1.000 24.099 49 LEU C O 1
ATOM 2518 N N . VAL C 1 52 ? -14.013 55.271 40.016 1.000 21.721 50 VAL C N 1
ATOM 2519 C CA . VAL C 1 52 ? -12.940 55.925 40.813 1.000 22.238 50 VAL C CA 1
ATOM 2520 C C . VAL C 1 52 ? -12.183 56.861 39.868 1.000 23.580 50 VAL C C 1
ATOM 2521 O O . VAL C 1 52 ? -11.629 56.373 38.866 1.000 22.830 50 VAL C O 1
ATOM 2525 N N . GLY C 1 53 ? -12.214 58.162 40.165 1.000 23.705 51 GLY C N 1
ATOM 2526 C CA . GLY C 1 53 ? -11.613 59.214 39.329 1.000 24.645 51 GLY C CA 1
ATOM 2527 C C . GLY C 1 53 ? -10.177 58.892 38.962 1.000 24.150 51 GLY C C 1
ATOM 2528 O O . GLY C 1 53 ? -9.398 58.530 39.865 1.000 26.002 51 GLY C O 1
ATOM 2529 N N . GLY C 1 54 ? -9.846 58.987 37.672 1.000 22.398 52 GLY C N 1
ATOM 2530 C CA . GLY C 1 54 ? -8.469 58.845 37.170 1.000 25.079 52 GLY C CA 1
ATOM 2531 C C . GLY C 1 54 ? -8.021 57.401 37.027 1.000 23.118 52 GLY C C 1
ATOM 2532 O O . GLY C 1 54 ? -6.885 57.199 36.575 1.000 27.569 52 GLY C O 1
ATOM 2533 N N . LYS C 1 55 ? -8.863 56.420 37.372 1.000 22.822 53 LYS C N 1
ATOM 2534 C CA . LYS C 1 55 ? -8.498 54.985 37.266 1.000 22.220 53 LYS C CA 1
ATOM 2535 C C . LYS C 1 55 ? -8.850 54.492 35.863 1.000 20.881 53 LYS C C 1
ATOM 2536 O O . LYS C 1 55 ? -9.811 55.005 35.266 1.000 20.167 53 LYS C O 1
ATOM 2542 N N . THR C 1 56 ? -8.085 53.525 35.368 1.000 20.976 54 THR C N 1
ATOM 2543 C CA . THR C 1 56 ? -8.258 52.962 34.009 1.000 22.750 54 THR C CA 1
ATOM 2544 C C . THR C 1 56 ? -9.108 51.697 34.098 1.000 20.308 54 THR C C 1
ATOM 2545 O O . THR C 1 56 ? -8.900 50.883 35.023 1.000 20.897 54 THR C O 1
ATOM 2549 N N . TYR C 1 57 ? -10.023 51.557 33.148 1.000 20.851 55 TYR C N 1
ATOM 2550 C CA . TYR C 1 57 ? -10.950 50.413 33.010 1.000 21.011 55 TYR C CA 1
ATOM 2551 C C . TYR C 1 57 ? -10.720 49.774 31.644 1.000 21.540 55 TYR C C 1
ATOM 2552 O O . TYR C 1 57 ? -10.607 50.520 30.644 1.000 22.849 55 TYR C O 1
ATOM 2561 N N . LYS C 1 58 ? -10.636 48.445 31.609 1.000 21.596 56 LYS C N 1
ATOM 2562 C CA . LYS C 1 58 ? -10.819 47.679 30.356 1.000 21.512 56 LYS C CA 1
ATOM 2563 C C . LYS C 1 58 ? -12.320 47.671 30.065 1.000 21.959 56 LYS C C 1
ATOM 2564 O O . LYS C 1 58 ? -13.102 47.063 30.847 1.000 21.979 56 LYS C O 1
ATOM 2570 N N . VAL C 1 59 ? -12.712 48.371 29.005 1.000 19.602 57 VAL C N 1
ATOM 2571 C CA . VAL C 1 59 ? -14.132 48.483 28.583 1.000 20.316 57 VAL C CA 1
ATOM 2572 C C . VAL C 1 59 ? -14.305 47.607 27.348 1.000 20.547 57 VAL C C 1
ATOM 2573 O O . VAL C 1 59 ? -13.684 47.912 26.317 1.000 23.307 57 VAL C O 1
ATOM 2577 N N . THR C 1 60 ? -15.113 46.556 27.467 1.000 19.457 58 THR C N 1
ATOM 2578 C CA . THR C 1 60 ? -15.409 45.623 26.361 1.000 19.989 58 THR C CA 1
ATOM 2579 C C . THR C 1 60 ? -16.912 45.615 26.092 1.000 19.377 58 THR C C 1
ATOM 2580 O O . THR C 1 60 ? -17.702 45.508 27.048 1.000 21.637 58 THR C O 1
ATOM 2584 N N . GLY C 1 61 ? -17.274 45.730 24.815 1.000 18.507 59 GLY C N 1
ATOM 2585 C CA . GLY C 1 61 ? -18.667 45.626 24.369 1.000 19.111 59 GLY C CA 1
ATOM 2586 C C . GLY C 1 61 ? -18.861 44.380 23.538 1.000 18.756 59 GLY C C 1
ATOM 2587 O O . GLY C 1 61 ? -17.892 43.914 22.919 1.000 20.889 59 GLY C O 1
ATOM 2588 N N . SER C 1 62 ? -20.074 43.852 23.536 1.000 19.839 60 SER C N 1
ATOM 2589 C CA . SER C 1 62 ? -20.501 42.759 22.638 1.000 20.176 60 SER C CA 1
ATOM 2590 C C . SER C 1 62 ? -21.768 43.204 21.913 1.000 21.193 60 SER C C 1
ATOM 2591 O O . SER C 1 62 ? -22.623 43.877 22.542 1.000 20.683 60 SER C O 1
ATOM 2594 N N . LEU C 1 63 ? -21.856 42.898 20.621 1.000 20.773 61 LEU C N 1
ATOM 2595 C CA . LEU C 1 63 ? -23.121 43.025 19.860 1.000 20.406 61 LEU C CA 1
ATOM 2596 C C . LEU C 1 63 ? -23.775 41.643 19.804 1.000 20.195 61 LEU C C 1
ATOM 2597 O O . LEU C 1 63 ? -23.114 40.682 19.388 1.000 23.706 61 LEU C O 1
ATOM 2602 N N . ASN C 1 64 ? -25.032 41.563 20.232 1.000 20.214 62 ASN C N 1
ATOM 2603 C CA . ASN C 1 64 ? -25.743 40.293 20.499 1.000 21.110 62 ASN C CA 1
ATOM 2604 C C . ASN C 1 64 ? -27.017 40.218 19.662 1.000 21.567 62 ASN C C 1
ATOM 2605 O O . ASN C 1 64 ? -27.871 41.114 19.783 1.000 21.775 62 ASN C O 1
ATOM 2610 N N . LEU C 1 65 ? -27.150 39.158 18.868 1.000 22.674 63 LEU C N 1
ATOM 2611 C CA . LEU C 1 65 ? -28.434 38.819 18.209 1.000 24.105 63 LEU C CA 1
ATOM 2612 C C . LEU C 1 65 ? -29.455 38.544 19.312 1.000 24.990 63 LEU C C 1
ATOM 2613 O O . LEU C 1 65 ? -29.131 37.767 20.227 1.000 26.361 63 LEU C O 1
ATOM 2618 N N . VAL C 1 66 ? -30.622 39.184 19.240 1.000 25.890 64 VAL C N 1
ATOM 2619 C CA . VAL C 1 66 ? -31.714 39.012 20.235 1.000 28.861 64 VAL C CA 1
ATOM 2620 C C . VAL C 1 66 ? -32.950 38.528 19.481 1.000 33.969 64 VAL C C 1
ATOM 2621 O O . VAL C 1 66 ? -33.350 39.199 18.516 1.000 40.372 64 VAL C O 1
ATOM 2625 N N . GLU C 1 67 ? -33.489 37.379 19.888 1.000 38.274 65 GLU C N 1
ATOM 2626 C CA . GLU C 1 67 ? -34.723 36.782 19.319 1.000 40.566 65 GLU C CA 1
ATOM 2627 C C . GLU C 1 67 ? -35.725 36.602 20.461 1.000 42.252 65 GLU C C 1
ATOM 2628 O O . GLU C 1 67 ? -35.353 35.982 21.484 1.000 40.314 65 GLU C O 1
ATOM 2634 N N . ASN C 1 68 ? -36.918 37.186 20.303 1.000 41.384 66 ASN C N 1
ATOM 2635 C CA . ASN C 1 68 ? -38.034 37.120 21.282 1.000 44.987 66 ASN C CA 1
ATOM 2636 C C . ASN C 1 68 ? -37.500 37.479 22.677 1.000 46.994 66 ASN C C 1
ATOM 2637 O O . ASN C 1 68 ? -37.771 36.727 23.623 1.000 50.146 66 ASN C O 1
ATOM 2642 N N . GLY C 1 69 ? -36.739 38.578 22.777 1.000 47.867 67 GLY C N 1
ATOM 2643 C CA . GLY C 1 69 ? -36.326 39.213 24.048 1.000 48.874 67 GLY C CA 1
ATOM 2644 C C . GLY C 1 69 ? -35.114 38.562 24.704 1.000 47.865 67 GLY C C 1
ATOM 2645 O O . GLY C 1 69 ? -34.750 39.004 25.815 1.000 48.922 67 GLY C O 1
ATOM 2646 N N . LYS C 1 70 ? -34.494 37.571 24.055 1.000 47.616 68 LYS C N 1
ATOM 2647 C CA . LYS C 1 70 ? -33.358 36.784 24.609 1.000 48.239 68 LYS C CA 1
ATOM 2648 C C . LYS C 1 70 ? -32.148 36.911 23.679 1.000 45.866 68 LYS C C 1
ATOM 2649 O O . LYS C 1 70 ? -32.338 36.827 22.446 1.000 42.066 68 LYS C O 1
ATOM 2655 N N . ALA C 1 71 ? -30.956 37.091 24.257 1.000 46.367 69 ALA C N 1
ATOM 2656 C CA . ALA C 1 71 ? -29.652 37.127 23.550 1.000 47.913 69 ALA C CA 1
ATOM 2657 C C . ALA C 1 71 ? -29.228 35.694 23.215 1.000 47.335 69 ALA C C 1
ATOM 2658 O O . ALA C 1 71 ? -29.206 34.864 24.137 1.000 56.926 69 ALA C O 1
ATOM 2660 N N . VAL C 1 72 ? -28.909 35.410 21.948 1.000 41.998 70 VAL C N 1
ATOM 2661 C CA . VAL C 1 72 ? -28.712 34.012 21.461 1.000 43.455 70 VAL C CA 1
ATOM 2662 C C . VAL C 1 72 ? -27.369 33.851 20.735 1.000 40.619 70 VAL C C 1
ATOM 2663 O O . VAL C 1 72 ? -27.017 32.701 20.443 1.000 43.771 70 VAL C O 1
ATOM 2667 N N . LYS C 1 73 ? -26.624 34.925 20.462 1.000 35.964 71 LYS C N 1
ATOM 2668 C CA . LYS C 1 73 ? -25.379 34.825 19.652 1.000 37.660 71 LYS C CA 1
ATOM 2669 C C . LYS C 1 73 ? -24.606 36.142 19.703 1.000 34.325 71 LYS C C 1
ATOM 2670 O O . LYS C 1 73 ? -25.238 37.197 19.547 1.000 31.327 71 LYS C O 1
ATOM 2676 N N . VAL C 1 74 ? -23.286 36.064 19.889 1.000 36.437 72 VAL C N 1
ATOM 2677 C CA . VAL C 1 74 ? -22.357 37.230 19.857 1.000 34.153 72 VAL C CA 1
ATOM 2678 C C . VAL C 1 74 ? -21.852 37.399 18.417 1.000 32.949 72 VAL C C 1
ATOM 2679 O O . VAL C 1 74 ? -21.194 36.466 17.898 1.000 38.285 72 VAL C O 1
ATOM 2683 N N . VAL C 1 75 ? -22.162 38.541 17.803 1.000 32.647 73 VAL C N 1
ATOM 2684 C CA . VAL C 1 75 ? -21.801 38.890 16.396 1.000 35.648 73 VAL C CA 1
ATOM 2685 C C . VAL C 1 75 ? -20.368 39.431 16.368 1.000 30.108 73 VAL C C 1
ATOM 2686 O O . VAL C 1 75 ? -19.618 39.064 15.463 1.000 32.985 73 VAL C O 1
ATOM 2690 N N . VAL C 1 76 ? -20.021 40.308 17.309 1.000 27.122 74 VAL C N 1
ATOM 2691 C CA . VAL C 1 76 ? -18.714 41.027 17.332 1.000 26.561 74 VAL C CA 1
ATOM 2692 C C . VAL C 1 76 ? -18.486 41.530 18.760 1.000 23.954 74 VAL C C 1
ATOM 2693 O O . VAL C 1 76 ? -19.474 41.726 19.492 1.000 23.984 74 VAL C O 1
ATOM 2697 N N . THR C 1 77 ? -17.225 41.703 19.141 1.000 23.326 75 THR C N 1
ATOM 2698 C CA . THR C 1 77 ? -16.828 42.410 20.381 1.000 22.598 75 THR C CA 1
ATOM 2699 C C . THR C 1 77 ? -15.818 43.497 20.018 1.000 22.302 75 THR C C 1
ATOM 2700 O O . THR C 1 77 ? -15.229 43.443 18.928 1.000 26.205 75 THR C O 1
ATOM 2704 N N . ALA C 1 78 ? -15.639 44.453 20.922 1.000 20.847 76 ALA C N 1
ATOM 2705 C CA . ALA C 1 78 ? -14.666 45.557 20.799 1.000 22.349 76 ALA C CA 1
ATOM 2706 C C . ALA C 1 78 ? -14.209 45.910 22.204 1.000 22.424 76 ALA C C 1
ATOM 2707 O O . ALA C 1 78 ? -15.033 45.775 23.129 1.000 23.223 76 ALA C O 1
ATOM 2709 N N . THR C 1 79 ? -12.962 46.346 22.347 1.000 21.803 77 THR C N 1
ATOM 2710 C CA . THR C 1 79 ? -12.361 46.634 23.670 1.000 23.038 77 THR C CA 1
ATOM 2711 C C . THR C 1 79 ? -11.457 47.863 23.572 1.000 22.231 77 THR C C 1
ATOM 2712 O O . THR C 1 79 ? -10.884 48.110 22.497 1.000 25.151 77 THR C O 1
ATOM 2716 N N . ALA C 1 80 ? -11.344 48.594 24.675 1.000 23.135 78 ALA C N 1
ATOM 2717 C CA . ALA C 1 80 ? -10.456 49.764 24.831 1.000 24.738 78 ALA C CA 1
ATOM 2718 C C . ALA C 1 80 ? -10.128 49.943 26.315 1.000 24.143 78 ALA C C 1
ATOM 2719 O O . ALA C 1 80 ? -10.952 49.565 27.154 1.000 26.039 78 ALA C O 1
ATOM 2721 N N . GLU C 1 81 ? -8.953 50.481 26.619 1.000 26.649 79 GLU C N 1
ATOM 2722 C CA . GLU C 1 81 ? -8.569 50.889 27.994 1.000 26.792 79 GLU C CA 1
ATOM 2723 C C . GLU C 1 81 ? -8.856 52.384 28.115 1.000 26.698 79 GLU C C 1
ATOM 2724 O O . GLU C 1 81 ? -8.190 53.175 27.419 1.000 28.721 79 GLU C O 1
ATOM 2730 N N . LEU C 1 82 ? -9.855 52.731 28.926 1.000 23.335 80 LEU C N 1
ATOM 2731 C CA . LEU C 1 82 ? -10.398 54.104 29.062 1.000 23.333 80 LEU C CA 1
ATOM 2732 C C . LEU C 1 82 ? -10.300 54.534 30.523 1.000 23.788 80 LEU C C 1
ATOM 2733 O O . LEU C 1 82 ? -10.492 53.692 31.422 1.000 23.669 80 LEU C O 1
ATOM 2738 N N . LYS C 1 83 ? -10.007 55.811 30.731 1.000 24.198 81 LYS C N 1
ATOM 2739 C CA . LYS C 1 83 ? -9.771 56.407 32.063 1.000 23.547 81 LYS C CA 1
ATOM 2740 C C . LYS C 1 83 ? -11.031 57.147 32.511 1.000 22.143 81 LYS C C 1
ATOM 2741 O O . LYS C 1 83 ? -11.566 57.950 31.734 1.000 21.604 81 LYS C O 1
ATOM 2747 N N . ALA C 1 84 ? -11.470 56.902 33.743 1.000 21.192 82 ALA C N 1
ATOM 2748 C CA . ALA C 1 84 ? -12.608 57.615 34.359 1.000 21.734 82 ALA C CA 1
ATOM 2749 C C . ALA C 1 84 ? -12.213 59.075 34.603 1.000 22.642 82 ALA C C 1
ATOM 2750 O O . ALA C 1 84 ? -11.085 59.323 35.076 1.000 24.138 82 ALA C O 1
ATOM 2752 N N . ASP C 1 85 ? -13.120 60.004 34.296 1.000 24.017 83 ASP C N 1
ATOM 2753 C CA . ASP C 1 85 ? -13.012 61.439 34.671 1.000 25.052 83 ASP C CA 1
ATOM 2754 C C . ASP C 1 85 ? -12.718 61.550 36.174 1.000 24.956 83 ASP C C 1
ATOM 2755 O O . ASP C 1 85 ? -13.231 60.716 36.940 1.000 24.096 83 ASP C O 1
ATOM 2760 N N . GLU C 1 86 ? -11.968 62.572 36.594 1.000 28.063 84 GLU C N 1
ATOM 2761 C CA . GLU C 1 86 ? -11.583 62.776 38.021 1.000 30.649 84 GLU C CA 1
ATOM 2762 C C . GLU C 1 86 ? -12.827 62.786 38.923 1.000 27.331 84 GLU C C 1
ATOM 2763 O O . GLU C 1 86 ? -12.699 62.355 40.084 1.000 27.744 84 GLU C O 1
ATOM 2769 N N . SER C 1 87 ? -13.985 63.238 38.425 1.000 26.708 85 SER C N 1
ATOM 2770 C CA . SER C 1 87 ? -15.266 63.308 39.187 1.000 26.843 85 SER C CA 1
ATOM 2771 C C . SER C 1 87 ? -15.892 61.916 39.384 1.000 24.867 85 SER C C 1
ATOM 2772 O O . SER C 1 87 ? -16.813 61.802 40.225 1.000 25.461 85 SER C O 1
ATOM 2775 N N . GLY C 1 88 ? -15.450 60.907 38.627 1.000 23.169 86 GLY C N 1
ATOM 2776 C CA . GLY C 1 88 ? -15.983 59.533 38.697 1.000 22.711 86 GLY C CA 1
ATOM 2777 C C . GLY C 1 88 ? -17.226 59.355 37.840 1.000 22.360 86 GLY C C 1
ATOM 2778 O O . GLY C 1 88 ? -17.822 58.275 37.893 1.000 22.170 86 GLY C O 1
ATOM 2779 N N . LYS C 1 89 ? -17.609 60.380 37.078 1.000 23.279 87 LYS C N 1
ATOM 2780 C CA A LYS C 1 89 ? -18.765 60.319 36.145 0.500 24.083 87 LYS C CA 1
ATOM 2781 C CA B LYS C 1 89 ? -18.767 60.327 36.148 0.500 23.616 87 LYS C CA 1
ATOM 2782 C C . LYS C 1 89 ? -18.384 61.005 34.832 1.000 22.301 87 LYS C C 1
ATOM 2783 O O . LYS C 1 89 ? -17.546 61.935 34.851 1.000 23.172 87 LYS C O 1
ATOM 2794 N N . GLY C 1 90 ? -18.988 60.550 33.744 1.000 22.746 88 GLY C N 1
ATOM 2795 C CA . GLY C 1 90 ? -18.703 61.069 32.400 1.000 23.246 88 GLY C CA 1
ATOM 2796 C C . GLY C 1 90 ? -19.118 60.064 31.355 1.000 21.027 88 GLY C C 1
ATOM 2797 O O . GLY C 1 90 ? -20.000 59.227 31.633 1.000 20.159 88 GLY C O 1
ATOM 2798 N N . SER C 1 91 ? -18.538 60.144 30.166 1.000 21.986 89 SER C N 1
ATOM 2799 C CA . SER C 1 91 ? -18.886 59.182 29.101 1.000 23.249 89 SER C CA 1
ATOM 2800 C C . SER C 1 91 ? -17.659 58.843 28.261 1.000 21.941 89 SER C C 1
ATOM 2801 O O . SER C 1 91 ? -16.680 59.618 28.219 1.000 23.571 89 SER C O 1
ATOM 2804 N N . TRP C 1 92 ? -17.731 57.656 27.683 1.000 21.290 90 TRP C N 1
ATOM 2805 C CA . TRP C 1 92 ? -16.712 57.040 26.809 1.000 20.625 90 TRP C CA 1
ATOM 2806 C C . TRP C 1 92 ? -17.366 56.674 25.486 1.000 20.386 90 TRP C C 1
ATOM 2807 O O . TRP C 1 92 ? -18.596 56.458 25.489 1.000 19.805 90 TRP C O 1
ATOM 2818 N N . GLU C 1 93 ? -16.552 56.551 24.436 1.000 20.962 91 GLU C N 1
ATOM 2819 C CA . GLU C 1 93 ? -16.964 56.027 23.112 1.000 22.484 91 GLU C CA 1
ATOM 2820 C C . GLU C 1 93 ? -16.198 54.734 22.859 1.000 23.058 91 GLU C C 1
ATOM 2821 O O . GLU C 1 93 ? -14.979 54.719 23.084 1.000 26.603 91 GLU C O 1
ATOM 2827 N N . LEU C 1 94 ? -16.906 53.687 22.444 1.000 21.571 92 LEU C N 1
ATOM 2828 C CA . LEU C 1 94 ? -16.284 52.427 21.981 1.000 21.159 92 LEU C CA 1
ATOM 2829 C C . LEU C 1 94 ? -16.673 52.219 20.520 1.000 22.554 92 LEU C C 1
ATOM 2830 O O . LEU C 1 94 ? -17.873 52.320 20.203 1.000 24.338 92 LEU C O 1
ATOM 2835 N N . ASP C 1 95 ? -15.684 51.939 19.679 1.000 24.207 93 ASP C N 1
ATOM 2836 C CA . ASP C 1 95 ? -15.857 51.726 18.220 1.000 26.225 93 ASP C CA 1
ATOM 2837 C C . ASP C 1 95 ? -15.790 50.224 17.912 1.000 23.316 93 ASP C C 1
ATOM 2838 O O . ASP C 1 95 ? -14.741 49.614 18.174 1.000 24.666 93 ASP C O 1
ATOM 2843 N N . PHE C 1 96 ? -16.866 49.655 17.362 1.000 24.026 94 PHE C N 1
ATOM 2844 C CA . PHE C 1 96 ? -16.931 48.232 16.937 1.000 25.361 94 PHE C CA 1
ATOM 2845 C C . PHE C 1 96 ? -16.428 48.095 15.495 1.000 27.241 94 PHE C C 1
ATOM 2846 O O . PHE C 1 96 ? -16.172 46.957 15.064 1.000 30.767 94 PHE C O 1
ATOM 2854 N N . GLY C 1 97 ? -16.293 49.212 14.773 1.000 28.612 95 GLY C N 1
ATOM 2855 C CA . GLY C 1 97 ? -15.870 49.228 13.359 1.000 30.288 95 GLY C CA 1
ATOM 2856 C C . GLY C 1 97 ? -17.040 48.955 12.431 1.000 28.067 95 GLY C C 1
ATOM 2857 O O . GLY C 1 97 ? -18.191 49.124 12.858 1.000 26.544 95 GLY C O 1
ATOM 2858 N N . THR C 1 98 ? -16.765 48.533 11.198 1.000 26.863 96 THR C N 1
ATOM 2859 C CA . THR C 1 98 ? -17.807 48.228 10.187 1.000 28.514 96 THR C CA 1
ATOM 2860 C C . THR C 1 98 ? -18.209 46.760 10.334 1.000 25.092 96 THR C C 1
ATOM 2861 O O . THR C 1 98 ? -17.317 45.896 10.191 1.000 28.101 96 THR C O 1
ATOM 2865 N N . ILE C 1 99 ? -19.494 46.504 10.591 1.000 24.137 97 ILE C N 1
ATOM 2866 C CA . ILE C 1 99 ? -20.039 45.145 10.885 1.000 25.857 97 ILE C CA 1
ATOM 2867 C C . ILE C 1 99 ? -20.780 44.617 9.655 1.000 26.261 97 ILE C C 1
ATOM 2868 O O . ILE C 1 99 ? -21.743 45.275 9.204 1.000 28.314 97 ILE C O 1
ATOM 2873 N N . ALA C 1 100 ? -20.354 43.448 9.170 1.000 28.710 98 ALA C N 1
ATOM 2874 C CA . ALA C 1 100 ? -20.982 42.697 8.059 1.000 29.744 98 ALA C CA 1
ATOM 2875 C C . ALA C 1 100 ? -21.975 41.680 8.632 1.000 31.461 98 ALA C C 1
ATOM 2876 O O . ALA C 1 100 ? -21.813 41.272 9.800 1.000 30.960 98 ALA C O 1
ATOM 2878 N N . GLY C 1 101 ? -22.969 41.292 7.833 1.000 31.054 99 GLY C N 1
ATOM 2879 C CA . GLY C 1 101 ? -23.786 40.094 8.085 1.000 32.919 99 GLY C CA 1
ATOM 2880 C C . GLY C 1 101 ? -24.998 40.348 8.964 1.000 32.699 99 GLY C C 1
ATOM 2881 O O . GLY C 1 101 ? -25.675 39.359 9.284 1.000 34.625 99 GLY C O 1
ATOM 2882 N N . LEU C 1 102 ? -25.293 41.602 9.337 1.000 30.120 100 LEU C N 1
ATOM 2883 C CA . LEU C 1 102 ? -26.565 41.944 10.031 1.000 28.573 100 LEU C CA 1
ATOM 2884 C C . LEU C 1 102 ? -27.724 41.652 9.069 1.000 29.568 100 LEU C C 1
ATOM 2885 O O . LEU C 1 102 ? -27.617 42.004 7.876 1.000 30.972 100 LEU C O 1
ATOM 2890 N N . GLU C 1 103 ? -28.763 40.972 9.560 1.000 29.487 101 GLU C N 1
ATOM 2891 C CA . GLU C 1 103 ? -29.826 40.357 8.722 1.000 32.246 101 GLU C CA 1
ATOM 2892 C C . GLU C 1 103 ? -31.121 41.157 8.861 1.000 29.247 101 GLU C C 1
ATOM 2893 O O . GLU C 1 103 ? -31.470 41.524 9.991 1.000 29.255 101 GLU C O 1
ATOM 2899 N N . GLU C 1 104 ? -31.803 41.395 7.738 1.000 30.783 102 GLU C N 1
ATOM 2900 C CA . GLU C 1 104 ? -33.145 42.031 7.682 1.000 30.808 102 GLU C CA 1
ATOM 2901 C C . GLU C 1 104 ? -34.100 41.280 8.617 1.000 29.612 102 GLU C C 1
ATOM 2902 O O . GLU C 1 104 ? -34.078 40.028 8.619 1.000 30.451 102 GLU C O 1
ATOM 2908 N N . GLY C 1 105 ? -34.898 42.021 9.389 1.000 28.765 103 GLY C N 1
ATOM 2909 C CA . GLY C 1 105 ? -35.903 41.463 10.314 1.000 29.673 103 GLY C CA 1
ATOM 2910 C C . GLY C 1 105 ? -35.316 41.112 11.673 1.000 29.045 103 GLY C C 1
ATOM 2911 O O . GLY C 1 105 ? -36.105 40.758 12.575 1.000 32.781 103 GLY C O 1
ATOM 2912 N N . LYS C 1 106 ? -33.993 41.204 11.841 1.000 27.346 104 LYS C N 1
ATOM 2913 C CA . LYS C 1 106 ? -33.311 40.843 13.111 1.000 28.226 104 LYS C CA 1
ATOM 2914 C C . LYS C 1 106 ? -32.959 42.108 13.900 1.000 26.223 104 LYS C C 1
ATOM 2915 O O . LYS C 1 106 ? -32.786 43.189 13.292 1.000 25.595 104 LYS C O 1
ATOM 2921 N N . SER C 1 107 ? -32.830 41.953 15.217 1.000 24.269 105 SER C N 1
ATOM 2922 C CA . SER C 1 107 ? -32.407 43.015 16.161 1.000 23.963 105 SER C CA 1
ATOM 2923 C C . SER C 1 107 ? -31.140 42.566 16.891 1.000 22.611 105 SER C C 1
ATOM 2924 O O . SER C 1 107 ? -31.011 41.357 17.202 1.000 23.908 105 SER C O 1
ATOM 2927 N N . TYR C 1 108 ? -30.234 43.513 17.125 1.000 19.923 106 TYR C N 1
ATOM 2928 C CA . TYR C 1 108 ? -28.903 43.297 17.739 1.000 20.964 106 TYR C CA 1
ATOM 2929 C C . TYR C 1 108 ? -28.743 44.287 18.886 1.000 21.458 106 TYR C C 1
ATOM 2930 O O . TYR C 1 108 ? -29.070 45.472 18.692 1.000 24.067 106 TYR C O 1
ATOM 2939 N N . VAL C 1 109 ? -28.269 43.811 20.037 1.000 19.754 107 VAL C N 1
ATOM 2940 C CA . VAL C 1 109 ? -28.210 44.634 21.277 1.000 19.901 107 VAL C CA 1
ATOM 2941 C C . VAL C 1 109 ? -26.770 44.689 21.783 1.000 19.966 107 VAL C C 1
ATOM 2942 O O . VAL C 1 109 ? -26.101 43.636 21.857 1.000 20.526 107 VAL C O 1
ATOM 2946 N N . VAL C 1 110 ? -26.322 45.890 22.141 1.000 18.543 108 VAL C N 1
ATOM 2947 C CA . VAL C 1 110 ? -24.964 46.109 22.704 1.000 18.756 108 VAL C CA 1
ATOM 2948 C C . VAL C 1 110 ? -25.017 45.861 24.211 1.000 18.414 108 VAL C C 1
ATOM 2949 O O . VAL C 1 110 ? -25.886 46.439 24.879 1.000 18.382 108 VAL C O 1
ATOM 2953 N N . TYR C 1 111 ? -24.102 45.022 24.695 1.000 18.498 109 TYR C N 1
ATOM 2954 C CA . TYR C 1 111 ? -23.752 44.852 26.128 1.000 19.356 109 TYR C CA 1
ATOM 2955 C C . TYR C 1 111 ? -22.394 45.508 26.370 1.000 18.779 109 TYR C C 1
ATOM 2956 O O . TYR C 1 111 ? -21.538 45.450 25.476 1.000 19.571 109 TYR C O 1
ATOM 2965 N N . GLU C 1 112 ? -22.188 46.090 27.552 1.000 17.477 110 GLU C N 1
ATOM 2966 C CA . GLU C 1 112 ? -20.890 46.705 27.920 1.000 17.490 110 GLU C CA 1
ATOM 2967 C C . GLU C 1 112 ? -20.480 46.196 29.299 1.000 16.779 110 GLU C C 1
ATOM 2968 O O . GLU C 1 112 ? -21.354 46.015 30.156 1.000 18.231 110 GLU C O 1
ATOM 2974 N N . SER C 1 113 ? -19.184 45.962 29.473 1.000 17.237 111 SER C N 1
ATOM 2975 C CA . SER C 1 113 ? -18.557 45.548 30.746 1.000 18.687 111 SER C CA 1
ATOM 2976 C C . SER C 1 113 ? -17.294 46.385 30.950 1.000 19.918 111 SER C C 1
ATOM 2977 O O . SER C 1 113 ? -16.401 46.332 30.088 1.000 23.315 111 SER C O 1
ATOM 2980 N N . ALA C 1 114 ? -17.246 47.173 32.024 1.000 19.897 112 ALA C N 1
ATOM 2981 C CA . ALA C 1 114 ? -16.069 47.979 32.410 1.000 20.097 112 ALA C CA 1
ATOM 2982 C C . ALA C 1 114 ? -15.410 47.287 33.601 1.000 19.253 112 ALA C C 1
ATOM 2983 O O . ALA C 1 114 ? -16.123 47.013 34.575 1.000 20.973 112 ALA C O 1
ATOM 2985 N N . ARG C 1 115 ? -14.114 46.993 33.515 1.000 19.367 113 ARG C N 1
ATOM 2986 C CA . ARG C 1 115 ? -13.396 46.206 34.547 1.000 20.029 113 ARG C CA 1
ATOM 2987 C C . ARG C 1 115 ? -12.114 46.962 34.913 1.000 18.612 113 ARG C C 1
ATOM 2988 O O . ARG C 1 115 ? -11.258 47.152 34.031 1.000 21.049 113 ARG C O 1
ATOM 2996 N N . SER C 1 116 ? -11.991 47.410 36.168 1.000 18.148 114 SER C N 1
ATOM 2997 C CA . SER C 1 116 ? -10.835 48.237 36.596 1.000 18.271 114 SER C CA 1
ATOM 2998 C C . SER C 1 116 ? -9.553 47.409 36.463 1.000 19.225 114 SER C C 1
ATOM 2999 O O . SER C 1 116 ? -9.578 46.192 36.775 1.000 20.840 114 SER C O 1
ATOM 3002 N N . LEU C 1 117 ? -8.468 48.024 35.997 1.000 20.932 115 LEU C N 1
ATOM 3003 C CA . LEU C 1 117 ? -7.146 47.342 35.943 1.000 23.355 115 LEU C CA 1
ATOM 3004 C C . LEU C 1 117 ? -6.645 47.157 37.379 1.000 23.061 115 LEU C C 1
ATOM 3005 O O . LEU C 1 117 ? -6.033 46.114 37.663 1.000 24.163 115 LEU C O 1
ATOM 3010 N N . GLU C 1 118 ? -6.944 48.112 38.263 1.000 22.456 116 GLU C N 1
ATOM 3011 C CA . GLU C 1 118 ? -6.500 48.076 39.683 1.000 23.898 116 GLU C CA 1
ATOM 3012 C C . GLU C 1 118 ? -7.576 47.433 40.570 1.000 22.206 116 GLU C C 1
ATOM 3013 O O . GLU C 1 118 ? -8.746 47.290 40.144 1.000 21.950 116 GLU C O 1
ATOM 3019 N N . ARG C 1 119 ? -7.173 47.050 41.776 1.000 21.718 117 ARG C N 1
ATOM 3020 C CA . ARG C 1 119 ? -8.079 46.564 42.845 1.000 21.818 117 ARG C CA 1
ATOM 3021 C C . ARG C 1 119 ? -8.734 47.781 43.502 1.000 21.218 117 ARG C C 1
ATOM 3022 O O . ARG C 1 119 ? -7.999 48.572 44.116 1.000 23.216 117 ARG C O 1
ATOM 3030 N N . LEU C 1 120 ? -10.050 47.933 43.344 1.000 20.758 118 LEU C N 1
ATOM 3031 C CA . LEU C 1 120 ? -10.803 49.128 43.821 1.000 21.831 118 LEU C CA 1
ATOM 3032 C C . LEU C 1 120 ? -11.928 48.742 44.789 1.000 21.366 118 LEU C C 1
ATOM 3033 O O . LEU C 1 120 ? -12.528 49.669 45.357 1.000 20.833 118 LEU C O 1
ATOM 3038 N N . ILE C 1 121 ? -12.213 47.445 44.956 1.000 19.767 119 ILE C N 1
ATOM 3039 C CA . ILE C 1 121 ? -13.315 46.942 45.828 1.000 19.444 119 ILE C CA 1
ATOM 3040 C C . ILE C 1 121 ? -12.693 46.219 47.028 1.000 18.095 119 ILE C C 1
ATOM 3041 O O . ILE C 1 121 ? -11.885 45.293 46.824 1.000 19.648 119 ILE C O 1
ATOM 3046 N N . ASP C 1 122 ? -13.055 46.640 48.235 1.000 17.569 120 ASP C N 1
ATOM 3047 C CA . ASP C 1 122 ? -12.704 45.929 49.487 1.000 18.856 120 ASP C CA 1
ATOM 3048 C C . ASP C 1 122 ? -13.718 44.797 49.677 1.000 18.913 120 ASP C C 1
ATOM 3049 O O . ASP C 1 122 ? -14.936 45.067 49.613 1.000 20.862 120 ASP C O 1
ATOM 3054 N N . THR C 1 123 ? -13.243 43.574 49.893 1.000 18.151 121 THR C N 1
ATOM 3055 C CA . THR C 1 123 ? -14.112 42.376 50.003 1.000 18.455 121 THR C CA 1
ATOM 3056 C C . THR C 1 123 ? -13.871 41.636 51.320 1.000 19.809 121 THR C C 1
ATOM 3057 O O . THR C 1 123 ? -14.553 40.617 51.524 1.000 18.777 121 THR C O 1
ATOM 3061 N N . ASP C 1 124 ? -12.966 42.120 52.171 1.000 19.536 122 ASP C N 1
ATOM 3062 C CA . ASP C 1 124 ? -12.583 41.417 53.431 1.000 21.247 122 ASP C CA 1
ATOM 3063 C C . ASP C 1 124 ? -12.602 42.375 54.632 1.000 20.252 122 ASP C C 1
ATOM 3064 O O . ASP C 1 124 ? -11.986 42.032 55.670 1.000 22.413 122 ASP C O 1
ATOM 3069 N N . TYR C 1 125 ? -13.291 43.513 54.505 1.000 20.963 123 TYR C N 1
ATOM 3070 C CA . TYR C 1 125 ? -13.532 44.508 55.584 1.000 23.070 123 TYR C CA 1
ATOM 3071 C C . TYR C 1 125 ? -12.221 44.909 56.272 1.000 24.421 123 TYR C C 1
ATOM 3072 O O . TYR C 1 125 ? -12.232 45.133 57.495 1.000 26.537 123 TYR C O 1
ATOM 3081 N N . ASP C 1 126 ? -11.121 45.029 55.520 1.000 24.780 124 ASP C N 1
ATOM 3082 C CA . ASP C 1 126 ? -9.826 45.490 56.089 1.000 24.649 124 ASP C CA 1
ATOM 3083 C C . ASP C 1 126 ? -9.554 46.928 55.642 1.000 25.164 124 ASP C C 1
ATOM 3084 O O . ASP C 1 126 ? -8.478 47.446 55.990 1.000 26.147 124 ASP C O 1
ATOM 3089 N N . ASN C 1 127 ? -10.491 47.532 54.899 1.000 25.036 125 ASN C N 1
ATOM 3090 C CA . ASN C 1 127 ? -10.412 48.927 54.388 1.000 25.655 125 ASN C CA 1
ATOM 3091 C C . ASN C 1 127 ? -9.264 49.050 53.373 1.000 24.778 125 ASN C C 1
ATOM 3092 O O . ASN C 1 127 ? -8.828 50.190 53.107 1.000 26.444 125 ASN C O 1
ATOM 3097 N N . ILE C 1 128 ? -8.811 47.927 52.806 1.000 22.446 126 ILE C N 1
ATOM 3098 C CA . ILE C 1 128 ? -7.840 47.908 51.675 1.000 23.969 126 ILE C CA 1
ATOM 3099 C C . ILE C 1 128 ? -8.537 47.255 50.488 1.000 22.756 126 ILE C C 1
ATOM 3100 O O . ILE C 1 128 ? -8.934 46.086 50.559 1.000 22.779 126 ILE C O 1
ATOM 3105 N N . PRO C 1 129 ? -8.712 47.986 49.364 1.000 22.928 127 PRO C N 1
ATOM 3106 C CA . PRO C 1 129 ? -9.355 47.417 48.181 1.000 23.028 127 PRO C CA 1
ATOM 3107 C C . PRO C 1 129 ? -8.471 46.273 47.673 1.000 22.938 127 PRO C C 1
ATOM 3108 O O . PRO C 1 129 ? -7.262 46.374 47.771 1.000 24.083 127 PRO C O 1
ATOM 3112 N N . ASP C 1 130 ? -9.091 45.203 47.179 1.000 21.858 128 ASP C N 1
ATOM 3113 C CA . ASP C 1 130 ? -8.392 43.912 46.951 1.000 21.371 128 ASP C CA 1
ATOM 3114 C C . ASP C 1 130 ? -8.967 43.179 45.731 1.000 20.210 128 ASP C C 1
ATOM 3115 O O . ASP C 1 130 ? -8.425 42.124 45.392 1.000 21.607 128 ASP C O 1
ATOM 3120 N N . THR C 1 131 ? -10.010 43.714 45.090 1.000 20.079 129 THR C N 1
ATOM 3121 C CA . THR C 1 131 ? -10.727 43.066 43.958 1.000 20.178 129 THR C CA 1
ATOM 3122 C C . THR C 1 131 ? -11.095 44.125 42.922 1.000 19.661 129 THR C C 1
ATOM 3123 O O . THR C 1 131 ? -11.432 45.252 43.282 1.000 18.507 129 THR C O 1
ATOM 3127 N N . PRO C 1 132 ? -11.019 43.821 41.608 1.000 20.108 130 PRO C N 1
ATOM 3128 C CA . PRO C 1 132 ? -11.412 44.795 40.588 1.000 20.640 130 PRO C CA 1
ATOM 3129 C C . PRO C 1 132 ? -12.893 45.193 40.683 1.000 19.909 130 PRO C C 1
ATOM 3130 O O . PRO C 1 132 ? -13.701 44.396 41.138 1.000 21.087 130 PRO C O 1
ATOM 3134 N N . GLN C 1 133 ? -13.195 46.428 40.274 1.000 19.456 131 GLN C N 1
ATOM 3135 C CA . GLN C 1 133 ? -14.574 46.956 40.099 1.000 18.963 131 GLN C CA 1
ATOM 3136 C C . GLN C 1 133 ? -15.072 46.600 38.691 1.000 18.477 131 GLN C C 1
ATOM 3137 O O . GLN C 1 133 ? -14.315 46.831 37.729 1.000 21.128 131 GLN C O 1
ATOM 3143 N N . ASN C 1 134 ? -16.302 46.090 38.556 1.000 18.849 132 ASN C N 1
ATOM 3144 C CA . ASN C 1 134 ? -16.825 45.603 37.249 1.000 18.724 132 ASN C CA 1
ATOM 3145 C C . ASN C 1 134 ? -18.310 45.901 37.085 1.000 18.470 132 ASN C C 1
ATOM 3146 O O . ASN C 1 134 ? -19.118 44.987 37.106 1.000 18.215 132 ASN C O 1
ATOM 3151 N N . PRO C 1 135 ? -18.723 47.165 36.833 1.000 18.541 133 PRO C N 1
ATOM 3152 C CA . PRO C 1 135 ? -20.103 47.439 36.455 1.000 19.653 133 PRO C CA 1
ATOM 3153 C C . PRO C 1 135 ? -20.348 46.963 35.020 1.000 18.078 133 PRO C C 1
ATOM 3154 O O . PRO C 1 135 ? -19.451 47.069 34.183 1.000 19.367 133 PRO C O 1
ATOM 3158 N N . VAL C 1 136 ? -21.546 46.454 34.764 1.000 18.737 134 VAL C N 1
ATOM 3159 C CA . VAL C 1 136 ? -21.933 45.952 33.419 1.000 18.238 134 VAL C CA 1
ATOM 3160 C C . VAL C 1 136 ? -23.303 46.521 33.070 1.000 18.180 134 VAL C C 1
ATOM 3161 O O . VAL C 1 136 ? -24.021 46.985 33.966 1.000 19.578 134 VAL C O 1
ATOM 3165 N N . HIS C 1 137 ? -23.624 46.502 31.785 1.000 18.761 135 HIS C N 1
ATOM 3166 C CA . HIS C 1 137 ? -24.981 46.787 31.273 1.000 18.604 135 HIS C CA 1
ATOM 3167 C C . HIS C 1 137 ? -25.286 45.738 30.208 1.000 18.928 135 HIS C C 1
ATOM 3168 O O . HIS C 1 137 ? -24.704 45.826 29.121 1.000 18.944 135 HIS C O 1
ATOM 3175 N N . GLU C 1 138 ? -26.117 44.759 30.562 1.000 18.974 136 GLU C N 1
ATOM 3176 C CA . GLU C 1 138 ? -26.390 43.555 29.746 1.000 20.382 136 GLU C CA 1
ATOM 3177 C C . GLU C 1 138 ? -27.901 43.356 29.688 1.000 20.815 136 GLU C C 1
ATOM 3178 O O . GLU C 1 138 ? -28.402 42.370 30.239 1.000 25.675 136 GLU C O 1
ATOM 3184 N N . ASP C 1 139 ? -28.598 44.302 29.072 1.000 20.930 137 ASP C N 1
ATOM 3185 C CA . ASP C 1 139 ? -30.079 44.302 29.025 1.000 22.470 137 ASP C CA 1
ATOM 3186 C C . ASP C 1 139 ? -30.510 44.018 27.594 1.000 22.046 137 ASP C C 1
ATOM 3187 O O . ASP C 1 139 ? -30.396 44.895 26.740 1.000 21.080 137 ASP C O 1
ATOM 3192 N N . PRO C 1 140 ? -31.024 42.801 27.293 1.000 23.567 138 PRO C N 1
ATOM 3193 C CA . PRO C 1 140 ? -31.405 42.459 25.924 1.000 23.739 138 PRO C CA 1
ATOM 3194 C C . PRO C 1 140 ? -32.618 43.238 25.390 1.000 22.645 138 PRO C C 1
ATOM 3195 O O . PRO C 1 140 ? -32.862 43.169 24.202 1.000 25.645 138 PRO C O 1
ATOM 3199 N N . LYS C 1 141 ? -33.340 43.950 26.256 1.000 22.555 139 LYS C N 1
ATOM 3200 C CA . LYS C 1 141 ? -34.586 44.675 25.896 1.000 24.492 139 LYS C CA 1
ATOM 3201 C C . LYS C 1 141 ? -34.360 46.194 25.911 1.000 22.738 139 LYS C C 1
ATOM 3202 O O . LYS C 1 141 ? -35.344 46.920 25.754 1.000 26.804 139 LYS C O 1
ATOM 3208 N N . ASP C 1 142 ? -33.130 46.668 26.113 1.000 20.466 140 ASP C N 1
ATOM 3209 C CA . ASP C 1 142 ? -32.821 48.124 26.193 1.000 20.056 140 ASP C CA 1
ATOM 3210 C C . ASP C 1 142 ? -32.836 48.721 24.783 1.000 19.058 140 ASP C C 1
ATOM 3211 O O . ASP C 1 142 ? -31.930 48.468 23.995 1.000 19.219 140 ASP C O 1
ATOM 3216 N N . PRO C 1 143 ? -33.847 49.543 24.413 1.000 20.260 141 PRO C N 1
ATOM 3217 C CA . PRO C 1 143 ? -33.915 50.096 23.057 1.000 19.474 141 PRO C CA 1
ATOM 3218 C C . PRO C 1 143 ? -32.718 50.999 22.714 1.000 18.870 141 PRO C C 1
ATOM 3219 O O . PRO C 1 143 ? -32.341 51.075 21.543 1.000 18.646 141 PRO C O 1
ATOM 3223 N N . ALA C 1 144 ? -32.118 51.648 23.716 1.000 17.419 142 ALA C N 1
ATOM 3224 C CA . ALA C 1 144 ? -31.014 52.610 23.489 1.000 18.078 142 ALA C CA 1
ATOM 3225 C C . ALA C 1 144 ? -29.782 51.862 22.965 1.000 17.905 142 ALA C C 1
ATOM 3226 O O . ALA C 1 144 ? -28.931 52.502 22.316 1.000 18.401 142 ALA C O 1
ATOM 3228 N N . GLN C 1 145 ? -29.708 50.555 23.230 1.000 17.929 143 GLN C N 1
ATOM 3229 C CA . GLN C 1 145 ? -28.558 49.686 22.879 1.000 18.435 143 GLN C CA 1
ATOM 3230 C C . GLN C 1 145 ? -28.875 48.823 21.654 1.000 18.091 143 GLN C C 1
ATOM 3231 O O . GLN C 1 145 ? -28.019 47.998 21.304 1.000 18.877 143 GLN C O 1
ATOM 3236 N N . THR C 1 146 ? -30.050 48.985 21.046 1.000 18.172 144 THR C N 1
ATOM 3237 C CA . THR C 1 146 ? -30.593 48.042 20.039 1.000 18.529 144 THR C CA 1
ATOM 3238 C C . THR C 1 146 ? -30.478 48.631 18.627 1.000 19.973 144 THR C C 1
ATOM 3239 O O . THR C 1 146 ? -30.733 49.836 18.436 1.000 18.820 144 THR C O 1
ATOM 3243 N N . ILE C 1 147 ? -30.081 47.780 17.679 1.000 19.349 145 ILE C N 1
ATOM 3244 C CA . ILE C 1 147 ? -30.118 48.053 16.215 1.000 19.810 145 ILE C CA 1
ATOM 3245 C C . ILE C 1 147 ? -31.117 47.076 15.587 1.000 21.179 145 ILE C C 1
ATOM 3246 O O . ILE C 1 147 ? -30.952 45.860 15.772 1.000 21.809 145 ILE C O 1
ATOM 3251 N N . THR C 1 148 ? -32.107 47.582 14.863 1.000 22.378 146 THR C N 1
ATOM 3252 C CA . THR C 1 148 ? -33.053 46.754 14.078 1.000 23.734 146 THR C CA 1
ATOM 3253 C C . THR C 1 148 ? -32.735 46.945 12.595 1.000 23.109 146 THR C C 1
ATOM 3254 O O . THR C 1 148 ? -32.527 48.094 12.176 1.000 24.033 146 THR C O 1
ATOM 3258 N N . VAL C 1 149 ? -32.676 45.856 11.833 1.000 23.386 147 VAL C N 1
ATOM 3259 C CA . VAL C 1 149 ? -32.507 45.919 10.354 1.000 23.373 147 VAL C CA 1
ATOM 3260 C C . VAL C 1 149 ? -33.897 45.793 9.726 1.000 24.132 147 VAL C C 1
ATOM 3261 O O . VAL C 1 149 ? -34.587 44.790 9.993 1.000 25.334 147 VAL C O 1
ATOM 3265 N N . VAL C 1 150 ? -34.287 46.805 8.953 1.000 24.373 148 VAL C N 1
ATOM 3266 C CA . VAL C 1 150 ? -35.623 46.930 8.309 1.000 26.010 148 VAL C CA 1
ATOM 3267 C C . VAL C 1 150 ? -35.446 46.759 6.803 1.000 28.245 148 VAL C C 1
ATOM 3268 O O . VAL C 1 150 ? -34.347 46.927 6.274 1.000 29.989 148 VAL C O 1
ATOM 3272 N N . PRO C 1 151 ? -36.520 46.420 6.060 1.000 31.908 149 PRO C N 1
ATOM 3273 C CA . PRO C 1 151 ? -36.433 46.356 4.602 1.000 34.879 149 PRO C CA 1
ATOM 3274 C C . PRO C 1 151 ? -35.948 47.696 4.025 1.000 35.313 149 PRO C C 1
ATOM 3275 O O . PRO C 1 151 ? -35.090 47.672 3.134 1.000 42.679 149 PRO C O 1
ATOM 3279 N N . TYR D 1 5 ? 21.592 14.197 62.178 1.000 35.375 3 TYR D N 1
ATOM 3280 C CA . TYR D 1 5 ? 21.687 14.142 60.689 1.000 31.923 3 TYR D CA 1
ATOM 3281 C C . TYR D 1 5 ? 20.502 13.347 60.129 1.000 32.740 3 TYR D C 1
ATOM 3282 O O . TYR D 1 5 ? 20.372 12.143 60.429 1.000 36.073 3 TYR D O 1
ATOM 3291 N N . GLU D 1 6 ? 19.662 14.009 59.336 1.000 29.239 4 GLU D N 1
ATOM 3292 C CA . GLU D 1 6 ? 18.558 13.375 58.577 1.000 28.089 4 GLU D CA 1
ATOM 3293 C C . GLU D 1 6 ? 19.096 13.032 57.186 1.000 25.076 4 GLU D C 1
ATOM 3294 O O . GLU D 1 6 ? 19.403 13.973 56.432 1.000 26.084 4 GLU D O 1
ATOM 3300 N N . ASN D 1 7 ? 19.230 11.746 56.862 1.000 22.425 5 ASN D N 1
ATOM 3301 C CA . ASN D 1 7 ? 19.728 11.329 55.528 1.000 20.256 5 ASN D CA 1
ATOM 3302 C C . ASN D 1 7 ? 18.796 11.887 54.465 1.000 21.458 5 ASN D C 1
ATOM 3303 O O . ASN D 1 7 ? 17.576 11.860 54.618 1.000 23.216 5 ASN D O 1
ATOM 3308 N N . PRO D 1 8 ? 19.343 12.391 53.344 1.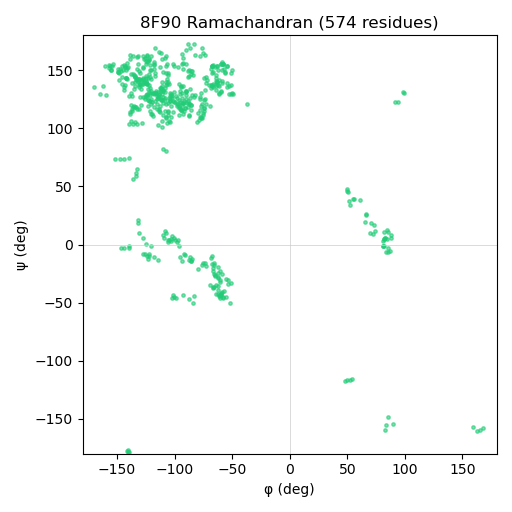000 21.842 6 PRO D N 1
ATOM 3309 C CA . PRO D 1 8 ? 18.507 12.799 52.220 1.000 24.035 6 PRO D CA 1
ATOM 3310 C C . PRO D 1 8 ? 17.862 11.545 51.612 1.000 24.189 6 PRO D C 1
ATOM 3311 O O . PRO D 1 8 ? 18.455 10.473 51.677 1.000 25.685 6 PRO D O 1
ATOM 3315 N N . ALA D 1 9 ? 16.646 11.700 51.097 1.000 22.494 7 ALA D N 1
ATOM 3316 C CA . ALA D 1 9 ? 15.855 10.635 50.442 1.000 23.051 7 ALA D CA 1
ATOM 3317 C C . ALA D 1 9 ? 15.836 10.900 48.933 1.000 22.154 7 ALA D C 1
ATOM 3318 O O . ALA D 1 9 ? 14.850 11.467 48.431 1.000 24.880 7 ALA D O 1
ATOM 3320 N N . GLY D 1 10 ? 16.909 10.511 48.244 1.000 21.764 8 GLY D N 1
ATOM 3321 C CA . GLY D 1 10 ? 17.113 10.803 46.815 1.000 21.619 8 GLY D CA 1
ATOM 3322 C C . GLY D 1 10 ? 16.199 9.968 45.934 1.000 20.739 8 GLY D C 1
ATOM 3323 O O . GLY D 1 10 ? 16.021 8.776 46.215 1.000 23.179 8 GLY D O 1
ATOM 3324 N N . GLU D 1 11 ? 15.634 10.582 44.897 1.000 20.580 9 GLU D N 1
ATOM 3325 C CA . GLU D 1 11 ? 14.803 9.895 43.882 1.000 22.555 9 GLU D CA 1
ATOM 3326 C C . GLU D 1 11 ? 15.079 10.534 42.528 1.000 21.813 9 GLU D C 1
ATOM 3327 O O . GLU D 1 11 ? 15.130 11.778 42.458 1.000 22.406 9 GLU D O 1
ATOM 3333 N N . ILE D 1 12 ? 15.247 9.719 41.491 1.000 20.179 10 ILE D N 1
ATOM 3334 C CA . ILE D 1 12 ? 15.336 10.251 40.103 1.000 19.716 10 ILE D CA 1
ATOM 3335 C C . ILE D 1 12 ? 14.274 9.567 39.242 1.000 21.117 10 ILE D C 1
ATOM 3336 O O . ILE D 1 12 ? 14.004 8.359 39.440 1.000 21.988 10 ILE D O 1
ATOM 3341 N N . ARG D 1 13 ? 13.653 10.360 38.372 1.000 20.353 11 ARG D N 1
ATOM 3342 C CA . ARG D 1 13 ? 12.742 9.910 37.292 1.000 19.624 11 ARG D CA 1
ATOM 3343 C C . ARG D 1 13 ? 13.396 10.343 35.978 1.000 18.847 11 ARG D C 1
ATOM 3344 O O . ARG D 1 13 ? 14.247 11.257 36.007 1.000 20.307 11 ARG D O 1
ATOM 3346 N N . THR D 1 14 ? 13.070 9.689 34.868 1.000 18.773 12 THR D N 1
ATOM 3347 C CA . THR D 1 14 ? 13.749 9.944 33.576 1.000 18.013 12 THR D CA 1
ATOM 3348 C C . THR D 1 14 ? 12.709 10.072 32.456 1.000 18.218 12 THR D C 1
ATOM 3349 O O . THR D 1 14 ? 11.662 9.382 32.482 1.000 19.544 12 THR D O 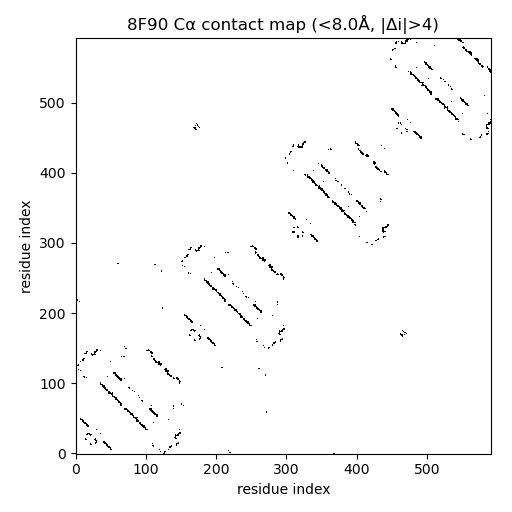1
ATOM 3353 N N . THR D 1 15 ? 12.990 10.944 31.501 1.000 17.894 13 THR D N 1
ATOM 3354 C CA . THR D 1 15 ? 12.143 11.144 30.311 1.000 17.926 13 THR D CA 1
ATOM 3355 C C . THR D 1 15 ? 13.053 11.249 29.092 1.000 16.963 13 THR D C 1
ATOM 3356 O O . THR D 1 15 ? 13.850 12.191 29.036 1.000 18.096 13 THR D O 1
ATOM 3360 N N . VAL D 1 16 ? 12.934 10.300 28.168 1.000 16.546 14 VAL D N 1
ATOM 3361 C CA . VAL D 1 16 ? 13.794 10.240 26.959 1.000 17.228 14 VAL D CA 1
ATOM 3362 C C . VAL D 1 16 ? 13.156 11.092 25.863 1.000 17.072 14 VAL D C 1
ATOM 3363 O O . VAL D 1 16 ? 11.916 11.152 25.775 1.000 15.995 14 VAL D O 1
ATOM 3367 N N . LYS D 1 17 ? 13.999 11.727 25.062 1.000 17.268 15 LYS D N 1
ATOM 3368 C CA . LYS D 1 17 ? 13.600 12.391 23.804 1.000 18.527 15 LYS D CA 1
ATOM 3369 C C . LYS D 1 17 ? 14.446 11.789 22.680 1.000 17.222 15 LYS D C 1
ATOM 3370 O O . LYS D 1 17 ? 15.677 11.719 22.832 1.000 18.044 15 LYS D O 1
ATOM 3376 N N . ALA D 1 18 ? 13.779 11.311 21.635 1.000 17.221 16 ALA D N 1
ATOM 3377 C CA . ALA D 1 18 ? 14.368 10.695 20.428 1.000 16.787 16 ALA D CA 1
ATOM 3378 C C . ALA D 1 18 ? 13.947 11.563 19.241 1.000 16.422 16 ALA D C 1
ATOM 3379 O O . ALA D 1 18 ? 12.744 11.620 18.973 1.000 16.359 16 ALA D O 1
ATOM 3381 N N . ASN D 1 19 ? 14.886 12.287 18.631 1.000 17.427 17 ASN D N 1
ATOM 3382 C CA . ASN D 1 19 ? 14.558 13.309 17.603 1.000 19.203 17 ASN D CA 1
ATOM 3383 C C . ASN D 1 19 ? 13.527 14.266 18.219 1.000 20.320 17 ASN D C 1
ATOM 3384 O O . ASN D 1 19 ? 13.875 14.881 19.241 1.000 20.654 17 ASN D O 1
ATOM 3389 N N . SER D 1 20 ? 12.296 14.340 17.696 1.000 22.093 18 SER D N 1
ATOM 3390 C CA A SER D 1 20 ? 11.266 15.306 18.169 0.500 23.174 18 SER D CA 1
ATOM 3391 C CA B SER D 1 20 ? 11.260 15.302 18.163 0.500 23.647 18 SER D CA 1
ATOM 3392 C C . SER D 1 20 ? 10.218 14.615 19.056 1.000 21.682 18 SER D C 1
ATOM 3393 O O . SER D 1 20 ? 9.266 15.303 19.471 1.000 23.023 18 SER D O 1
ATOM 3398 N N . SER D 1 21 ? 10.399 13.322 19.360 1.000 19.267 19 SER D N 1
ATOM 3399 C CA . SER D 1 21 ? 9.417 12.506 20.124 1.000 18.591 19 SER D CA 1
ATOM 3400 C C . SER D 1 21 ? 9.875 12.340 21.579 1.000 17.206 19 SER D C 1
ATOM 3401 O O . SER D 1 21 ? 11.005 11.906 21.794 1.000 18.635 19 SER D O 1
ATOM 3404 N N . THR D 1 22 ? 9.015 12.649 22.543 1.000 16.636 20 THR D N 1
ATOM 3405 C CA . THR D 1 22 ? 9.306 12.510 23.996 1.000 17.187 20 THR D CA 1
ATOM 3406 C C . THR D 1 22 ? 8.474 11.370 24.592 1.000 17.517 20 THR D C 1
ATOM 3407 O O . THR D 1 22 ? 7.263 11.336 24.362 1.000 19.010 20 THR D O 1
ATOM 3411 N N . GLY D 1 23 ? 9.102 10.490 25.374 1.000 17.128 21 GLY D N 1
ATOM 3412 C CA . GLY D 1 23 ? 8.368 9.496 26.172 1.000 16.440 21 GLY D CA 1
ATOM 3413 C C . GLY D 1 23 ? 7.482 10.170 27.206 1.000 16.906 21 GLY D C 1
ATOM 3414 O O . GLY D 1 23 ? 7.811 11.291 27.636 1.000 18.246 21 GLY D O 1
ATOM 3415 N N . ASN D 1 24 ? 6.396 9.510 27.609 1.000 17.726 22 ASN D N 1
ATOM 3416 C CA . ASN D 1 24 ? 5.565 9.988 28.742 1.000 17.601 22 ASN D CA 1
ATOM 3417 C C . ASN D 1 24 ? 5.097 8.794 29.582 1.000 17.978 22 ASN D C 1
ATOM 3418 O O . ASN D 1 24 ? 5.513 7.663 29.293 1.000 18.343 22 ASN D O 1
ATOM 3423 N N . GLU D 1 25 ? 4.300 9.071 30.613 1.000 19.419 23 GLU D N 1
ATOM 3424 C CA . GLU D 1 25 ? 3.829 8.088 31.622 1.000 21.405 23 GLU D CA 1
ATOM 3425 C C . GLU D 1 25 ? 3.062 6.969 30.918 1.000 21.061 23 GLU D C 1
ATOM 3426 O O . GLU D 1 25 ? 2.980 5.871 31.481 1.000 24.913 23 GLU D O 1
ATOM 3432 N N . THR D 1 26 ? 2.491 7.250 29.744 1.000 19.888 24 THR D N 1
ATOM 3433 C CA . THR D 1 26 ? 1.543 6.339 29.057 1.000 20.920 24 THR D CA 1
ATOM 3434 C C . THR D 1 26 ? 2.248 5.571 27.939 1.000 19.183 24 THR D C 1
ATOM 3435 O O . THR D 1 26 ? 2.001 4.360 27.821 1.000 23.092 24 THR D O 1
ATOM 3439 N N . ALA D 1 27 ? 3.055 6.237 27.117 1.000 19.485 25 ALA D N 1
ATOM 3440 C CA . ALA D 1 27 ? 3.555 5.648 25.854 1.000 19.370 25 ALA D CA 1
ATOM 3441 C C . ALA D 1 27 ? 4.995 6.051 25.583 1.000 18.191 25 ALA D C 1
ATOM 3442 O O . ALA D 1 27 ? 5.386 7.192 25.820 1.000 18.244 25 ALA D O 1
ATOM 3444 N N . PRO D 1 28 ? 5.797 5.122 25.024 1.000 18.233 26 PRO D N 1
ATOM 3445 C CA . PRO D 1 28 ? 7.153 5.431 24.579 1.000 18.165 26 PRO D CA 1
ATOM 3446 C C . PRO D 1 28 ? 7.234 6.523 23.509 1.000 17.946 26 PRO D C 1
ATOM 3447 O O . PRO D 1 28 ? 6.284 6.718 22.757 1.000 20.335 26 PRO D O 1
ATOM 3451 N N . ALA D 1 29 ? 8.385 7.185 23.443 1.000 17.441 27 ALA D N 1
ATOM 3452 C CA . ALA D 1 29 ? 8.798 7.965 22.257 1.000 18.176 27 ALA D CA 1
ATOM 3453 C C . ALA D 1 29 ? 8.806 7.018 21.055 1.000 18.786 27 ALA D C 1
ATOM 3454 O O . ALA D 1 29 ? 9.049 5.799 21.242 1.000 18.893 27 ALA D O 1
ATOM 3456 N N . GLN D 1 30 ? 8.556 7.547 19.863 1.000 19.910 28 GLN D N 1
ATOM 3457 C CA A GLN D 1 30 ? 8.563 6.741 18.616 0.500 21.730 28 GLN D CA 1
ATOM 3458 C CA B GLN D 1 30 ? 8.575 6.732 18.622 0.500 21.633 28 GLN D CA 1
ATOM 3459 C C . GLN D 1 30 ? 9.383 7.458 17.544 1.000 20.653 28 GLN D C 1
ATOM 3460 O O . GLN D 1 30 ? 9.279 8.701 17.448 1.000 21.288 28 GLN D O 1
ATOM 3471 N N . VAL D 1 31 ? 10.159 6.682 16.791 1.000 19.706 29 VAL D N 1
ATOM 3472 C CA . VAL D 1 31 ? 10.869 7.137 15.563 1.000 21.630 29 VAL D CA 1
ATOM 3473 C C . VAL D 1 31 ? 10.557 6.113 14.473 1.000 20.743 29 VAL D C 1
ATOM 3474 O O . VAL D 1 31 ? 10.319 4.940 14.803 1.000 21.414 29 VAL D O 1
ATOM 3478 N N . SER D 1 32 ? 10.519 6.559 13.221 1.000 22.761 30 SER D N 1
ATOM 3479 C CA . SER D 1 32 ? 10.298 5.692 12.039 1.000 22.261 30 SER D CA 1
ATOM 3480 C C . SER D 1 32 ? 11.580 4.913 11.743 1.000 21.600 30 SER D C 1
ATOM 3481 O O . SER D 1 32 ? 12.651 5.327 12.219 1.000 21.135 30 SER D O 1
ATOM 3484 N N . GLU D 1 33 ? 11.487 3.870 10.922 1.000 22.364 31 GLU D N 1
ATOM 3485 C CA . GLU D 1 33 ? 12.676 3.122 10.439 1.000 23.346 31 GLU D CA 1
ATOM 3486 C C . GLU D 1 33 ? 13.594 4.101 9.692 1.000 22.389 31 GLU D C 1
ATOM 3487 O O . GLU D 1 33 ? 14.821 4.027 9.876 1.000 22.196 31 GLU D O 1
ATOM 3493 N N . ASN D 1 34 ? 13.026 5.000 8.888 1.000 23.908 32 ASN D N 1
ATOM 3494 C CA . ASN D 1 34 ? 13.815 5.992 8.104 1.000 24.998 32 ASN D CA 1
ATOM 3495 C C . ASN D 1 34 ? 14.602 6.873 9.081 1.000 23.452 32 ASN D C 1
ATOM 3496 O O . ASN D 1 34 ? 15.803 7.063 8.854 1.000 22.109 32 ASN D O 1
ATOM 3501 N N . GLU D 1 35 ? 13.960 7.356 10.149 1.000 22.647 33 GLU D N 1
ATOM 3502 C CA . GLU D 1 35 ? 14.652 8.131 11.217 1.000 21.603 33 GLU D CA 1
ATOM 3503 C C . GLU D 1 35 ? 15.778 7.281 11.821 1.000 19.193 33 GLU D C 1
ATOM 3504 O O . GLU D 1 35 ? 16.890 7.807 11.991 1.000 21.162 33 GLU D O 1
ATOM 3510 N N . ALA D 1 36 ? 15.510 6.013 12.144 1.000 19.790 34 ALA D N 1
ATOM 3511 C CA . ALA D 1 36 ? 16.509 5.100 12.749 1.000 19.851 34 ALA D CA 1
ATOM 3512 C C . ALA D 1 36 ? 17.706 4.944 11.809 1.000 20.610 34 ALA D C 1
ATOM 3513 O O . ALA D 1 36 ? 18.862 4.978 12.295 1.000 21.615 34 ALA D O 1
ATOM 3515 N N . GLU D 1 37 ? 17.447 4.799 10.509 1.000 21.838 35 GLU D N 1
ATOM 3516 C CA . GLU D 1 37 ? 18.504 4.658 9.474 1.000 22.961 35 GLU D CA 1
ATOM 3517 C C . GLU D 1 37 ? 19.341 5.944 9.389 1.000 21.755 35 GLU D C 1
ATOM 3518 O O . GLU D 1 37 ? 20.512 5.838 8.990 1.000 24.227 35 GLU D O 1
ATOM 3524 N N . SER D 1 38 ? 18.773 7.102 9.750 1.000 21.347 36 SER D N 1
ATOM 3525 C CA . SER D 1 38 ? 19.382 8.445 9.560 1.000 21.984 36 SER D CA 1
ATOM 3526 C C . SER D 1 38 ? 20.193 8.890 10.785 1.000 22.521 36 SER D C 1
ATOM 3527 O O . SER D 1 38 ? 20.875 9.930 10.685 1.000 23.038 36 SER D O 1
ATOM 3530 N N . GLY D 1 39 ? 20.123 8.152 11.894 1.000 20.592 37 GLY D N 1
ATOM 3531 C CA . GLY D 1 39 ? 20.764 8.536 13.164 1.000 20.656 37 GLY D CA 1
ATOM 3532 C C . GLY D 1 39 ? 19.810 9.334 14.033 1.000 21.263 37 GLY D C 1
ATOM 3533 O O . GLY D 1 39 ? 19.305 10.402 13.581 1.000 22.834 37 GLY D O 1
ATOM 3534 N N . VAL D 1 40 ? 19.563 8.836 15.242 1.000 19.569 38 VAL D N 1
ATOM 3535 C CA . VAL D 1 40 ? 18.547 9.394 16.175 1.000 19.219 38 VAL D CA 1
ATOM 3536 C C . VAL D 1 40 ? 19.262 10.178 17.270 1.000 19.635 38 VAL D C 1
ATOM 3537 O O . VAL D 1 40 ? 20.094 9.585 17.964 1.000 19.841 38 VAL D O 1
ATOM 3541 N N . THR D 1 41 ? 18.928 11.456 17.441 1.000 20.234 39 THR D N 1
ATOM 3542 C CA . THR D 1 41 ? 19.466 12.262 18.558 1.000 20.416 39 THR D CA 1
ATOM 3543 C C . THR D 1 41 ? 18.724 11.832 19.823 1.000 19.431 39 THR D C 1
ATOM 3544 O O . THR D 1 41 ? 17.482 11.906 19.842 1.000 19.079 39 THR D O 1
ATOM 3548 N N . VAL D 1 42 ? 19.458 11.360 20.824 1.000 18.296 40 VAL D N 1
ATOM 3549 C CA . VAL D 1 42 ? 18.860 10.872 22.092 1.000 17.987 40 VAL D CA 1
ATOM 3550 C C . VAL D 1 42 ? 19.348 11.755 23.237 1.000 18.000 40 VAL D C 1
ATOM 3551 O O . VAL D 1 42 ? 20.572 11.892 23.425 1.000 18.169 40 VAL D O 1
ATOM 3555 N N . THR D 1 43 ? 18.404 12.335 23.970 1.000 18.350 41 THR D N 1
ATOM 3556 C CA . THR D 1 43 ? 18.677 13.070 25.229 1.000 18.307 41 THR D CA 1
ATOM 3557 C C . THR D 1 43 ? 17.764 12.503 26.310 1.000 18.024 41 THR D C 1
ATOM 3558 O O . THR D 1 43 ? 16.688 11.968 25.988 1.000 21.183 41 THR D O 1
ATOM 3562 N N . ASP D 1 44 ? 18.196 12.576 27.555 1.000 17.603 42 ASP D 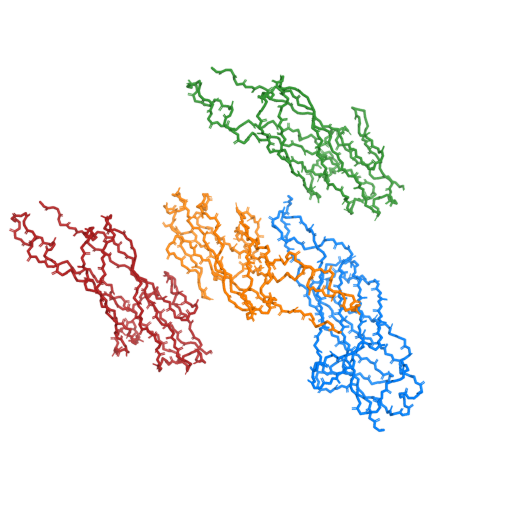N 1
ATOM 3563 C CA . ASP D 1 44 ? 17.375 12.086 28.684 1.000 17.298 42 ASP D CA 1
ATOM 3564 C C . ASP D 1 44 ? 17.274 13.201 29.724 1.000 17.516 42 ASP D C 1
ATOM 3565 O O . ASP D 1 44 ? 18.321 13.754 30.121 1.000 19.796 42 ASP D O 1
ATOM 3570 N N . THR D 1 45 ? 16.053 13.548 30.122 1.000 18.142 43 THR D N 1
ATOM 3571 C CA . THR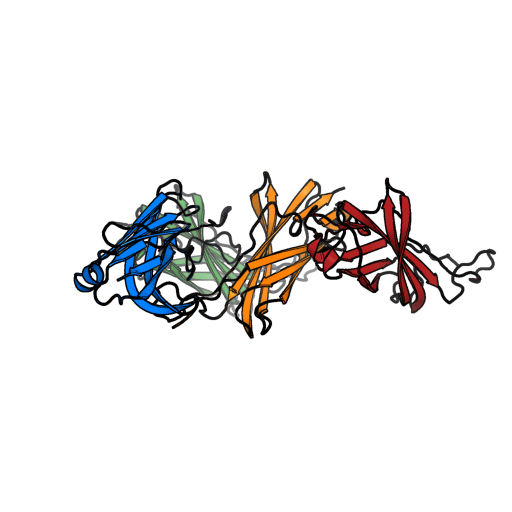 D 1 45 ? 15.819 14.499 31.232 1.000 19.070 43 THR D CA 1
ATOM 3572 C C . THR D 1 45 ? 15.803 13.690 32.521 1.000 18.992 43 THR D C 1
ATOM 3573 O O . THR D 1 45 ? 14.996 12.756 32.608 1.000 20.354 43 THR D O 1
ATOM 3577 N N . ILE D 1 46 ? 16.683 14.023 33.462 1.000 18.240 44 ILE D N 1
ATOM 3578 C CA . ILE D 1 46 ? 16.714 13.388 34.810 1.000 19.321 44 ILE D CA 1
ATOM 3579 C C . ILE D 1 46 ? 16.092 14.389 35.782 1.000 18.827 44 ILE D C 1
ATOM 3580 O O . ILE D 1 46 ? 16.708 15.426 36.009 1.000 20.761 44 ILE D O 1
ATOM 3585 N N . SER D 1 47 ? 14.897 14.084 36.285 1.000 18.431 45 SER D N 1
ATOM 3586 C CA . SER D 1 47 ? 14.166 14.892 37.288 1.000 18.530 45 SER D CA 1
ATOM 3587 C C . SER D 1 47 ? 14.480 14.309 38.662 1.000 19.024 45 SER D C 1
ATOM 3588 O O . SER D 1 47 ? 14.179 13.125 38.872 1.000 20.378 45 SER D O 1
ATOM 3591 N N . TYR D 1 48 ? 15.114 15.097 39.533 1.000 18.945 46 TYR D N 1
ATOM 3592 C CA . TYR D 1 48 ? 15.611 14.624 40.846 1.000 18.774 46 TYR D CA 1
ATOM 3593 C C . TYR D 1 48 ? 14.917 15.376 41.980 1.000 19.705 46 TYR D C 1
ATOM 3594 O O . TYR D 1 48 ? 14.527 16.548 41.815 1.000 20.588 46 TYR D O 1
ATOM 3603 N N A THR D 1 49 ? 14.722 14.678 43.102 0.500 19.035 47 THR D N 1
ATOM 3604 N N B THR D 1 49 ? 14.794 14.691 43.116 0.500 20.413 47 THR D N 1
ATOM 3605 C CA A THR D 1 49 ? 14.306 15.242 44.412 0.500 19.086 47 THR D CA 1
ATOM 3606 C CA B THR D 1 49 ? 14.309 15.236 44.406 0.500 21.976 47 THR D CA 1
ATOM 3607 C C A THR D 1 49 ? 15.175 14.608 45.498 0.500 19.132 47 THR D C 1
ATOM 3608 C C B THR D 1 49 ? 15.117 14.576 45.524 0.500 20.855 47 THR D C 1
ATOM 3609 O O A THR D 1 49 ? 15.748 13.528 45.240 0.500 19.758 47 THR D O 1
ATOM 3610 O O B THR D 1 49 ? 15.586 13.437 45.316 0.500 21.709 47 THR D O 1
ATOM 3617 N N . GLY D 1 50 ? 15.279 15.265 46.654 1.000 19.286 48 GLY D N 1
ATOM 3618 C CA . GLY D 1 50 ? 15.979 14.716 47.827 1.000 20.669 48 GLY D CA 1
ATOM 3619 C C . GLY D 1 50 ? 17.472 14.575 47.590 1.000 20.072 48 GLY D C 1
ATOM 3620 O O . GLY D 1 50 ? 18.103 13.728 48.245 1.000 21.859 48 GLY D O 1
ATOM 3621 N N . LEU D 1 51 ? 18.045 15.374 46.691 1.000 19.827 49 LEU D N 1
ATOM 3622 C CA . LEU D 1 51 ? 19.518 15.457 46.565 1.000 21.060 49 LEU D CA 1
ATOM 3623 C C . LEU D 1 51 ? 20.001 16.541 47.529 1.000 20.815 49 LEU D C 1
ATOM 3624 O O . LEU D 1 51 ? 19.166 17.225 48.140 1.000 22.991 49 LEU D O 1
ATOM 3629 N N . VAL D 1 52 ? 21.308 16.665 47.686 1.000 21.829 50 VAL D N 1
ATOM 3630 C CA . VAL D 1 52 ? 21.907 17.699 48.570 1.000 21.805 50 VAL D CA 1
ATOM 3631 C C . VAL D 1 52 ? 22.276 18.895 47.695 1.000 21.855 50 VAL D C 1
ATOM 3632 O O . VAL D 1 52 ? 23.084 18.723 46.760 1.000 22.417 50 VAL D O 1
ATOM 3636 N N . GLY D 1 53 ? 21.681 20.052 47.989 1.000 23.795 51 GLY D N 1
ATOM 3637 C CA . GLY D 1 53 ? 21.890 21.298 47.228 1.000 25.418 51 GLY D CA 1
ATOM 3638 C C . GLY D 1 53 ? 23.365 21.600 47.021 1.000 23.688 51 GLY D C 1
ATOM 3639 O O . GLY D 1 53 ? 24.131 21.566 48.000 1.000 25.371 51 GLY D O 1
ATOM 3640 N N . GLY D 1 54 ? 23.760 21.871 45.776 1.000 23.457 52 GLY D N 1
ATOM 3641 C CA . GLY D 1 54 ? 25.111 22.345 45.432 1.000 24.879 52 GLY D CA 1
ATOM 3642 C C . GLY D 1 54 ? 26.140 21.233 45.352 1.000 25.009 52 GLY D C 1
ATOM 3643 O O . GLY D 1 54 ? 27.298 21.555 45.040 1.000 25.687 52 GLY D O 1
ATOM 3644 N N . LYS D 1 55 ? 25.764 19.973 45.618 1.000 22.855 53 LYS D N 1
ATOM 3645 C CA . LYS D 1 55 ? 26.699 18.824 45.539 1.000 21.823 53 LYS D CA 1
ATOM 3646 C C . LYS D 1 55 ? 26.749 18.295 44.102 1.000 20.966 53 LYS D C 1
ATOM 3647 O O . LYS D 1 55 ? 25.734 18.378 43.378 1.000 21.731 53 LYS D O 1
ATOM 3653 N N . THR D 1 56 ? 27.902 17.760 43.718 1.000 21.601 54 THR D N 1
ATOM 3654 C CA . THR D 1 56 ? 28.153 17.203 42.368 1.000 21.872 54 THR D CA 1
ATOM 3655 C C . THR D 1 56 ? 27.858 15.704 42.382 1.000 20.328 54 THR D C 1
ATOM 3656 O O . THR D 1 56 ? 28.296 15.005 43.326 1.000 20.781 54 THR D O 1
ATOM 3660 N N . TYR D 1 57 ? 27.171 15.236 41.340 1.000 19.842 55 TYR D N 1
ATOM 3661 C CA . TYR D 1 57 ? 26.804 13.822 41.115 1.000 18.060 55 TYR D CA 1
ATOM 3662 C C . TYR D 1 57 ? 27.392 13.375 39.782 1.000 18.644 55 TYR D C 1
ATOM 3663 O O . TYR D 1 57 ? 27.222 14.105 38.788 1.000 20.811 55 TYR D O 1
ATOM 3672 N N . LYS D 1 58 ? 28.083 12.235 39.775 1.000 19.633 56 LYS D N 1
ATOM 3673 C CA . LYS D 1 58 ? 28.422 11.525 38.521 1.000 19.911 56 LYS D CA 1
ATOM 3674 C C . LYS D 1 58 ? 27.141 10.845 38.032 1.000 20.854 56 LYS D C 1
ATOM 3675 O O . LYS D 1 58 ? 26.632 9.937 38.716 1.000 20.884 56 LYS D O 1
ATOM 3681 N N . VAL D 1 59 ? 26.623 11.301 36.897 1.000 20.816 57 VAL D N 1
ATOM 3682 C CA . VAL D 1 59 ? 25.362 10.774 36.309 1.000 20.938 57 VAL D CA 1
ATOM 3683 C C . VAL D 1 59 ? 25.753 9.952 35.085 1.000 21.440 57 VAL D C 1
ATOM 3684 O O . VAL D 1 59 ? 26.425 10.503 34.203 1.000 22.595 57 VAL D O 1
ATOM 3688 N N . THR D 1 60 ? 25.403 8.666 35.075 1.000 19.916 58 THR D N 1
ATOM 3689 C CA . THR D 1 60 ? 25.662 7.758 33.936 1.000 19.942 58 THR D CA 1
ATOM 3690 C C . THR D 1 60 ? 24.327 7.184 33.477 1.000 18.735 58 THR D C 1
ATOM 3691 O O . THR D 1 60 ? 23.539 6.755 34.326 1.000 20.515 58 THR D O 1
ATOM 3695 N N . GLY D 1 61 ? 24.080 7.228 32.172 1.000 17.412 59 GLY D N 1
ATOM 3696 C CA . GLY D 1 61 ? 22.887 6.624 31.565 1.000 17.042 59 GLY D CA 1
ATOM 3697 C C . GLY D 1 61 ? 23.281 5.528 30.602 1.000 17.733 59 GLY D C 1
ATOM 3698 O O . GLY D 1 61 ? 24.423 5.551 30.082 1.000 19.502 59 GLY D O 1
ATOM 3699 N N . SER D 1 62 ? 22.384 4.572 30.392 1.000 18.150 60 SER D N 1
ATOM 3700 C CA . SER D 1 62 ? 22.558 3.493 29.395 1.000 18.306 60 SER D CA 1
ATOM 3701 C C . SER D 1 62 ? 21.267 3.390 28.596 1.000 18.426 60 SER D C 1
ATOM 3702 O O . SER D 1 62 ? 20.187 3.610 29.175 1.000 17.707 60 SER D O 1
ATOM 3705 N N . LEU D 1 63 ? 21.396 3.134 27.299 1.000 17.809 61 LEU D N 1
ATOM 3706 C CA . LEU D 1 63 ? 20.255 2.820 26.410 1.000 18.092 61 LEU D CA 1
ATOM 3707 C C . LEU D 1 63 ? 20.299 1.315 26.156 1.000 18.801 61 LEU D C 1
ATOM 3708 O O . LEU D 1 63 ? 21.359 0.824 25.736 1.000 20.702 61 LEU D O 1
ATOM 3713 N N . ASN D 1 64 ? 19.195 0.624 26.443 1.000 18.523 62 ASN D N 1
ATOM 3714 C CA . ASN D 1 64 ? 19.144 -0.853 26.553 1.000 19.868 62 ASN D CA 1
ATOM 3715 C C . ASN D 1 64 ? 18.059 -1.407 25.628 1.000 19.431 62 ASN D C 1
ATOM 3716 O O . ASN D 1 64 ? 16.912 -0.966 25.740 1.000 20.650 62 ASN D O 1
ATOM 3721 N N . LEU D 1 65 ? 18.402 -2.368 24.773 1.000 20.937 63 LEU D N 1
ATOM 3722 C CA . LEU D 1 65 ? 17.398 -3.180 24.042 1.000 20.496 63 LEU D CA 1
ATOM 3723 C C . LEU D 1 65 ? 16.537 -3.905 25.079 1.000 21.672 63 LEU D C 1
ATOM 3724 O O . LEU D 1 65 ? 17.116 -4.484 26.022 1.000 22.412 63 LEU D O 1
ATOM 3729 N N . VAL D 1 66 ? 15.214 -3.850 24.915 1.000 21.798 64 VAL D N 1
ATOM 3730 C CA . VAL D 1 66 ? 14.224 -4.539 25.786 1.000 24.882 64 VAL D CA 1
ATOM 3731 C C . VAL D 1 66 ? 13.578 -5.662 24.982 1.000 25.700 64 VAL D C 1
ATOM 3732 O O . VAL D 1 66 ? 13.229 -5.428 23.815 1.000 31.202 64 VAL D O 1
ATOM 3736 N N . GLU D 1 67 ? 13.417 -6.831 25.600 1.000 23.975 65 GLU D N 1
ATOM 3737 C CA . GLU D 1 67 ? 12.680 -7.980 25.020 1.000 26.914 65 GLU D CA 1
ATOM 3738 C C . GLU D 1 67 ? 11.832 -8.596 26.130 1.000 26.003 65 GLU D C 1
ATOM 3739 O O . GLU D 1 67 ? 12.415 -8.982 27.164 1.000 24.337 65 GLU D O 1
ATOM 3745 N N . ASN D 1 68 ? 10.510 -8.617 25.935 1.000 26.642 66 ASN D N 1
ATOM 3746 C CA . ASN D 1 68 ? 9.523 -9.187 26.891 1.000 28.549 66 ASN D CA 1
ATOM 3747 C C . ASN D 1 68 ? 9.785 -8.629 28.293 1.000 27.426 66 ASN D C 1
ATOM 3748 O O . ASN D 1 68 ? 9.823 -9.432 29.249 1.000 28.853 66 ASN D O 1
ATOM 3753 N N . GLY D 1 69 ? 9.991 -7.311 28.388 1.000 27.642 67 GLY D N 1
ATOM 3754 C CA . GLY D 1 69 ? 10.062 -6.547 29.649 1.000 27.490 67 GLY D CA 1
ATOM 3755 C C . GLY D 1 69 ? 11.423 -6.617 30.327 1.000 27.117 67 GLY D C 1
ATOM 3756 O O . GLY D 1 69 ? 11.507 -6.187 31.491 1.000 29.875 67 GLY D O 1
ATOM 3757 N N . LYS D 1 70 ? 12.452 -7.136 29.650 1.000 26.940 68 LYS D N 1
ATOM 3758 C CA . LYS D 1 70 ? 13.811 -7.332 30.227 1.000 28.994 68 LYS D CA 1
ATOM 3759 C C . LYS D 1 70 ? 14.856 -6.617 29.363 1.000 28.095 68 LYS D C 1
ATOM 3760 O O . LYS D 1 70 ? 14.769 -6.715 28.110 1.000 27.068 68 LYS D O 1
ATOM 3766 N N . ALA D 1 71 ? 15.819 -5.941 29.999 1.000 27.419 69 ALA D N 1
ATOM 3767 C CA . ALA D 1 71 ? 16.992 -5.331 29.324 1.000 28.672 69 ALA D CA 1
ATOM 3768 C C . ALA D 1 71 ? 17.954 -6.452 28.929 1.000 28.633 69 ALA D C 1
ATOM 3769 O O . ALA D 1 71 ? 18.332 -7.230 29.817 1.000 31.610 69 ALA D O 1
ATOM 3771 N N . VAL D 1 72 ? 18.322 -6.548 27.650 1.000 26.478 70 VAL D N 1
ATOM 3772 C CA . VAL D 1 72 ? 19.098 -7.717 27.140 1.000 28.477 70 VAL D CA 1
ATOM 3773 C C . VAL D 1 72 ? 20.407 -7.285 26.475 1.000 27.744 70 VAL D C 1
ATOM 3774 O O . VAL D 1 72 ? 21.233 -8.168 26.243 1.000 30.315 70 VAL D O 1
ATOM 3778 N N . LYS D 1 73 ? 20.618 -5.998 26.189 1.000 27.804 71 LYS D N 1
ATOM 3779 C CA . LYS D 1 73 ? 21.848 -5.534 25.498 1.000 28.393 71 LYS D CA 1
ATOM 3780 C C . LYS D 1 73 ? 22.005 -4.029 25.702 1.000 26.968 71 LYS D C 1
ATOM 3781 O O . LYS D 1 73 ? 21.002 -3.316 25.548 1.000 26.204 71 LYS D O 1
ATOM 3787 N N . VAL D 1 74 ? 23.224 -3.572 25.993 1.000 25.598 72 VAL D N 1
ATOM 3788 C CA . VAL D 1 74 ? 23.549 -2.120 26.088 1.000 26.306 72 VAL D CA 1
ATOM 3789 C C . VAL D 1 74 ? 23.933 -1.604 24.700 1.000 25.555 72 VAL D C 1
ATOM 3790 O O . VAL D 1 74 ? 24.905 -2.116 24.109 1.000 28.748 72 VAL D O 1
ATOM 3794 N N . VAL D 1 75 ? 23.199 -0.609 24.211 1.000 23.283 73 VAL D N 1
ATOM 3795 C CA . VAL D 1 75 ? 23.445 0.010 22.879 1.000 23.646 73 VAL D CA 1
ATOM 3796 C C . VAL D 1 75 ? 24.530 1.076 23.042 1.000 23.130 73 VAL D C 1
ATOM 3797 O O . VAL D 1 75 ? 25.501 1.066 22.259 1.000 25.309 73 VAL D O 1
ATOM 3801 N N . VAL D 1 76 ? 24.361 1.960 24.022 1.000 20.959 74 VAL D N 1
ATOM 3802 C CA . VAL D 1 76 ? 25.265 3.120 24.255 1.000 21.677 74 VAL D CA 1
ATOM 3803 C C . VAL D 1 76 ? 25.129 3.562 25.714 1.000 19.926 74 VAL D C 1
ATOM 3804 O O . VAL D 1 76 ? 24.074 3.313 26.313 1.000 20.105 74 VAL D O 1
ATOM 3808 N N . THR D 1 77 ? 26.174 4.187 26.252 1.000 20.855 75 THR D N 1
ATOM 3809 C CA . THR D 1 77 ? 26.163 4.874 27.563 1.000 21.432 75 THR D CA 1
ATOM 3810 C C . THR D 1 77 ? 26.598 6.328 27.363 1.000 20.862 75 THR D C 1
ATOM 3811 O O . THR D 1 77 ? 27.164 6.678 26.296 1.000 21.306 75 THR D O 1
ATOM 3815 N N . ALA D 1 78 ? 26.317 7.152 28.362 1.000 18.954 76 ALA D N 1
ATOM 3816 C CA . ALA D 1 78 ? 26.704 8.574 28.402 1.000 18.649 76 ALA D CA 1
ATOM 3817 C C . ALA D 1 78 ? 26.914 8.951 29.861 1.000 18.572 76 ALA D C 1
ATOM 3818 O O . ALA D 1 78 ? 26.257 8.358 30.725 1.000 19.000 76 ALA D O 1
ATOM 3820 N N . THR D 1 79 ? 27.784 9.917 30.124 1.000 19.260 77 THR D N 1
ATOM 3821 C CA . THR D 1 79 ? 28.117 10.296 31.513 1.000 20.339 77 THR D CA 1
ATOM 3822 C C . THR D 1 79 ? 28.462 11.782 31.577 1.000 19.977 77 THR D C 1
ATOM 3823 O O . THR D 1 79 ? 28.977 12.335 30.595 1.000 21.669 77 THR D O 1
ATOM 3827 N N . ALA D 1 80 ? 28.149 12.391 32.711 1.000 20.062 78 ALA D N 1
ATOM 3828 C CA . ALA D 1 80 ? 28.460 13.795 33.029 1.000 19.715 78 ALA D CA 1
ATOM 3829 C C . ALA D 1 80 ? 28.561 13.928 34.545 1.000 19.515 78 ALA D C 1
ATOM 3830 O O . ALA D 1 80 ? 27.926 13.138 35.249 1.000 20.355 78 ALA D O 1
ATOM 3832 N N . GLU D 1 81 ? 29.296 14.930 35.009 1.000 19.236 79 GLU D N 1
ATOM 3833 C CA . GLU D 1 81 ? 29.243 15.376 36.422 1.000 20.444 79 GLU D CA 1
ATOM 3834 C C . GLU D 1 81 ? 28.380 16.634 36.457 1.000 20.237 79 GLU D C 1
ATOM 3835 O O . GLU D 1 81 ? 28.678 17.609 35.718 1.000 22.593 79 GLU D O 1
ATOM 3841 N N . LEU D 1 82 ? 27.335 16.582 37.275 1.000 20.728 80 LEU D N 1
ATOM 3842 C CA . LEU D 1 82 ? 26.239 17.577 37.304 1.000 20.778 80 LEU D CA 1
ATOM 3843 C C . LEU D 1 82 ? 25.987 17.993 38.753 1.000 20.351 80 LEU D C 1
ATOM 3844 O O . LEU D 1 82 ? 26.049 17.136 39.642 1.000 21.424 80 LEU D O 1
ATOM 3849 N N . LYS D 1 83 ? 25.728 19.279 38.958 1.000 21.904 81 LYS D N 1
ATOM 3850 C CA . LYS D 1 83 ? 25.502 19.885 40.291 1.000 22.928 81 LYS D CA 1
ATOM 3851 C C . LYS D 1 83 ? 23.996 19.906 40.568 1.000 20.486 81 LYS D C 1
ATOM 3852 O O . LYS D 1 83 ? 23.238 20.367 39.698 1.000 21.376 81 LYS D O 1
ATOM 3858 N N . ALA D 1 84 ? 23.566 19.436 41.738 1.000 20.078 82 ALA D N 1
ATOM 3859 C CA . ALA D 1 84 ? 22.164 19.586 42.187 1.000 20.828 82 ALA D CA 1
ATOM 3860 C C . ALA D 1 84 ? 21.883 21.072 42.456 1.000 21.307 82 ALA D C 1
ATOM 3861 O O . ALA D 1 84 ? 22.745 21.746 43.057 1.000 22.420 82 ALA D O 1
ATOM 3863 N N . ASP D 1 85 ? 20.715 21.556 42.029 1.000 21.244 83 ASP D N 1
ATOM 3864 C CA . ASP D 1 85 ? 20.188 22.903 42.373 1.000 22.965 83 ASP D CA 1
ATOM 3865 C C . ASP D 1 85 ? 20.168 23.050 43.899 1.000 22.882 83 ASP D C 1
ATOM 3866 O O . ASP D 1 85 ? 20.058 22.028 44.588 1.000 25.640 83 ASP D O 1
ATOM 3871 N N . GLU D 1 86 ? 20.257 24.281 44.401 1.000 25.148 84 GLU D N 1
ATOM 3872 C CA . GLU D 1 86 ? 20.389 24.582 45.858 1.000 27.281 84 GLU D CA 1
ATOM 3873 C C . GLU D 1 86 ? 19.253 23.942 46.674 1.000 25.536 84 GLU D C 1
ATOM 3874 O O . GLU D 1 86 ? 19.504 23.613 47.847 1.000 27.082 84 GLU D O 1
ATOM 3880 N N . SER D 1 87 ? 18.061 23.766 46.096 1.000 26.822 85 SER D N 1
ATOM 3881 C CA . SER D 1 87 ? 16.859 23.211 46.780 1.000 27.846 85 SER D CA 1
ATOM 3882 C C . SER D 1 87 ? 16.956 21.682 46.936 1.000 26.089 85 SER D C 1
ATOM 3883 O O . SER D 1 87 ? 16.180 21.116 47.735 1.000 25.967 85 SER D O 1
ATOM 3886 N N . GLY D 1 88 ? 17.840 21.029 46.175 1.000 24.358 86 GLY D N 1
ATOM 3887 C CA . GLY D 1 88 ? 17.962 19.561 46.112 1.000 22.699 86 GLY D CA 1
ATOM 3888 C C . GLY D 1 88 ? 16.934 18.939 45.170 1.000 21.337 86 GLY D C 1
ATOM 3889 O O . GLY D 1 88 ? 16.865 17.691 45.123 1.000 21.262 86 GLY D O 1
ATOM 3890 N N . LYS D 1 89 ? 16.152 19.769 44.470 1.000 21.331 87 LYS D N 1
ATOM 3891 C CA . LYS D 1 89 ? 15.121 19.362 43.481 1.000 20.404 87 LYS D CA 1
ATOM 3892 C C . LYS D 1 89 ? 15.351 20.140 42.185 1.000 20.826 87 LYS D C 1
ATOM 3893 O O . LYS D 1 89 ? 15.652 21.349 42.239 1.000 24.456 87 LYS D O 1
ATOM 3895 N N . GLY D 1 90 ? 15.164 19.479 41.052 1.000 19.786 88 GLY D N 1
ATOM 3896 C CA . GLY D 1 90 ? 15.385 20.107 39.743 1.000 19.861 88 GLY D CA 1
ATOM 3897 C C . GLY D 1 90 ? 15.513 19.068 38.662 1.000 20.557 88 GLY D C 1
ATOM 3898 O O . GLY D 1 90 ? 15.063 17.917 38.865 1.000 19.475 88 GLY D O 1
ATOM 3899 N N . SER D 1 91 ? 16.096 19.452 37.535 1.000 20.321 89 SER D N 1
ATOM 3900 C CA . SER D 1 91 ? 16.310 18.502 36.430 1.000 21.301 89 SER D CA 1
ATOM 3901 C C . SER D 1 91 ? 17.642 18.771 35.732 1.000 20.057 89 SER D C 1
ATOM 3902 O O . SER D 1 91 ? 18.170 19.897 35.796 1.000 20.193 89 SER D O 1
ATOM 3905 N N . TRP D 1 92 ? 18.166 17.703 35.147 1.000 18.054 90 TRP D N 1
ATOM 3906 C CA . TRP D 1 92 ? 19.401 17.658 34.336 1.000 18.351 90 TRP D CA 1
ATOM 3907 C C . TRP D 1 92 ? 19.044 17.128 32.952 1.000 17.422 90 TRP D C 1
ATOM 3908 O O . TRP D 1 92 ? 18.060 16.373 32.833 1.000 19.361 90 TRP D O 1
ATOM 3919 N N . GLU D 1 93 ? 19.845 17.482 31.960 1.000 18.755 91 GLU D N 1
ATOM 3920 C CA . GLU D 1 93 ? 19.796 16.892 30.599 1.000 20.532 91 GLU D CA 1
ATOM 3921 C C . GLU D 1 93 ? 21.090 16.114 30.381 1.000 20.179 91 GLU D C 1
ATOM 3922 O O . GLU D 1 93 ? 22.158 16.683 30.618 1.000 24.974 91 GLU D O 1
ATOM 3928 N N . LEU D 1 94 ? 20.992 14.865 29.941 1.000 17.886 92 LEU D N 1
ATOM 3929 C CA . LEU D 1 94 ? 22.167 14.065 29.523 1.000 17.958 92 LEU D CA 1
ATOM 3930 C C . LEU D 1 94 ? 22.028 13.785 28.029 1.000 18.074 92 LEU D C 1
ATOM 3931 O O . LEU D 1 94 ? 21.015 13.183 27.619 1.000 19.099 92 LEU D O 1
ATOM 3936 N N . ASP D 1 95 ? 23.012 14.233 27.261 1.000 18.798 93 ASP D N 1
ATOM 3937 C CA . ASP D 1 95 ? 23.065 14.097 25.785 1.000 20.266 93 ASP D CA 1
ATOM 3938 C C . ASP D 1 95 ? 23.820 12.808 25.447 1.000 19.141 93 ASP D C 1
ATOM 3939 O O . ASP D 1 95 ? 25.011 12.733 25.755 1.000 20.398 93 ASP D O 1
ATOM 3944 N N . PHE D 1 96 ? 23.138 11.832 24.846 1.000 18.514 94 PHE D N 1
ATOM 3945 C CA . PHE D 1 96 ? 23.728 10.543 24.395 1.000 18.527 94 PHE D CA 1
ATOM 3946 C C . PHE D 1 96 ? 24.354 10.683 23.004 1.000 19.990 94 PHE D C 1
ATOM 3947 O O . PHE D 1 96 ? 25.084 9.768 22.597 1.000 23.769 94 PHE D O 1
ATOM 3955 N N . GLY D 1 97 ? 24.082 11.776 22.296 1.000 18.923 95 GLY D N 1
ATOM 3956 C CA . GLY D 1 97 ? 24.601 12.006 20.935 1.000 18.787 95 GLY D CA 1
ATOM 3957 C C . GLY D 1 97 ? 23.661 11.443 19.894 1.000 19.437 95 GLY D C 1
ATOM 3958 O O . GLY D 1 97 ? 22.466 11.350 20.176 1.000 19.877 95 GLY D O 1
ATOM 3959 N N . THR D 1 98 ? 24.184 11.096 18.721 1.000 19.312 96 THR D N 1
ATOM 3960 C CA . THR D 1 98 ? 23.388 10.645 17.556 1.000 18.507 96 THR D CA 1
ATOM 3961 C C . THR D 1 98 ? 23.564 9.136 17.414 1.000 19.707 96 THR D C 1
ATOM 3962 O O . THR D 1 98 ? 24.702 8.696 17.157 1.000 21.491 96 THR D O 1
ATOM 3966 N N . ILE D 1 99 ? 22.487 8.375 17.623 1.000 20.038 97 ILE D N 1
ATOM 3967 C CA . ILE D 1 99 ? 22.560 6.898 17.796 1.000 20.210 97 ILE D CA 1
ATOM 3968 C C . ILE D 1 99 ? 22.226 6.180 16.486 1.000 20.458 97 ILE D C 1
ATOM 3969 O O . ILE D 1 99 ? 21.140 6.423 15.932 1.000 21.255 97 ILE D O 1
ATOM 3974 N N . ALA D 1 100 ? 23.109 5.271 16.068 1.000 22.670 98 ALA D N 1
ATOM 3975 C CA . ALA D 1 100 ? 22.957 4.445 14.848 1.000 22.043 98 ALA D CA 1
ATOM 3976 C C . ALA D 1 100 ? 22.475 3.044 15.231 1.000 22.510 98 ALA D C 1
ATOM 3977 O O . ALA D 1 100 ? 22.753 2.603 16.368 1.000 23.893 98 ALA D O 1
ATOM 3979 N N . GLY D 1 101 ? 21.782 2.370 14.310 1.000 23.599 99 GLY D N 1
ATOM 3980 C CA . GLY D 1 101 ? 21.521 0.918 14.383 1.000 25.093 99 GLY D CA 1
ATOM 3981 C C . GLY D 1 101 ? 20.304 0.539 15.218 1.000 24.552 99 GLY D C 1
ATOM 3982 O O . GLY D 1 101 ? 20.134 -0.677 15.470 1.000 24.103 99 GLY D O 1
ATOM 3983 N N . LEU D 1 102 ? 19.453 1.488 15.621 1.000 21.552 100 LEU D N 1
ATOM 3984 C CA . LEU D 1 102 ? 18.157 1.131 16.259 1.000 22.052 100 LEU D CA 1
ATOM 3985 C C . LEU D 1 102 ? 17.285 0.464 15.189 1.000 22.442 100 LEU D C 1
ATOM 3986 O O . LEU D 1 102 ? 17.287 0.942 14.035 1.000 24.545 100 LEU D O 1
ATOM 3991 N N . GLU D 1 103 ? 16.602 -0.625 15.540 1.000 23.165 101 GLU D N 1
ATOM 3992 C CA . GLU D 1 103 ? 15.966 -1.534 14.548 1.000 24.691 101 GLU D CA 1
ATOM 3993 C C . GLU D 1 103 ? 14.445 -1.444 14.630 1.000 23.029 101 GLU D C 1
ATOM 3994 O O . GLU D 1 103 ? 13.907 -1.392 15.765 1.000 22.720 101 GLU D O 1
ATOM 4000 N N . GLU D 1 104 ? 13.798 -1.469 13.461 1.000 21.932 102 GLU D N 1
ATOM 4001 C CA . GLU D 1 104 ? 12.323 -1.456 13.322 1.000 24.701 102 GLU D CA 1
ATOM 4002 C C . GLU D 1 104 ? 11.745 -2.608 14.149 1.000 24.055 102 GLU D C 1
ATOM 4003 O O . GLU D 1 104 ? 12.304 -3.724 14.098 1.000 25.215 102 GLU D O 1
ATOM 4009 N N . GLY D 1 105 ? 10.680 -2.325 14.899 1.000 24.983 103 GLY D N 1
ATOM 4010 C CA . GLY D 1 105 ? 9.946 -3.309 15.712 1.000 25.298 103 GLY D CA 1
ATOM 4011 C C . GLY D 1 105 ? 10.545 -3.480 17.100 1.000 23.277 103 GLY D C 1
ATOM 4012 O O . GLY D 1 105 ? 9.950 -4.213 17.895 1.000 25.991 103 GLY D O 1
ATOM 4013 N N . LYS D 1 106 ? 11.686 -2.853 17.396 1.000 21.488 104 LYS D N 1
ATOM 4014 C CA . LYS D 1 106 ? 12.375 -3.036 18.700 1.000 21.439 104 LYS D CA 1
ATOM 4015 C C . LYS D 1 106 ? 12.193 -1.791 19.567 1.000 21.480 104 LYS D C 1
ATOM 4016 O O . LYS D 1 106 ? 11.928 -0.687 19.030 1.000 22.055 104 LYS D O 1
ATOM 4022 N N . SER D 1 107 ? 12.294 -2.000 20.872 1.000 20.593 105 SER D N 1
ATOM 4023 C CA . SER D 1 107 ? 12.159 -0.946 21.904 1.000 20.812 105 SER D CA 1
ATOM 4024 C C . SER D 1 107 ? 13.443 -0.884 22.732 1.000 20.522 105 SER D C 1
ATOM 4025 O O . SER D 1 107 ? 14.087 -1.943 22.973 1.000 20.406 105 SER D O 1
ATOM 4028 N N . TYR D 1 108 ? 13.805 0.335 23.119 1.000 18.896 106 TYR D N 1
ATOM 4029 C CA . TYR D 1 108 ? 15.065 0.668 23.818 1.000 17.762 106 TYR D CA 1
ATOM 4030 C C . TYR D 1 108 ? 14.722 1.533 25.023 1.000 18.361 106 TYR D C 1
ATOM 4031 O O . TYR D 1 108 ? 13.896 2.459 24.898 1.000 19.482 106 TYR D O 1
ATOM 4040 N N . VAL D 1 109 ? 15.328 1.222 26.167 1.000 17.906 107 VAL D N 1
ATOM 4041 C CA . VAL D 1 109 ? 14.970 1.894 27.443 1.000 17.769 107 VAL D CA 1
ATOM 4042 C C . VAL D 1 109 ? 16.219 2.516 28.069 1.000 16.916 107 VAL D C 1
ATOM 4043 O O . VAL D 1 109 ? 17.285 1.879 28.094 1.000 18.552 107 VAL D O 1
ATOM 4047 N N . VAL D 1 110 ? 16.058 3.726 28.591 1.000 16.692 108 VAL D N 1
ATOM 4048 C CA . VAL D 1 110 ? 17.133 4.477 29.292 1.000 17.459 108 VAL D CA 1
ATOM 4049 C C . VAL D 1 110 ? 17.087 4.128 30.783 1.000 16.498 108 VAL D C 1
ATOM 4050 O O . VAL D 1 110 ? 16.012 4.185 31.396 1.000 17.001 108 VAL D O 1
ATOM 4054 N N . TYR D 1 111 ? 18.239 3.750 31.316 1.000 16.544 109 TYR D N 1
ATOM 4055 C CA . TYR D 1 111 ? 18.524 3.644 32.762 1.000 16.498 109 TYR D CA 1
ATOM 4056 C C . TYR D 1 111 ? 19.405 4.830 33.150 1.000 16.601 109 TYR D C 1
ATOM 4057 O O . TYR D 1 111 ? 20.244 5.249 32.334 1.000 17.602 109 TYR D O 1
ATOM 4066 N N . GLU D 1 112 ? 19.255 5.331 34.370 1.000 16.179 110 GLU D N 1
ATOM 4067 C CA . GLU D 1 112 ? 20.145 6.398 34.902 1.000 17.829 110 GLU D CA 1
ATOM 4068 C C . GLU D 1 112 ? 20.576 6.028 36.321 1.000 16.838 110 GLU D C 1
ATOM 4069 O O . GLU D 1 112 ? 19.764 5.465 37.089 1.000 18.225 110 GLU D O 1
ATOM 4075 N N . SER D 1 113 ? 21.813 6.371 36.647 1.000 17.519 111 SER D N 1
ATOM 4076 C CA . SER D 1 113 ? 22.398 6.216 37.998 1.000 18.224 111 SER D CA 1
ATOM 4077 C C . SER D 1 113 ? 23.171 7.494 38.329 1.000 19.445 111 SER D C 1
ATOM 4078 O O . SER D 1 113 ? 24.091 7.840 37.571 1.000 20.567 111 SER D O 1
ATOM 4081 N N . ALA D 1 114 ? 22.753 8.198 39.378 1.000 18.272 112 ALA D N 1
ATOM 4082 C CA . ALA D 1 114 ? 23.424 9.407 39.902 1.000 18.460 112 ALA D CA 1
ATOM 4083 C C . ALA D 1 114 ? 24.168 9.002 41.176 1.000 19.098 112 ALA D C 1
ATOM 4084 O O . ALA D 1 114 ? 23.554 8.368 42.035 1.000 21.552 112 ALA D O 1
ATOM 4086 N N . ARG D 1 115 ? 25.457 9.315 41.264 1.000 19.206 113 ARG D N 1
ATOM 4087 C CA . ARG D 1 115 ? 26.319 8.888 42.392 1.000 18.633 113 ARG D CA 1
ATOM 4088 C C . ARG D 1 115 ? 27.112 10.105 42.869 1.000 18.394 113 ARG D C 1
ATOM 4089 O O . ARG D 1 115 ? 27.894 10.645 42.076 1.000 20.277 113 ARG D O 1
ATOM 4097 N N . SER D 1 116 ? 26.901 10.541 44.113 1.000 19.078 114 SER D N 1
ATOM 4098 C CA . SER D 1 116 ? 27.561 11.756 44.658 1.000 18.763 114 SER D CA 1
ATOM 4099 C C . SER D 1 116 ? 29.077 11.534 44.723 1.000 19.852 114 SER D C 1
ATOM 4100 O O . SER D 1 116 ? 29.528 10.428 45.092 1.000 19.692 114 SER D O 1
ATOM 4103 N N . LEU D 1 117 ? 29.850 12.548 44.349 1.000 20.076 115 LEU D N 1
ATOM 4104 C CA . LEU D 1 117 ? 31.324 12.507 44.493 1.000 21.477 115 LEU D CA 1
ATOM 4105 C C . LEU D 1 117 ? 31.660 12.489 45.989 1.000 20.873 115 LEU D C 1
ATOM 4106 O O . LEU D 1 117 ? 32.616 11.783 46.364 1.000 22.792 115 LEU D O 1
ATOM 4111 N N . GLU D 1 118 ? 30.876 13.210 46.802 1.000 21.146 116 GLU D N 1
ATOM 4112 C CA . GLU D 1 118 ? 31.089 13.376 48.267 1.000 23.122 116 GLU D CA 1
ATOM 4113 C C . GLU D 1 118 ? 30.305 12.320 49.061 1.000 21.787 116 GLU D C 1
ATOM 4114 O O . GLU D 1 118 ? 29.326 11.738 48.543 1.000 21.595 116 GLU D O 1
ATOM 4120 N N . ARG D 1 119 ? 30.719 12.100 50.306 1.000 21.640 117 ARG D N 1
ATOM 4121 C CA . ARG D 1 119 ? 29.974 11.261 51.274 1.000 21.222 117 ARG D CA 1
ATOM 4122 C C . ARG D 1 119 ? 28.801 12.085 51.805 1.000 20.248 117 ARG D C 1
ATOM 4123 O O . ARG D 1 119 ? 29.058 13.120 52.442 1.000 22.375 117 ARG D O 1
ATOM 4131 N N . LEU D 1 120 ? 27.568 11.658 51.523 1.000 19.341 118 LEU D N 1
ATOM 4132 C CA . LEU D 1 120 ? 26.342 12.423 51.871 1.000 20.584 118 LEU D CA 1
ATOM 4133 C C . LEU D 1 120 ? 25.396 11.599 52.752 1.000 18.479 118 LEU D C 1
ATOM 4134 O O . LEU D 1 120 ? 24.408 12.178 53.230 1.000 19.386 118 LEU D O 1
ATOM 4139 N N . ILE D 1 121 ? 25.650 10.303 52.917 1.000 18.200 119 ILE D N 1
ATOM 4140 C CA . ILE D 1 121 ? 24.746 9.367 53.644 1.000 18.234 119 ILE D CA 1
ATOM 4141 C C . ILE D 1 121 ? 25.473 8.894 54.903 1.000 17.562 119 ILE D C 1
ATOM 4142 O O . ILE D 1 121 ? 26.599 8.370 54.791 1.000 18.483 119 ILE D O 1
ATOM 4147 N N . ASP D 1 122 ? 24.826 9.059 56.051 1.000 18.616 120 ASP D N 1
ATOM 4148 C CA . ASP D 1 122 ? 25.289 8.494 57.338 1.000 18.306 120 ASP D CA 1
ATOM 4149 C C . ASP D 1 122 ? 24.812 7.042 57.403 1.000 17.956 120 ASP D C 1
ATOM 4150 O O . ASP D 1 122 ? 23.602 6.812 57.238 1.000 21.021 120 ASP D O 1
ATOM 4155 N N . THR D 1 123 ? 25.721 6.101 57.646 1.000 18.286 121 THR D N 1
ATOM 4156 C CA . THR D 1 123 ? 25.416 4.645 57.674 1.000 18.898 121 THR D CA 1
ATOM 4157 C C . THR D 1 123 ? 25.758 4.041 59.040 1.000 19.183 121 THR D C 1
ATOM 4158 O O . THR D 1 123 ? 25.547 2.829 59.200 1.000 19.217 121 THR D O 1
ATOM 4162 N N . ASP D 1 124 ? 26.278 4.836 59.981 1.000 19.214 122 ASP D N 1
ATOM 4163 C CA . ASP D 1 124 ? 26.715 4.333 61.313 1.000 20.646 122 ASP D CA 1
ATOM 4164 C C . ASP D 1 124 ? 26.156 5.203 62.447 1.000 20.002 122 ASP D C 1
ATOM 4165 O O . ASP D 1 124 ? 26.727 5.144 63.541 1.000 22.305 122 ASP D O 1
ATOM 4170 N N . TYR D 1 125 ? 25.078 5.958 62.210 1.000 19.269 123 TYR D N 1
ATOM 4171 C CA . TYR D 1 125 ? 24.302 6.694 63.249 1.000 19.996 123 TYR D CA 1
ATOM 4172 C C . TYR D 1 125 ? 25.209 7.587 64.115 1.000 20.455 123 TYR D C 1
ATOM 4173 O O . TYR D 1 125 ? 24.906 7.792 65.306 1.000 21.953 123 TYR D O 1
ATOM 4182 N N . ASP D 1 126 ? 26.267 8.158 63.536 1.000 19.621 124 ASP D N 1
ATOM 4183 C CA . ASP D 1 126 ? 27.184 9.085 64.254 1.000 20.350 124 ASP D CA 1
ATOM 4184 C C . ASP D 1 126 ? 26.919 10.534 63.814 1.000 21.220 124 ASP D C 1
ATOM 4185 O O . ASP D 1 126 ? 27.668 11.431 64.270 1.000 21.234 124 ASP D O 1
ATOM 4190 N N . ASN D 1 127 ? 25.906 10.749 62.967 1.000 22.312 125 ASN D N 1
ATOM 4191 C CA . ASN D 1 127 ? 25.472 12.079 62.453 1.000 21.579 125 ASN D CA 1
ATOM 4192 C C . ASN D 1 127 ? 26.493 12.624 61.447 1.000 19.875 125 ASN D C 1
ATOM 4193 O O . ASN D 1 127 ? 26.340 13.784 61.018 1.000 21.083 125 ASN D O 1
ATOM 4198 N N . ILE D 1 128 ? 27.466 11.809 61.046 1.000 19.633 126 ILE D N 1
ATOM 4199 C CA . ILE D 1 128 ? 28.504 12.208 60.057 1.000 20.245 126 ILE D CA 1
ATOM 4200 C C . ILE D 1 128 ? 28.286 11.394 58.785 1.000 19.613 126 ILE D C 1
ATOM 4201 O O . ILE D 1 128 ? 28.341 10.155 58.808 1.000 17.917 126 ILE D O 1
ATOM 4206 N N . PRO D 1 129 ? 28.018 12.065 57.641 1.000 20.406 127 PRO D N 1
ATOM 4207 C CA . PRO D 1 129 ? 27.872 11.356 56.371 1.000 19.413 127 PRO D CA 1
ATOM 4208 C C . PRO D 1 129 ? 29.195 10.667 56.015 1.000 18.813 127 PRO D C 1
ATOM 4209 O O . PRO D 1 129 ? 30.246 11.234 56.256 1.000 22.023 127 PRO D O 1
ATOM 4213 N N . ASP D 1 130 ? 29.113 9.443 55.496 1.000 19.596 128 ASP D N 1
ATOM 4214 C CA . ASP D 1 130 ? 30.294 8.552 55.369 1.000 18.908 128 ASP D CA 1
ATOM 4215 C C . ASP D 1 130 ? 30.236 7.701 54.093 1.000 18.730 128 ASP D C 1
ATOM 4216 O O . ASP D 1 130 ? 31.207 6.971 53.841 1.000 19.842 128 ASP D O 1
ATOM 4221 N N . THR D 1 131 ? 29.163 7.798 53.311 1.000 18.436 129 THR D N 1
ATOM 4222 C CA . THR D 1 131 ? 28.933 6.957 52.108 1.000 17.724 129 THR D CA 1
ATOM 4223 C C . THR D 1 131 ? 28.278 7.819 51.034 1.000 17.750 129 THR D C 1
ATOM 4224 O O . THR D 1 131 ? 27.457 8.684 51.346 1.000 18.129 129 THR D O 1
ATOM 4228 N N . PRO D 1 132 ? 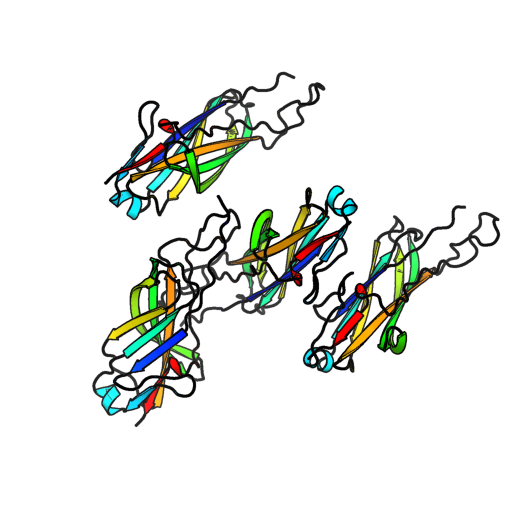28.612 7.620 49.738 1.000 18.970 130 PRO D N 1
ATOM 4229 C CA . PRO D 1 132 ? 27.953 8.358 48.668 1.000 18.642 130 PRO D CA 1
ATOM 4230 C C . PRO D 1 132 ? 26.455 8.057 48.583 1.000 19.458 130 PRO D C 1
ATOM 4231 O O . PRO D 1 132 ? 26.017 6.974 48.975 1.000 20.757 130 PRO D O 1
ATOM 4235 N N . GLN D 1 133 ? 25.714 9.028 48.057 1.000 19.104 131 GLN D N 1
ATOM 4236 C CA . GLN D 1 133 ? 24.270 8.914 47.739 1.000 19.396 131 GLN D CA 1
ATOM 4237 C C . GLN D 1 133 ? 24.145 8.414 46.294 1.000 18.896 131 GLN D C 1
ATOM 4238 O O . GLN D 1 133 ? 24.826 8.975 45.429 1.000 20.123 131 GLN D O 1
ATOM 4244 N N . ASN D 1 134 ? 23.324 7.394 46.038 1.000 17.482 132 ASN D N 1
ATOM 4245 C CA . ASN D 1 134 ? 23.205 6.785 44.686 1.000 17.461 132 ASN D CA 1
ATOM 4246 C C . ASN D 1 134 ? 21.755 6.443 44.353 1.000 17.783 132 ASN D C 1
ATOM 4247 O O . ASN D 1 134 ? 21.382 5.273 44.301 1.000 20.370 132 ASN D O 1
ATOM 4252 N N . PRO D 1 135 ? 20.900 7.437 44.033 1.000 18.329 133 PRO D N 1
ATOM 4253 C CA . PRO D 1 135 ? 19.577 7.142 43.488 1.000 18.643 133 PRO D CA 1
ATOM 4254 C C . PRO D 1 135 ? 19.722 6.634 42.048 1.000 17.530 133 PRO D C 1
ATOM 4255 O O . PRO D 1 135 ? 20.588 7.125 41.314 1.000 17.525 133 PRO D O 1
ATOM 4259 N N . VAL D 1 136 ? 18.902 5.655 41.675 1.000 17.223 134 VAL D N 1
ATOM 4260 C CA . VAL D 1 136 ? 18.903 5.089 40.297 1.000 18.130 134 VAL D CA 1
ATOM 4261 C C . VAL D 1 136 ? 17.471 5.024 39.766 1.000 18.704 134 VAL D C 1
ATOM 4262 O O . VAL D 1 136 ? 16.507 5.081 40.550 1.000 18.785 134 VAL D O 1
ATOM 4266 N N . HIS D 1 137 ? 17.352 4.891 38.448 1.000 18.466 135 HIS D N 1
ATOM 4267 C CA . HIS D 1 137 ? 16.071 4.581 37.781 1.000 18.799 135 HIS D CA 1
ATOM 4268 C C . HIS D 1 137 ? 16.357 3.576 36.667 1.000 18.582 135 HIS D C 1
ATOM 4269 O O . HIS D 1 137 ? 16.933 3.964 35.644 1.000 17.533 135 HIS D O 1
ATOM 4276 N N . GLU D 1 138 ? 16.023 2.310 36.917 1.000 19.362 136 GLU D N 1
ATOM 4277 C CA . GLU D 1 138 ? 16.397 1.164 36.051 1.000 18.976 136 GLU D CA 1
ATOM 4278 C C . GLU D 1 138 ? 15.155 0.301 35.852 1.000 19.704 136 GLU D C 1
ATOM 4279 O O . GLU D 1 138 ? 15.162 -0.868 36.277 1.000 22.108 136 GLU D O 1
ATOM 4285 N N . ASP D 1 139 ? 14.120 0.888 35.255 1.000 18.964 137 ASP D N 1
ATOM 4286 C CA . ASP D 1 139 ? 12.826 0.210 35.005 1.000 19.098 137 ASP D CA 1
ATOM 4287 C C . ASP D 1 139 ? 12.737 -0.104 33.517 1.000 18.774 137 ASP D C 1
ATOM 4288 O O . ASP D 1 139 ? 12.489 0.790 32.718 1.000 17.654 137 ASP D O 1
ATOM 4293 N N . PRO D 1 140 ? 12.919 -1.375 33.097 1.000 19.869 138 PRO D N 1
ATOM 4294 C CA . PRO D 1 140 ? 12.869 -1.722 31.675 1.000 19.684 138 PRO D CA 1
ATOM 4295 C C . PRO D 1 140 ? 11.478 -1.579 31.036 1.000 19.683 138 PRO D C 1
ATOM 4296 O O . PRO D 1 140 ? 11.396 -1.663 29.808 1.000 21.814 138 PRO D O 1
ATOM 4300 N N . LYS D 1 141 ? 10.436 -1.354 31.846 1.000 19.478 139 LYS D N 1
ATOM 4301 C CA . LYS D 1 141 ? 9.033 -1.225 31.371 1.000 21.865 139 LYS D CA 1
ATOM 4302 C C . LYS D 1 141 ? 8.522 0.218 31.510 1.000 21.500 139 LYS D C 1
ATOM 4303 O O . LYS D 1 141 ? 7.328 0.435 31.272 1.000 23.231 139 LYS D O 1
ATOM 4309 N N . ASP D 1 142 ? 9.377 1.185 31.849 1.000 18.891 140 ASP D N 1
ATOM 4310 C CA . ASP D 1 142 ? 8.952 2.599 32.005 1.000 17.927 140 ASP D CA 1
ATOM 4311 C C . ASP D 1 142 ? 8.776 3.225 30.622 1.000 18.955 140 ASP D C 1
ATOM 4312 O O . ASP D 1 142 ? 9.763 3.487 29.939 1.000 18.895 140 ASP D O 1
ATOM 4317 N N . PRO D 1 143 ? 7.535 3.521 30.173 1.000 17.824 141 PRO D N 1
ATOM 4318 C CA . PRO D 1 143 ? 7.326 4.092 28.842 1.000 17.046 141 PRO D CA 1
ATOM 4319 C C . PRO D 1 143 ? 8.031 5.448 28.684 1.000 16.958 141 PRO D C 1
ATOM 4320 O O . PRO D 1 143 ? 8.438 5.768 27.580 1.000 17.880 141 PRO D O 1
ATOM 4324 N N . ALA D 1 144 ? 8.144 6.226 29.765 1.000 16.692 142 ALA D N 1
ATOM 4325 C CA . ALA D 1 14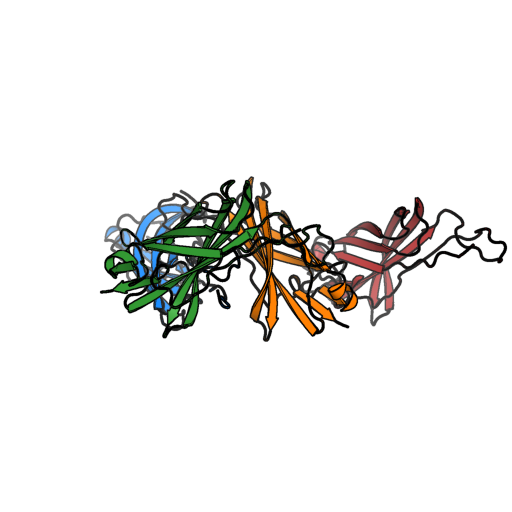4 ? 8.746 7.577 29.721 1.000 16.351 142 ALA D CA 1
ATOM 4326 C C . ALA D 1 144 ? 10.214 7.478 29.298 1.000 16.371 142 ALA D C 1
ATOM 4327 O O . ALA D 1 144 ? 10.737 8.477 28.788 1.000 16.969 142 ALA D O 1
ATOM 4329 N N . GLN D 1 145 ? 10.854 6.327 29.524 1.000 16.232 143 GLN D N 1
ATOM 4330 C CA . GLN D 1 145 ? 12.297 6.114 29.245 1.000 17.073 143 GLN D CA 1
ATOM 4331 C C . GLN D 1 145 ? 12.495 5.304 27.959 1.000 16.520 143 GLN D C 1
ATOM 4332 O O . GLN D 1 145 ? 13.660 4.973 27.661 1.000 16.634 143 GLN D O 1
ATOM 4337 N N . THR D 1 146 ? 11.419 4.990 27.234 1.000 16.190 144 THR D N 1
ATOM 4338 C CA . THR D 1 146 ? 11.448 4.005 26.124 1.000 16.518 144 THR D CA 1
ATOM 4339 C C . THR D 1 146 ? 11.372 4.728 24.774 1.000 16.920 144 THR D C 1
ATOM 4340 O O . THR D 1 146 ? 10.602 5.713 24.639 1.000 16.703 144 THR D O 1
ATOM 4344 N N . ILE D 1 147 ? 12.156 4.230 23.817 1.000 16.462 145 ILE D N 1
ATOM 4345 C CA . ILE D 1 147 ? 12.075 4.564 22.370 1.000 16.899 145 ILE D CA 1
ATOM 4346 C C . ILE D 1 147 ? 11.626 3.307 21.627 1.000 17.444 145 ILE D C 1
ATOM 4347 O O . ILE D 1 147 ? 12.284 2.269 21.786 1.000 17.532 145 ILE D O 1
ATOM 4352 N N . THR D 1 148 ? 10.569 3.409 20.823 1.000 18.599 146 THR D N 1
ATOM 4353 C CA . THR D 1 148 ? 10.107 2.310 19.942 1.000 18.894 146 THR D CA 1
ATOM 4354 C C . THR D 1 148 ? 10.349 2.730 18.496 1.000 18.954 146 THR D C 1
ATOM 4355 O O . THR D 1 148 ? 10.009 3.867 18.144 1.000 19.219 146 THR D O 1
ATOM 4359 N N . VAL D 1 149 ? 10.921 1.840 17.692 1.000 18.991 147 VAL D N 1
ATOM 4360 C CA . VAL D 1 149 ? 11.093 2.080 16.231 1.000 19.454 147 VAL D CA 1
ATOM 4361 C C . VAL D 1 149 ? 9.911 1.439 15.493 1.000 20.447 147 VAL D C 1
ATOM 4362 O O . VAL D 1 149 ? 9.696 0.214 15.643 1.000 21.347 147 VAL D O 1
ATOM 4366 N N . VAL D 1 150 ? 9.177 2.250 14.730 1.000 21.669 148 VAL D N 1
ATOM 4367 C CA . VAL D 1 150 ? 7.946 1.831 13.994 1.000 23.926 148 VAL D CA 1
ATOM 4368 C C . VAL D 1 150 ? 8.255 1.878 12.503 1.000 27.109 148 VAL D C 1
ATOM 4369 O O . VAL D 1 150 ? 9.269 2.448 12.102 1.000 28.407 148 VAL D O 1
ATOM 4373 N N . PRO D 1 151 ? 7.412 1.260 11.643 1.000 31.481 149 PRO D N 1
ATOM 4374 C CA . PRO D 1 151 ? 7.518 1.459 10.200 1.000 36.120 149 PRO D CA 1
ATOM 4375 C C . PRO D 1 151 ? 7.169 2.911 9.824 1.000 42.203 149 PRO D C 1
ATOM 4376 O O . PRO D 1 151 ? 8.018 3.570 9.137 1.000 50.854 149 PRO D O 1
#

Sequence (592 aa):
APGYENPAGEIRTTVKANSSTGNETAPAQVSENEAESGVTTVTDTISYTTGLVGGKTYKVTGSLNLVENGKAVKVVVTATAELKADESGKGSWELDFGTIAGLEEGKSYVVYESARSLERLIDTDYDNIPDTPQNPVHEDPKDPAQTITVVPGYENPAGEIRTTVKANSSTGNETAPAQVSENEAESGVTVTDTISYTGLVGGKTYKVTGSLNLVENGKAVKVVVTATAELKADESGKGSWELDFGTIAGLEEGKSYVVYESARSLERLIDTDYDNIPDTPQNPVHEDPKDPAQTITVVPYENPAGEIRTTVKANSSTGNETAPAQVSENEAESGVTVTDTISYTGLVGGKTYKVTGSLNLVENGKAVKVVVTATAELKADESGKKGSWELDFGTIAGLEEGKSYVVYESARSLERLIDTDYDNIPDTPQNPVHEDPKDPAQTITVVPYENPAGEIRTTVKANSSSTGNETAPAQQVSENEAESGVTVTDTISYTTGLVGGKTYKVTGSLNLVENGKAVKVVVTATAELKADESGKGSWELDFGTIAGLEEGKSYVVYESARSLERLIDTDYDNIPDTPQNPVHEDPKDPAQTITVVP

Solvent-accessible surface area: 28414 Å² total; per-residue (Å²): 51,78,68,73,129,28,28,93,25,126,10,55,6,48,0,97,0,44,106,32,71,2,74,153,122,48,47,0,99,2,32,73,110,64,4,134,96,20,0,69,0,38,0,38,0,54,4,60,29,11,39,30,42,64,37,0,79,0,10,0,0,0,6,20,25,81,155,16,91,41,74,133,48,52,40,63,15,78,36,106,39,135,2,78,101,96,1,139,24,66,17,107,6,100,16,32,92,12,83,62,10,92,70,60,64,32,6,0,0,27,0,1,0,49,4,97,84,150,9,28,3,15,63,18,62,30,16,38,42,15,30,5,38,17,60,39,43,59,24,150,22,34,11,0,10,0,30,1,44,135,107,78,131,29,28,93,29,60,11,53,5,38,0,97,0,40,86,5,18,0,6,81,74,4,39,0,54,2,32,74,113,60,4,133,100,15,0,70,0,41,0,40,0,51,8,78,34,11,40,32,43,65,46,0,93,0,14,0,0,0,6,20,27,80,153,17,93,36,69,128,51,49,36,63,15,78,35,110,38,137,0,70,95,88,3,44,34,71,17,108,4,101,14,30,92,11,83,60,10,88,67,62,65,31,6,0,0,25,0,1,0,55,3,96,91,165,9,28,3,11,52,18,72,67,107,37,46,16,29,6,38,19,64,38,42,58,27,151,22,34,13,0,12,0,38,2,43,131,107,168,64,32,90,29,116,5,49,5,46,0,97,0,45,106,32,74,2,83,97,124,47,52,1,100,3,34,71,71,62,3,139,101,17,0,63,0,35,1,40,0,52,6,68,30,11,40,24,25,65,38,0,99,0,45,1,22,0,7,19,17,71,144,24,132,45,73,112,32,34,28,61,15,80,33,118,40,135,2,73,142,74,5,129,35,70,18,106,5,97,16,29,90,10,74,56,10,93,70,58,63,29,5,1,0,33,1,32,0,110,0,86,90,166,6,35,15,83,83,208,70,99,110,38,41,55,38,7,80,15,65,40,97,56,39,155,23,34,13,0,11,0,31,1,45,126,115,168,65,32,83,25,120,11,55,4,32,0,96,0,49,96,18,18,0,4,86,79,5,35,0,57,2,31,74,108,62,4,132,96,20,0,65,0,35,0,38,0,42,3,75,30,11,39,25,21,63,44,0,98,0,50,1,21,0,7,19,22,88,159,14,132,42,81,134,85,52,39,80,15,85,33,109,41,134,3,78,145,97,3,44,26,64,18,109,6,98,15,30,96,12,83,61,10,87,70,58,74,30,6,0,0,39,1,33,0,111,0,89,90,165,6,34,16,83,83,213,66,98,109,42,45,54,39,7,78,14,66,41,94,58,28,154,22,32,12,0,11,0,26,1,46,130

Organism: NCBI:txid2606628

Radius of gyration: 31.09 Å; Cα contacts (8 Å, |Δi|>4): 1760; chains: 4; bounding box: 69×72×100 Å

InterPro domains:
  IPR013783 Immunoglobulin-like fold [G3DSA:2.60.40.10] (144-262)
  IPR013783 Immunoglobulin-like fold [G3DSA:2.60.40.10] (263-369)
  IPR013783 Immunoglobulin-like fold [G3DSA:2.60.40.10] (518-620)
  IPR013783 Immunoglobulin-like fold [G3DSA:2.60.40.10] (774-861)
  IPR018247 EF-Hand 1, calcium-binding site [PS00018] (1456-1468)
  IPR041033 SpaA-like, prealbumin fold domain subgroup 1 [PF17802] (172-245)
  IPR041033 SpaA-like, prealbumin fold domain subgroup 1 [PF17802] (272-352)
  IPR041033 SpaA-like, prealbumin fold domain subgroup 1 [PF17802] (518-597)
  IPR041033 SpaA-like, prealbumin fold domain subgroup 1 [PF17802] (777-852)
  IPR041100 T-Q ester bond containing domain [NF033903] (628-739)
  IPR041100 T-Q ester bond containing d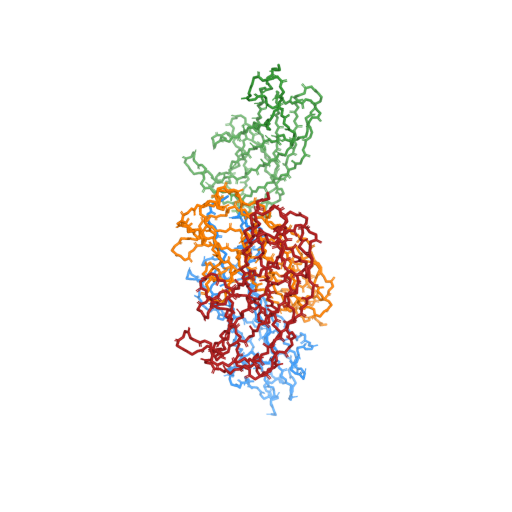omain [NF033903] (887-993)
  IPR041100 T-Q ester bond containing domain [NF033903] (1016-1144)
  IPR041100 T-Q ester bond containing domain [NF033903] (1165-1299)
  IPR041100 T-Q ester bond containing domain [NF033903] (1319-1448)
  IPR041100 T-Q ester bond containing domain [PF18202] (372-509)
  IPR041100 T-Q ester bond containing domain [PF18202] (631-768)
  IPR041100 T-Q ester bond containing domain [PF18202] (891-1029)
  IPR041100 T-Q ester bond containing domain [PF18202] (1040-1178)
  IPR041100 T-Q ester bond containing domain [PF18202] (1196-1332)
  IPR041100 T-Q ester bond containing domain [PF18202] (1346-1483)

Nearest PDB structures (foldseek):
  8f90-assembly4_D  TM=1.000E+00  e=3.157E-28  Suipraeoptans intestinalis
  8fha-assembly3_C  TM=9.803E-01  e=2.056E-18  Suipraeoptans intestinalis
  8dj2-assembly2_B  TM=9.862E-01  e=7.967E-18  Chlamydia trachomatis
  8fha-assembly1_A  TM=9.699E-01  e=3.348E-18  Suipraeoptans intestinalis
  8f9l-assembly2_B  TM=9.686E-01  e=1.846E-16  Gemella massiliensis